Protein AF-0000000066999464 (afdb_homodimer)

Foldseek 3Di:
DDKDKFFWLAKAKDWDAFFKKKKWWFQAWFWKKFKKKKDAPPWDDPPQDQDPDDDDPCPPCPVVCPCPVAGTDMKMFAQVLQCVVVVHFFDALVVQRFTAIPSRHTFKTWNDWPFPRAWGSDDAWDALVVVVVLPDPDSPDRTPLNNQVVNVQVCVVVVVDPPPNDDSVDDHGTTTPQWHKDFDFDCDVVGPRGDIATATGRTHRTTIIMMGTNIGIMMMMGRGNDQSRCRHSVNDTGMIIMDIGD/DDKDKFFWLAKAKDWDAFFKKKKWWFQAWFWKKFKKKKDAPPWDDPPQDFDPDPDPPPPPDPDPDQDPFFHTPMKMFAQVLQCVVVVHFFDALVVQRFTAIPSRHTFKTWHDWPFPRAWGQDDAWDALVVVVVLVDPDSPDRTPLNNQVVNVQVCVVVVVDPPPRGHSVDDHGTTTPQWHKDFDFDCDVVGPRGDIATATGRTHRTTIIMMGTNIGIMMMMGRGNDQSRCRHSVNDTGMIIMDIGD

InterPro domains:
  IPR018959 Domain of unknown function DUF1989 [PF09347] (5-38)
  IPR018959 Domain of unknown function DUF1989 [PF09347] (75-218)

Secondary structure (DSSP, 8-state):
-PPEEE-TT-EEEEEE-TT-EEEEEETTS---EEEEEEE-TTSS-TTS-SSS--S-TT-----S---TT---S-EEB-HHHHHHHHTBSS--TTTT-EEEBTTS-EEEEEEEE-S-S--BSSSPPP-HHHHHHTT-GGG----HHHHHHHHHHHHHHTTSS-TTSB-TT--PPPEEET-B--B-S-SSGGGTSSBB--B-----TTEEEEEEESSSEEEEEEE----SSTTGGGG----EEEEEE-/-PPEEE-TT-EEEEEE-TT-EEEEEETTS---EEEEEEE-TTSS-TTS-S-S---STT-----SS--BSB-TT-EEB-HHHHHHHHTBSS--TTTT-EEEBTTS-EEEEEEEE-S-S--BSSSPPP-HHHHHHTT-GGG----HHHHHHHHHHHHHHTTSS-TTSB-TT--PPPEEET-B--B-S-SSGGGTSSBB--B-----TTEEEEEEESSSEEEEEEE----SSTTGGGG----EEEEEE-

Radius of gyration: 21.08 Å; Cα contacts (8 Å, |Δi|>4): 1379; chains: 2; bounding box: 49×60×52 Å

Organism: NCBI:txid86049

Sequence (492 aa):
MSSRTIPARTGAHVGLKKGQRLKLINPHGNQVIDFWAFVFPGSTPSDIPRSFIRSTQDASKETDATPFPFSSGVQYFSASRTRSILSKLIPSAETRDVLYTNKSVPLFTLLEDTTTGVHDTLFGCCDRFRYHNLGVDGYDHGSCAENMHVALREAAAAGLFAAGSISTEWTPDPLNVFMNVPITTPLDRQSGGGRIECVAPESRAGEYLVLRAELDCVAVMSACPNDVIPGVNGGVCTDAQYEVLPMSSRTIPARTGAHVGLKKGQRLKLINPHGNQVIDFWAFVFPGSTPSDIPRSFIRSTQDASKETDATPFPFSSGVQYFSASRTRSILSKLIPSAETRDVLYTNKSVPLFTLLEDTTTGVHDTLFGCCDRFRYHNLGVDGYDHGSCAENMHVALREAAAAGLFAAGSISTEWTPDPLNVFMNVPITTPLDRQSGGGRIECVAPESRAGEYLVLRAELDCVAVMSACPNDVIPGVNGGVCTDAQYEVLP

Structure (mmCIF, N/CA/C/O backbone):
data_AF-0000000066999464-model_v1
#
loop_
_entity.id
_entity.type
_entity.pdbx_description
1 polymer 'DUF1989 domain-containing protein'
#
loop_
_atom_site.group_PDB
_atom_site.id
_atom_site.type_symbol
_atom_site.label_atom_id
_atom_site.label_alt_id
_atom_site.label_comp_id
_atom_site.label_asym_id
_atom_site.label_entity_id
_atom_site.label_seq_id
_atom_site.pdbx_PDB_ins_code
_atom_site.Cartn_x
_atom_site.Cartn_y
_atom_site.Cartn_z
_atom_site.occupancy
_atom_site.B_iso_or_equiv
_atom_site.auth_seq_id
_atom_site.auth_comp_id
_atom_site.auth_asym_id
_atom_site.auth_atom_id
_atom_site.pdbx_PDB_model_num
ATOM 1 N N . MET A 1 1 ? -3.889 29.516 16.75 1 60.31 1 MET A N 1
ATOM 2 C CA . MET A 1 1 ? -2.744 28.703 17.156 1 60.31 1 MET A CA 1
ATOM 3 C C . MET A 1 1 ? -1.633 28.766 16.109 1 60.31 1 MET A C 1
ATOM 5 O O . MET A 1 1 ? -1.902 28.938 14.914 1 60.31 1 MET A O 1
ATOM 9 N N . SER A 1 2 ? -0.468 28.938 16.531 1 81.31 2 SER A N 1
ATOM 10 C CA . SER A 1 2 ? 0.683 29.25 15.695 1 81.31 2 SER A CA 1
ATOM 11 C C . SER A 1 2 ? 1.113 28.031 14.875 1 81.31 2 SER A C 1
ATOM 13 O O . SER A 1 2 ? 0.927 26.891 15.305 1 81.31 2 SER A O 1
ATOM 15 N N . SER A 1 3 ? 1.455 28.281 13.633 1 93.25 3 SER A N 1
ATOM 16 C CA . SER A 1 3 ? 1.968 27.25 12.742 1 93.25 3 SER A CA 1
ATOM 17 C C . SER A 1 3 ? 3.287 26.688 13.25 1 93.25 3 SER A C 1
ATOM 19 O O . SER A 1 3 ? 4.117 27.422 13.789 1 93.25 3 SER A O 1
ATOM 21 N N . ARG A 1 4 ? 3.389 25.422 13.289 1 97.94 4 ARG A N 1
ATOM 22 C CA . ARG A 1 4 ? 4.641 24.734 13.602 1 97.94 4 ARG A CA 1
ATOM 23 C C . ARG A 1 4 ? 5.391 24.359 12.32 1 97.94 4 ARG A C 1
ATOM 25 O O . ARG A 1 4 ? 4.781 23.938 11.344 1 97.94 4 ARG A O 1
ATOM 32 N N . THR A 1 5 ? 6.695 24.5 12.375 1 98.56 5 THR A N 1
ATOM 33 C CA . THR A 1 5 ? 7.516 24.25 11.195 1 98.56 5 THR A CA 1
ATOM 34 C C . THR A 1 5 ? 8.016 22.797 11.188 1 98.56 5 THR A C 1
ATOM 36 O O . THR A 1 5 ? 8.406 22.266 12.227 1 98.56 5 THR A O 1
ATOM 39 N N . ILE A 1 6 ? 7.922 22.188 10.094 1 98.81 6 ILE A N 1
ATOM 40 C CA . ILE A 1 6 ? 8.672 20.984 9.781 1 98.81 6 ILE A CA 1
ATOM 41 C C . ILE A 1 6 ? 9.898 21.328 8.945 1 98.81 6 ILE A C 1
ATOM 43 O O . ILE A 1 6 ? 9.789 21.609 7.75 1 98.81 6 ILE A O 1
ATOM 47 N N . PRO A 1 7 ? 11.109 21.359 9.555 1 98.81 7 PRO A N 1
ATOM 48 C CA . PRO A 1 7 ? 12.289 21.719 8.773 1 98.81 7 PRO A CA 1
ATOM 49 C C . PRO A 1 7 ? 12.469 20.828 7.539 1 98.81 7 PRO A C 1
ATOM 51 O O . PRO A 1 7 ? 12.047 19.672 7.535 1 98.81 7 PRO A O 1
ATOM 54 N N . ALA A 1 8 ? 13.109 21.453 6.484 1 98.75 8 ALA A N 1
ATOM 55 C CA . ALA A 1 8 ? 13.383 20.672 5.277 1 98.75 8 ALA A CA 1
ATOM 56 C C . ALA A 1 8 ? 14.008 19.328 5.613 1 98.75 8 ALA A C 1
ATOM 58 O O . ALA A 1 8 ? 14.875 19.234 6.492 1 98.75 8 ALA A O 1
ATOM 59 N N . ARG A 1 9 ? 13.5 18.266 5 1 98.38 9 ARG A N 1
ATOM 60 C CA . ARG A 1 9 ? 14.078 16.938 5.012 1 98.38 9 ARG A CA 1
ATOM 61 C C . ARG A 1 9 ? 13.852 16.25 6.359 1 98.38 9 ARG A C 1
ATOM 63 O O . ARG A 1 9 ? 14.398 15.18 6.621 1 98.38 9 ARG A O 1
ATOM 70 N N . THR A 1 10 ? 12.977 16.828 7.211 1 98.12 10 THR A N 1
ATOM 71 C CA . THR A 1 10 ? 12.711 16.234 8.516 1 98.12 10 THR A CA 1
ATOM 72 C C . THR A 1 10 ? 11.227 15.898 8.664 1 98.12 10 THR A C 1
ATOM 74 O O . THR A 1 10 ? 10.43 16.172 7.762 1 98.12 10 THR A O 1
ATOM 77 N N . GLY A 1 11 ? 10.867 15.195 9.75 1 98.25 11 GLY A N 1
ATOM 78 C CA . GLY A 1 11 ? 9.492 14.812 10.031 1 98.25 11 GLY A CA 1
ATOM 79 C C . GLY A 1 11 ? 8.945 15.445 11.297 1 98.25 11 GLY A C 1
ATOM 80 O O . GLY A 1 11 ? 9.68 16.125 12.031 1 98.25 11 GLY A O 1
ATOM 81 N N . ALA A 1 12 ? 7.738 15.344 11.484 1 98.69 12 ALA A N 1
ATOM 82 C CA . ALA A 1 12 ? 7.031 15.789 12.68 1 98.69 12 ALA A CA 1
ATOM 83 C C . ALA A 1 12 ? 5.867 14.859 13.008 1 98.69 12 ALA A C 1
ATOM 85 O O . ALA A 1 12 ? 5.43 14.078 12.156 1 98.69 12 ALA A O 1
ATOM 86 N N . HIS A 1 13 ? 5.449 14.883 14.258 1 98.56 13 HIS A N 1
ATOM 87 C CA . HIS A 1 13 ? 4.266 14.164 14.711 1 98.56 13 HIS A CA 1
ATOM 88 C C . HIS A 1 13 ? 3.355 15.062 15.539 1 98.56 13 HIS A C 1
ATOM 90 O O . HIS A 1 13 ? 3.795 16.094 16.062 1 98.56 13 HIS A O 1
ATOM 96 N N . VAL A 1 14 ? 2.08 14.68 15.602 1 98.44 14 VAL A N 1
ATOM 97 C CA . VAL A 1 14 ? 1.155 15.352 16.516 1 98.44 14 VAL A CA 1
ATOM 98 C C . VAL A 1 14 ? 0.017 14.406 16.891 1 98.44 14 VAL A C 1
ATOM 100 O O . VAL A 1 14 ? -0.478 13.656 16.047 1 98.44 14 VAL A O 1
ATOM 103 N N . GLY A 1 15 ? -0.314 14.336 18.156 1 97.75 15 GLY A N 1
ATOM 104 C CA . GLY A 1 15 ? -1.533 13.672 18.594 1 97.75 15 GLY A CA 1
ATOM 105 C C . GLY A 1 15 ? -2.783 14.492 18.328 1 97.75 15 GLY A C 1
ATOM 106 O O . GLY A 1 15 ? -2.795 15.703 18.516 1 97.75 15 GLY A O 1
ATOM 107 N N . LEU A 1 16 ? -3.785 13.859 17.781 1 98 16 LEU A N 1
ATOM 108 C CA . LEU A 1 16 ? -5.051 14.523 17.484 1 98 16 LEU A CA 1
ATOM 109 C C . LEU A 1 16 ? -6.211 13.812 18.172 1 98 16 LEU A C 1
ATOM 111 O O . LEU A 1 16 ? -6.258 12.578 18.219 1 98 16 LEU A O 1
ATOM 115 N N . LYS A 1 17 ? -7.062 14.586 18.719 1 97.38 17 LYS A N 1
ATOM 116 C CA . LYS A 1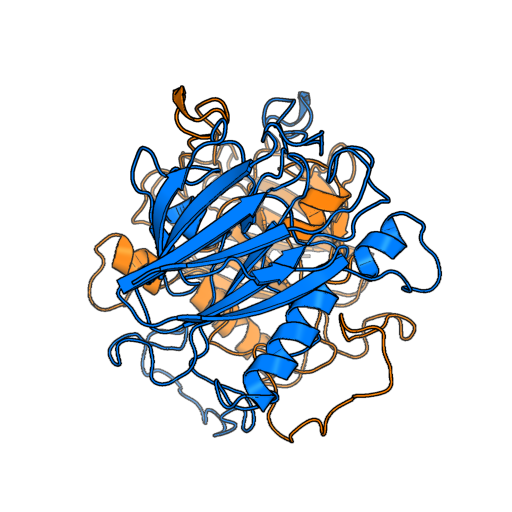 17 ? -8.344 14.062 19.203 1 97.38 17 LYS A CA 1
ATOM 117 C C . LYS A 1 17 ? -9.398 14.117 18.109 1 97.38 17 LYS A C 1
ATOM 119 O O . LYS A 1 17 ? -9.359 14.992 17.234 1 97.38 17 LYS A O 1
ATOM 124 N N . LYS A 1 18 ? -10.336 13.156 18.203 1 97.81 18 LYS A N 1
ATOM 125 C CA . LYS A 1 18 ? -11.469 13.203 17.297 1 97.81 18 LYS A CA 1
ATOM 126 C C . LYS A 1 18 ? -12.086 14.602 17.234 1 97.81 18 LYS A C 1
ATOM 128 O O . LYS A 1 18 ? -12.289 15.234 18.281 1 97.81 18 LYS A O 1
ATOM 133 N N . GLY A 1 19 ? -12.281 15.102 16.031 1 98.44 19 GLY A N 1
ATOM 134 C CA . GLY A 1 19 ? -12.906 16.406 15.852 1 98.44 19 GLY A CA 1
ATOM 135 C C . GLY A 1 19 ? -11.906 17.516 15.609 1 98.44 19 GLY A C 1
ATOM 136 O O . GLY A 1 19 ? -12.242 18.531 15.008 1 98.44 19 GLY A O 1
ATOM 137 N N . GLN A 1 20 ? -10.672 17.391 16.094 1 98.5 20 GLN A N 1
ATOM 138 C CA . GLN A 1 20 ? -9.641 18.375 15.82 1 98.5 20 GLN A CA 1
ATOM 139 C C . GLN A 1 20 ? -9.258 18.391 14.344 1 98.5 20 GLN A C 1
ATOM 141 O O . GLN A 1 20 ? -9.422 17.375 13.656 1 98.5 20 GLN A O 1
ATOM 146 N N . ARG A 1 21 ? -8.836 19.547 13.906 1 98.69 21 ARG A N 1
ATOM 147 C CA . ARG A 1 21 ? -8.453 19.703 12.508 1 98.69 21 ARG A CA 1
ATOM 148 C C . ARG A 1 21 ? -6.949 19.906 12.375 1 98.69 21 ARG A C 1
ATOM 150 O O . ARG A 1 21 ? -6.32 20.531 13.227 1 98.69 21 ARG A O 1
ATOM 157 N N . LEU A 1 22 ? -6.406 19.312 11.352 1 98.81 22 LEU A N 1
ATOM 158 C CA . LEU A 1 22 ? -5 19.453 10.984 1 98.81 22 LEU A CA 1
ATOM 159 C C . LEU A 1 22 ? -4.855 20.203 9.672 1 98.81 22 LEU A C 1
ATOM 161 O O . LEU A 1 22 ? -5.43 19.812 8.656 1 98.81 22 LEU A O 1
ATOM 165 N N . LYS A 1 23 ? -4.176 21.328 9.711 1 98.88 23 LYS A N 1
ATOM 166 C CA . LYS A 1 23 ? -3.869 22.125 8.531 1 98.88 23 LYS A CA 1
ATOM 167 C C . LYS A 1 23 ? -2.43 21.906 8.078 1 98.88 23 LYS A C 1
ATOM 169 O O . LYS A 1 23 ? -1.489 22.156 8.828 1 98.88 23 LYS A O 1
ATOM 174 N N . LEU A 1 24 ? -2.236 21.375 6.906 1 98.88 24 LEU A N 1
ATOM 175 C CA . LEU A 1 24 ? -0.93 21.188 6.289 1 98.88 24 LEU A CA 1
ATOM 176 C C . LEU A 1 24 ? -0.636 22.312 5.293 1 98.88 24 LEU A C 1
ATOM 178 O O . LEU A 1 24 ? -1.374 22.484 4.32 1 98.88 24 LEU A O 1
ATOM 182 N N . ILE A 1 25 ? 0.451 23.016 5.465 1 98.81 25 ILE A N 1
ATOM 183 C CA . ILE A 1 25 ? 0.701 24.25 4.738 1 98.81 25 ILE A CA 1
ATOM 184 C C . ILE A 1 25 ? 1.999 24.141 3.945 1 98.81 25 ILE A C 1
ATOM 186 O O . ILE A 1 25 ? 2.996 23.609 4.449 1 98.81 25 ILE A O 1
ATOM 190 N N . ASN A 1 26 ? 1.938 24.562 2.768 1 98.62 26 ASN A N 1
ATOM 191 C CA . ASN A 1 26 ? 3.105 24.656 1.895 1 98.62 26 ASN A CA 1
ATOM 192 C C . ASN A 1 26 ? 3.564 26.094 1.726 1 98.62 26 ASN A C 1
ATOM 194 O O . ASN A 1 26 ? 3.268 26.734 0.713 1 98.62 26 ASN A O 1
ATOM 198 N N . PRO A 1 27 ? 4.445 26.609 2.645 1 98.19 27 PRO A N 1
ATOM 199 C CA . PRO A 1 27 ? 4.82 28.031 2.596 1 98.19 27 PRO A CA 1
ATOM 200 C C . PRO A 1 27 ? 5.551 28.406 1.307 1 98.19 27 PRO A C 1
ATOM 202 O O . PRO A 1 27 ? 5.465 29.547 0.851 1 98.19 27 PRO A O 1
ATOM 205 N N . HIS A 1 28 ? 6.191 27.438 0.648 1 97.62 28 HIS A N 1
ATOM 206 C CA . HIS A 1 28 ? 7.055 27.734 -0.492 1 97.62 28 HIS A CA 1
ATOM 207 C C . HIS A 1 28 ? 6.406 27.281 -1.799 1 97.62 28 HIS A C 1
ATOM 209 O O . HIS A 1 28 ? 6.883 27.625 -2.883 1 97.62 28 HIS A O 1
ATOM 215 N N . GLY A 1 29 ? 5.418 26.469 -1.73 1 97.69 29 GLY A N 1
ATOM 216 C CA . GLY A 1 29 ? 4.605 26.141 -2.891 1 97.69 29 GLY A CA 1
ATOM 217 C C . GLY A 1 29 ? 4.965 24.797 -3.514 1 97.69 29 GLY A C 1
ATOM 218 O O . GLY A 1 29 ? 4.152 24.203 -4.219 1 97.69 29 GLY A O 1
ATOM 219 N N . ASN A 1 30 ? 6.113 24.25 -3.234 1 97.56 30 ASN A N 1
ATOM 220 C CA . ASN A 1 30 ? 6.516 23.078 -4.004 1 97.56 30 ASN A CA 1
ATOM 221 C C . ASN A 1 30 ? 6.836 21.891 -3.1 1 97.56 30 ASN A C 1
ATOM 223 O O . ASN A 1 30 ? 7.066 20.781 -3.582 1 97.56 30 ASN A O 1
ATOM 227 N N . GLN A 1 31 ? 6.84 22.078 -1.807 1 98.81 31 GLN A N 1
ATOM 228 C CA . GLN A 1 31 ? 7.281 21.047 -0.879 1 98.81 31 GLN A CA 1
ATOM 229 C C . GLN A 1 31 ? 6.207 19.969 -0.687 1 98.81 31 GLN A C 1
ATOM 231 O O . GLN A 1 31 ? 5.113 20.266 -0.207 1 98.81 31 GLN A O 1
ATOM 236 N N . VAL A 1 32 ? 6.551 18.797 -1.082 1 98.88 32 VAL A N 1
ATOM 237 C CA . VAL A 1 32 ? 5.684 17.641 -0.839 1 98.88 32 VAL A CA 1
ATOM 238 C C . VAL A 1 32 ? 5.727 17.266 0.639 1 98.88 32 VAL A C 1
ATOM 240 O O . VAL A 1 32 ? 6.793 17.281 1.26 1 98.88 32 VAL A O 1
ATOM 243 N N . ILE A 1 33 ? 4.586 16.938 1.222 1 98.94 33 ILE A N 1
ATOM 244 C CA . ILE A 1 33 ? 4.48 16.391 2.564 1 98.94 33 ILE A CA 1
ATOM 245 C C . ILE A 1 33 ? 3.943 14.961 2.49 1 98.94 33 ILE A C 1
ATOM 247 O O . ILE A 1 33 ? 2.809 14.734 2.062 1 98.94 33 ILE A O 1
ATOM 251 N N . ASP A 1 34 ? 4.75 13.93 2.842 1 98.94 34 ASP A N 1
ATOM 252 C CA . ASP A 1 34 ? 4.184 12.602 3.08 1 98.94 34 ASP A CA 1
ATOM 253 C C . ASP A 1 34 ? 3.428 12.562 4.406 1 98.94 34 ASP A C 1
ATOM 255 O O . ASP A 1 34 ? 3.984 12.891 5.457 1 98.94 34 ASP A O 1
ATOM 259 N N . PHE A 1 35 ? 2.174 12.188 4.316 1 98.94 35 PHE A N 1
ATOM 260 C CA . PHE A 1 35 ? 1.281 12.211 5.469 1 98.94 35 PHE A CA 1
ATOM 261 C C . PHE A 1 35 ? 0.837 10.797 5.836 1 98.94 35 PHE A C 1
ATOM 263 O O . PHE A 1 35 ? 0.342 10.055 4.98 1 98.94 35 PHE A O 1
ATOM 270 N N . TRP A 1 36 ? 1.078 10.383 7.113 1 98.75 36 TRP A N 1
ATOM 271 C CA . TRP A 1 36 ? 0.575 9.148 7.703 1 98.75 36 TRP A CA 1
ATOM 272 C C . TRP A 1 36 ? -0.301 9.438 8.914 1 98.75 36 TRP A C 1
ATOM 274 O O . TRP A 1 36 ? -0.233 10.531 9.492 1 98.75 36 TRP A O 1
ATOM 284 N N . ALA A 1 37 ? -1.068 8.484 9.289 1 98.62 37 ALA A N 1
ATOM 285 C CA . ALA A 1 37 ? -1.787 8.516 10.555 1 98.62 37 ALA A CA 1
ATOM 286 C C . ALA A 1 37 ? -1.934 7.117 11.141 1 98.62 37 ALA A C 1
ATOM 288 O O . ALA A 1 37 ? -2.188 6.156 10.406 1 98.62 37 ALA A O 1
ATOM 289 N N . PHE A 1 38 ? -1.759 7.016 12.391 1 96.88 38 PHE A N 1
ATOM 290 C CA . PHE A 1 38 ? -1.844 5.754 13.117 1 96.88 38 PHE A CA 1
ATOM 291 C C . PHE A 1 38 ? -2.867 5.844 14.242 1 96.88 38 PHE A C 1
ATOM 293 O O . PHE A 1 38 ? -2.973 6.875 14.906 1 96.88 38 PHE A O 1
ATOM 300 N N . VAL A 1 39 ? -3.588 4.82 14.422 1 94.69 39 VAL A N 1
ATOM 301 C CA . VAL A 1 39 ? -4.5 4.637 15.547 1 94.69 39 VAL A CA 1
ATOM 302 C C . VAL A 1 39 ? -3.986 3.52 16.453 1 94.69 39 VAL A C 1
ATOM 304 O O . VAL A 1 39 ? -3.758 2.396 15.992 1 94.69 39 VAL A O 1
ATOM 307 N N . PHE A 1 40 ? -3.771 3.881 17.641 1 89 40 PHE A N 1
ATOM 308 C CA . PHE A 1 40 ? -3.248 2.9 18.594 1 89 40 PHE A CA 1
ATOM 309 C C . PHE A 1 40 ? -4.352 2.398 19.516 1 89 40 PHE A C 1
ATOM 311 O O . PHE A 1 40 ? -5.434 2.98 19.562 1 89 40 PHE A O 1
ATOM 318 N N . PRO A 1 41 ? -4.02 1.183 20.109 1 79 41 PRO A N 1
ATOM 319 C CA . PRO A 1 41 ? -5.07 0.583 20.953 1 79 41 PRO A CA 1
ATOM 320 C C . PRO A 1 41 ? -5.684 1.576 21.922 1 79 41 PRO A C 1
ATOM 322 O O . PRO A 1 41 ? -4.98 2.424 22.484 1 79 41 PRO A O 1
ATOM 325 N N . GLY A 1 42 ? -6.961 1.446 22.094 1 68.25 42 GLY A N 1
ATOM 326 C CA . GLY A 1 42 ? -7.711 2.301 23 1 68.25 42 GLY A CA 1
ATOM 327 C C . GLY A 1 42 ? -8.445 3.42 22.281 1 68.25 42 GLY A C 1
ATOM 328 O O . GLY A 1 42 ? -9.328 4.059 22.859 1 68.25 42 GLY A O 1
ATOM 329 N N . SER A 1 43 ? -8.117 3.611 20.969 1 66.06 43 SER A N 1
ATOM 330 C CA . SER A 1 43 ? -8.695 4.742 20.25 1 66.06 43 SER A CA 1
ATOM 331 C C . SER A 1 43 ? -9.719 4.277 19.219 1 66.06 43 SER A C 1
ATOM 333 O O . SER A 1 43 ? -10.305 5.098 18.5 1 66.06 43 SER A O 1
ATOM 335 N N . THR A 1 44 ? -9.852 2.988 18.906 1 58.5 44 THR A N 1
ATOM 336 C CA . THR A 1 44 ? -10.805 2.436 17.953 1 58.5 44 THR A CA 1
ATOM 337 C C . THR A 1 44 ? -11.992 1.807 18.672 1 58.5 44 THR A C 1
ATOM 339 O O . THR A 1 44 ? -11.852 1.313 19.797 1 58.5 44 THR A O 1
ATOM 342 N N . PRO A 1 45 ? -13.141 1.962 17.906 1 55.09 45 PRO A N 1
ATOM 343 C CA . PRO A 1 45 ? -14.297 1.285 18.5 1 55.09 45 PRO A CA 1
ATOM 344 C C . PRO A 1 45 ? -14.016 -0.18 18.828 1 55.09 45 PRO A C 1
ATOM 346 O O . PRO A 1 45 ? -13.352 -0.873 18.047 1 55.09 45 PRO A O 1
ATOM 349 N N . SER A 1 46 ? -14.438 -0.596 19.984 1 62.56 46 SER A N 1
ATOM 350 C CA . SER A 1 46 ? -14.125 -1.91 20.531 1 62.56 46 SER A CA 1
ATOM 351 C C . SER A 1 46 ? -14.805 -3.02 19.75 1 62.56 46 SER A C 1
ATOM 353 O O . SER A 1 46 ? -14.406 -4.184 19.828 1 62.56 46 SER A O 1
ATOM 355 N N . ASP A 1 47 ? -15.734 -2.754 18.844 1 63.28 47 ASP A N 1
ATOM 356 C CA . ASP A 1 47 ? -16.516 -3.771 18.156 1 63.28 47 ASP A CA 1
ATOM 357 C C . ASP A 1 47 ? -15.891 -4.113 16.797 1 63.28 47 ASP A C 1
ATOM 359 O O . ASP A 1 47 ? -16.406 -4.969 16.078 1 63.28 47 ASP A O 1
ATOM 363 N N . ILE A 1 48 ? -14.789 -3.504 16.516 1 47.97 48 ILE A N 1
ATOM 364 C CA . ILE A 1 48 ? -14.109 -3.789 15.25 1 47.97 48 ILE A CA 1
ATOM 365 C C . ILE A 1 48 ? -13.125 -4.938 15.445 1 47.97 48 ILE A C 1
ATOM 367 O O . ILE A 1 48 ? -12.227 -4.855 16.297 1 47.97 48 ILE A O 1
ATOM 371 N N . PRO A 1 49 ? -13.43 -6.086 14.742 1 46.66 49 PRO A N 1
ATOM 372 C CA . PRO A 1 49 ? -12.43 -7.148 14.859 1 46.66 49 PRO A CA 1
ATOM 373 C C . PRO A 1 49 ? -11.023 -6.676 14.508 1 46.66 49 PRO A C 1
ATOM 375 O O . PRO A 1 49 ? -10.859 -5.742 13.719 1 46.66 49 PRO A O 1
ATOM 378 N N . ARG A 1 50 ? -10.062 -7.227 15.055 1 57.97 50 ARG A N 1
ATOM 379 C CA . ARG A 1 50 ? -8.68 -6.82 14.828 1 57.97 50 ARG A CA 1
ATOM 380 C C . ARG A 1 50 ? -8.055 -7.629 13.695 1 57.97 50 ARG A C 1
ATOM 382 O O . ARG A 1 50 ? -7.383 -7.07 12.82 1 57.97 50 ARG A O 1
ATOM 389 N N . SER A 1 51 ? -8.414 -9.039 13.734 1 47.56 51 SER A N 1
ATOM 390 C CA . SER A 1 51 ? -7.777 -9.945 12.789 1 47.56 51 SER A CA 1
ATOM 391 C C . SER A 1 51 ? -8.539 -10 11.469 1 47.56 51 SER A C 1
ATOM 393 O O . SER A 1 51 ? -9.773 -9.922 11.453 1 47.56 51 SER A O 1
ATOM 395 N N . PHE A 1 52 ? -7.918 -10 10.344 1 41.62 52 PHE A N 1
ATOM 396 C CA . PHE A 1 52 ? -8.539 -10.188 9.039 1 41.62 52 PHE A CA 1
ATOM 397 C C . PHE A 1 52 ? -9.117 -11.594 8.914 1 41.62 52 PHE A C 1
ATOM 399 O O . PHE A 1 52 ? -9.875 -11.875 7.98 1 41.62 52 PHE A O 1
ATOM 406 N N . ILE A 1 53 ? -8.789 -12.562 9.789 1 33.12 53 ILE A N 1
ATOM 407 C CA . ILE A 1 53 ? -9.367 -13.906 9.828 1 33.12 53 ILE A CA 1
ATOM 408 C C . ILE A 1 53 ? -10.664 -13.891 10.633 1 33.12 53 ILE A C 1
ATOM 410 O O . ILE A 1 53 ? -10.695 -13.398 11.766 1 33.12 53 ILE A O 1
ATOM 414 N N . ARG A 1 54 ? -11.898 -14.211 9.906 1 36.22 54 ARG A N 1
ATOM 415 C CA . ARG A 1 54 ? -13.172 -14.18 10.617 1 36.22 54 ARG A CA 1
ATOM 416 C C . ARG A 1 54 ? -13.148 -15.117 11.82 1 36.22 54 ARG A C 1
ATOM 418 O O . ARG A 1 54 ? -13.328 -14.672 12.961 1 36.22 54 ARG A O 1
ATOM 425 N N . SER A 1 55 ? -14.039 -16.594 11.516 1 40.66 55 SER A N 1
ATOM 426 C CA . SER A 1 55 ? -14.602 -17.531 12.484 1 40.66 55 SER A CA 1
ATOM 427 C C . SER A 1 55 ? -13.523 -18.094 13.398 1 40.66 55 SER A C 1
ATOM 429 O O . SER A 1 55 ? -12.336 -18.062 13.07 1 40.66 55 SER A O 1
ATOM 431 N N . THR A 1 56 ? -14.164 -19 14.508 1 39.91 56 THR A N 1
ATOM 432 C CA . THR A 1 56 ? -14 -19.953 15.609 1 39.91 56 THR A CA 1
ATOM 433 C C . THR A 1 56 ? -13.062 -21.078 15.219 1 39.91 56 THR A C 1
ATOM 435 O O . THR A 1 56 ? -12.938 -22.078 15.945 1 39.91 56 THR A O 1
ATOM 438 N N . GLN A 1 57 ? -13.094 -21.531 13.914 1 36.5 57 GLN A N 1
ATOM 439 C CA . GLN A 1 57 ? -12.508 -22.859 13.711 1 36.5 57 GLN A CA 1
ATOM 440 C C . GLN A 1 57 ? -11.227 -23.016 14.516 1 36.5 57 GLN A C 1
ATOM 442 O O . GLN A 1 57 ? -10.734 -22.062 15.125 1 36.5 57 GLN A O 1
ATOM 447 N N . ASP A 1 58 ? -10.242 -24.109 13.867 1 33.28 58 ASP A N 1
ATOM 448 C CA . ASP A 1 58 ? -9.18 -24.594 14.742 1 33.28 58 ASP A CA 1
ATOM 449 C C . ASP A 1 58 ? -8.289 -23.453 15.219 1 33.28 58 ASP A C 1
ATOM 451 O O . ASP A 1 58 ? -7.438 -22.969 14.477 1 33.28 58 ASP A O 1
ATOM 455 N N . ALA A 1 59 ? -8.922 -22.578 15.797 1 35.75 59 ALA A N 1
ATOM 456 C CA . ALA A 1 59 ? -8.109 -21.766 16.688 1 35.75 59 ALA A CA 1
ATOM 457 C C . ALA A 1 59 ? -6.934 -22.562 17.25 1 35.75 59 ALA A C 1
ATOM 459 O O . ALA A 1 59 ? -7.047 -23.188 18.297 1 35.75 59 ALA A O 1
ATOM 460 N N . SER A 1 60 ? -6.656 -23.609 16.484 1 30.83 60 SER A N 1
ATOM 461 C CA . SER A 1 60 ? -5.488 -24.188 17.141 1 30.83 60 SER A CA 1
ATOM 462 C C . SER A 1 60 ? -4.73 -23.141 17.953 1 30.83 60 SER A C 1
ATOM 464 O O . SER A 1 60 ? -4.855 -21.953 17.703 1 30.83 60 SER A O 1
ATOM 466 N N . LYS A 1 61 ? -4.184 -23.828 18.922 1 30.33 61 LYS A N 1
ATOM 467 C CA . LYS A 1 61 ? -3.428 -23.078 19.922 1 30.33 61 LYS A CA 1
ATOM 468 C C . LYS A 1 61 ? -2.775 -21.844 19.312 1 30.33 61 LYS A C 1
ATOM 470 O O . LYS A 1 61 ? -1.786 -21.953 18.594 1 30.33 61 LYS A O 1
ATOM 475 N N . GLU A 1 62 ? -3.66 -20.969 18.719 1 33.66 62 GLU A N 1
ATOM 476 C CA . GLU A 1 62 ? -2.955 -19.688 18.734 1 33.66 62 GLU A CA 1
ATOM 477 C C . GLU A 1 62 ? -1.782 -19.719 19.703 1 33.66 62 GLU A C 1
ATOM 479 O O . GLU A 1 62 ? -1.975 -19.859 20.906 1 33.66 62 GLU A O 1
ATOM 484 N N . THR A 1 63 ? -1.045 -20.641 19.484 1 31.55 63 THR A N 1
ATOM 485 C CA . THR A 1 63 ? -0.014 -20.359 20.469 1 31.55 63 THR A CA 1
ATOM 486 C C . THR A 1 63 ? -0.051 -18.891 20.891 1 31.55 63 THR A C 1
ATOM 488 O O . THR A 1 63 ? -0.344 -18.016 20.078 1 31.55 63 THR A O 1
ATOM 491 N N . ASP A 1 64 ? -0.83 -18.797 22.078 1 30.44 64 ASP A N 1
ATOM 492 C CA . ASP A 1 64 ? -0.634 -17.547 22.812 1 30.44 64 ASP A CA 1
ATOM 493 C C . ASP A 1 64 ? 0.503 -16.719 22.219 1 30.44 64 ASP A C 1
ATOM 495 O O . ASP A 1 64 ? 1.184 -15.984 22.922 1 30.44 64 ASP A O 1
ATOM 499 N N . ALA A 1 65 ? 0.982 -17.438 21.312 1 29.67 65 ALA A N 1
ATOM 500 C CA . ALA A 1 65 ? 2.023 -16.484 20.953 1 29.67 65 ALA A CA 1
ATOM 501 C C . ALA A 1 65 ? 1.415 -15.148 20.516 1 29.67 65 ALA A C 1
ATOM 503 O O . ALA A 1 65 ? 0.738 -15.07 19.5 1 29.67 65 ALA A O 1
ATOM 504 N N . THR A 1 66 ? 0.082 -14.883 21.266 1 34.66 66 THR A N 1
ATOM 505 C CA . THR A 1 66 ? 0.044 -13.43 21.125 1 34.66 66 THR A CA 1
ATOM 506 C C . THR A 1 66 ? 1.342 -12.914 20.5 1 34.66 66 THR A C 1
ATOM 508 O O . THR A 1 66 ? 2.426 -13.156 21.047 1 34.66 66 THR A O 1
ATOM 511 N N . PRO A 1 67 ? 1.552 -13.047 19.281 1 33.19 67 PRO A N 1
ATOM 512 C CA . PRO A 1 67 ? 2.902 -12.484 19.328 1 33.19 67 PRO A CA 1
ATOM 513 C C . PRO A 1 67 ? 3.098 -11.508 20.484 1 33.19 67 PRO A C 1
ATOM 515 O O . PRO A 1 67 ? 2.434 -10.469 20.531 1 33.19 67 PRO A O 1
ATOM 518 N N . PHE A 1 68 ? 3.012 -11.727 21.531 1 33.34 68 PHE A N 1
ATOM 519 C CA . PHE A 1 68 ? 3.852 -11.078 22.531 1 33.34 68 PHE A CA 1
ATOM 520 C C . PHE A 1 68 ? 5.246 -10.805 21.969 1 33.34 68 PHE A C 1
ATOM 522 O O . PHE A 1 68 ? 5.852 -11.68 21.344 1 33.34 68 PHE A O 1
ATOM 529 N N . PRO A 1 69 ? 5.492 -9.602 22.422 1 36.84 69 PRO A N 1
ATOM 530 C CA . PRO A 1 69 ? 5.473 -8.133 22.453 1 36.84 69 PRO A CA 1
ATOM 531 C C . PRO A 1 69 ? 5.016 -7.523 21.125 1 36.84 69 PRO A C 1
ATOM 533 O O . PRO A 1 69 ? 5.406 -6.402 20.797 1 36.84 69 PRO A O 1
ATOM 536 N N . PHE A 1 70 ? 4.07 -8.242 20.422 1 44.28 70 PHE A N 1
ATOM 537 C CA . PHE A 1 70 ? 3.723 -7.48 19.234 1 44.28 70 PHE A CA 1
ATOM 538 C C . PHE A 1 70 ? 2.6 -6.492 19.531 1 44.28 70 PHE A C 1
ATOM 540 O O . PHE A 1 70 ? 1.744 -6.758 20.375 1 44.28 70 PHE A O 1
ATOM 547 N N . SER A 1 71 ? 2.756 -5.539 19.297 1 59.69 71 SER A N 1
ATOM 548 C CA . SER A 1 71 ? 1.754 -4.48 19.359 1 59.69 71 SER A CA 1
ATOM 549 C C . SER A 1 71 ? 0.521 -4.84 18.531 1 59.69 71 SER A C 1
ATOM 551 O O . SER A 1 71 ? 0.641 -5.328 17.406 1 59.69 71 SER A O 1
ATOM 553 N N . SER A 1 72 ? -0.696 -5.25 19.172 1 72.62 72 SER A N 1
ATOM 554 C CA . SER A 1 72 ? -1.98 -5.496 18.531 1 72.62 72 SER A CA 1
ATOM 555 C C . SER A 1 72 ? -2.881 -4.266 18.594 1 72.62 72 SER A C 1
ATOM 557 O O . SER A 1 72 ? -2.678 -3.393 19.438 1 72.62 72 SER A O 1
ATOM 559 N N . GLY A 1 73 ? -3.678 -4.16 17.609 1 82.25 73 GLY A N 1
ATOM 560 C CA . GLY A 1 73 ? -4.695 -3.125 17.641 1 82.25 73 GLY A CA 1
ATOM 561 C C . GLY A 1 73 ? -4.285 -1.856 16.922 1 82.25 73 GLY A C 1
ATOM 562 O O . GLY A 1 73 ? -4.977 -0.84 16.984 1 82.25 73 GLY A O 1
ATOM 563 N N . VAL A 1 74 ? -3.168 -1.945 16.281 1 89.38 74 VAL A N 1
ATOM 564 C CA . VAL A 1 74 ? -2.699 -0.781 15.539 1 89.38 74 VAL A CA 1
ATOM 565 C C . VAL A 1 74 ? -3.439 -0.689 14.203 1 89.38 74 VAL A C 1
ATOM 567 O O . VAL A 1 74 ? -3.6 -1.692 13.508 1 89.38 74 VAL A O 1
ATOM 570 N N . GLN A 1 75 ? -4.082 0.414 13.906 1 93 75 GLN A N 1
ATOM 571 C CA . GLN A 1 75 ? -4.578 0.748 12.578 1 93 75 GLN A CA 1
ATOM 572 C C . GLN A 1 75 ? -3.812 1.929 11.984 1 93 75 GLN A C 1
ATOM 574 O O . GLN A 1 75 ? -3.107 2.641 12.703 1 93 75 GLN A O 1
ATOM 579 N N . TYR A 1 76 ? -3.844 2.07 10.734 1 96.88 76 TYR A N 1
ATOM 580 C CA . TYR A 1 76 ? -3.111 3.125 10.047 1 96.88 76 TYR A CA 1
ATOM 581 C C . TYR A 1 76 ? -3.871 3.598 8.812 1 96.88 76 TYR A C 1
ATOM 583 O O . TYR A 1 76 ? -4.762 2.9 8.32 1 96.88 76 TYR A O 1
ATOM 591 N N . PHE A 1 77 ? -3.584 4.832 8.375 1 98.56 77 PHE A N 1
ATOM 592 C CA . PHE A 1 77 ? -4.105 5.293 7.09 1 98.56 77 PHE A CA 1
ATOM 593 C C . PHE A 1 77 ? -3.697 4.344 5.973 1 98.56 77 PHE A C 1
ATOM 595 O O . PHE A 1 77 ? -2.514 4.031 5.816 1 98.56 77 PHE A O 1
ATOM 602 N N . SER A 1 78 ? -4.703 3.91 5.246 1 98.19 78 SER A N 1
ATOM 603 C CA . SER A 1 78 ? -4.453 3.023 4.113 1 98.19 78 SER A CA 1
ATOM 604 C C . SER A 1 78 ? -4.828 3.691 2.795 1 98.19 78 SER A C 1
ATOM 606 O O . SER A 1 78 ? -6.012 3.877 2.5 1 98.19 78 SER A O 1
ATOM 608 N N . ALA A 1 79 ? -3.787 3.973 1.984 1 98.56 79 ALA A N 1
ATOM 609 C CA . ALA A 1 79 ? -4.012 4.629 0.697 1 98.56 79 ALA A CA 1
ATOM 610 C C . ALA A 1 79 ? -4.852 3.75 -0.226 1 98.56 79 ALA A C 1
ATOM 612 O O . ALA A 1 79 ? -5.801 4.227 -0.85 1 98.56 79 ALA A O 1
ATOM 613 N N . SER A 1 80 ? -4.535 2.461 -0.311 1 98.12 80 SER A N 1
ATOM 614 C CA . SER A 1 80 ? -5.25 1.565 -1.215 1 98.12 80 SER A CA 1
ATOM 615 C C . SER A 1 80 ? -6.691 1.356 -0.763 1 98.12 80 SER A C 1
ATOM 617 O O . SER A 1 80 ? -7.609 1.328 -1.587 1 98.12 80 SER A O 1
ATOM 619 N N . ARG A 1 81 ? -6.914 1.198 0.575 1 97.5 81 ARG A N 1
ATOM 620 C CA . ARG A 1 81 ? -8.281 1.051 1.075 1 97.5 81 ARG A CA 1
ATOM 621 C C . ARG A 1 81 ? -9.102 2.309 0.811 1 97.5 81 ARG A C 1
ATOM 623 O O . ARG A 1 81 ? -10.273 2.227 0.449 1 97.5 81 ARG A O 1
ATOM 630 N N . THR A 1 82 ? -8.5 3.479 1 1 98.62 82 THR A N 1
ATOM 631 C CA . THR A 1 82 ? -9.18 4.738 0.723 1 98.62 82 THR A CA 1
ATOM 632 C C . THR A 1 82 ? -9.562 4.836 -0.75 1 98.62 82 THR A C 1
ATOM 634 O O . THR A 1 82 ? -10.703 5.172 -1.079 1 98.62 82 THR A O 1
ATOM 637 N N . ARG A 1 83 ? -8.633 4.461 -1.682 1 97.94 83 ARG A N 1
ATOM 638 C CA . ARG A 1 83 ? -8.945 4.445 -3.107 1 97.94 83 ARG A CA 1
ATOM 639 C C . ARG A 1 83 ? -10.117 3.516 -3.398 1 97.94 83 ARG A C 1
ATOM 641 O O . ARG A 1 83 ? -11.016 3.861 -4.172 1 97.94 83 ARG A O 1
ATOM 648 N N . SER A 1 84 ? -10.086 2.389 -2.746 1 96.81 84 SER A N 1
ATOM 649 C CA . SER A 1 84 ? -11.102 1.37 -2.998 1 96.81 84 SER A CA 1
ATOM 650 C C . SER A 1 84 ? -12.477 1.846 -2.561 1 96.81 84 SER A C 1
ATOM 652 O O . SER A 1 84 ? -13.461 1.67 -3.285 1 96.81 84 SER A O 1
ATOM 654 N N . ILE A 1 85 ? -12.531 2.455 -1.404 1 97.56 85 ILE A N 1
ATOM 655 C CA . ILE A 1 85 ? -13.812 2.875 -0.852 1 97.56 85 ILE A CA 1
ATOM 656 C C . ILE A 1 85 ? -14.336 4.09 -1.619 1 97.56 85 ILE A C 1
ATOM 658 O O . ILE A 1 85 ? -15.508 4.145 -1.979 1 97.56 85 ILE A O 1
ATOM 662 N N . LEU A 1 86 ? -13.445 5.027 -1.936 1 97.44 86 LEU A N 1
ATOM 663 C CA . LEU A 1 86 ? -13.852 6.254 -2.615 1 97.44 86 LEU A CA 1
ATOM 664 C C . LEU A 1 86 ? -14.078 6.004 -4.105 1 97.44 86 LEU A C 1
ATOM 666 O O . LEU A 1 86 ? -14.727 6.797 -4.781 1 97.44 86 LEU A O 1
ATOM 670 N N . SER A 1 87 ? -13.445 4.969 -4.637 1 96.81 87 SER A N 1
ATOM 671 C CA . SER A 1 87 ? -13.406 4.691 -6.07 1 96.81 87 SER A CA 1
ATOM 672 C C . SER A 1 87 ? -12.812 5.863 -6.848 1 96.81 87 SER A C 1
ATOM 674 O O . SER A 1 87 ? -13.391 6.32 -7.832 1 96.81 87 SER A O 1
ATOM 676 N N . LYS A 1 88 ? -11.711 6.383 -6.406 1 96.88 88 LYS A N 1
ATOM 677 C CA . LYS A 1 88 ? -10.922 7.395 -7.098 1 96.88 88 LYS A CA 1
ATOM 678 C C . LYS A 1 88 ? -9.492 7.453 -6.551 1 96.88 88 LYS A C 1
ATOM 680 O O . LYS A 1 88 ? -9.234 6.988 -5.438 1 96.88 88 LYS A O 1
ATOM 685 N N . LEU A 1 89 ? -8.641 8.031 -7.289 1 98.19 89 LEU A N 1
ATOM 686 C CA . LEU A 1 89 ? -7.215 7.98 -6.988 1 98.19 89 LEU A CA 1
ATOM 687 C C . LEU A 1 89 ? -6.816 9.125 -6.062 1 98.19 89 LEU A C 1
ATOM 689 O O . LEU A 1 89 ? -5.945 8.961 -5.203 1 98.19 89 LEU A O 1
ATOM 693 N N . ILE A 1 90 ? -7.477 10.273 -6.172 1 98.44 90 ILE A N 1
ATOM 694 C CA . ILE A 1 90 ? -7.094 11.438 -5.383 1 98.44 90 ILE A CA 1
ATOM 695 C C . ILE A 1 90 ? -8.281 11.914 -4.551 1 98.44 90 ILE A C 1
ATOM 697 O O . ILE A 1 90 ? -9.258 12.445 -5.094 1 98.44 90 ILE A O 1
ATOM 701 N N . PRO A 1 91 ? -8.188 11.758 -3.207 1 98.06 91 PRO A N 1
ATOM 702 C CA . PRO A 1 91 ? -9.25 12.312 -2.361 1 98.06 91 PRO A CA 1
ATOM 703 C C . PRO A 1 91 ? -9.383 13.828 -2.494 1 98.06 91 PRO A C 1
ATOM 705 O O . PRO A 1 91 ? -8.391 14.516 -2.734 1 98.06 91 PRO A O 1
ATOM 708 N N . SER A 1 92 ? -10.617 14.328 -2.275 1 97.5 92 SER A N 1
ATOM 709 C CA . SER A 1 92 ? -10.875 15.742 -2.521 1 97.5 92 SER A CA 1
ATOM 710 C C . SER A 1 92 ? -11.641 16.375 -1.364 1 97.5 92 SER A C 1
ATOM 712 O O . SER A 1 92 ? -12.547 15.758 -0.803 1 97.5 92 SER A O 1
ATOM 714 N N . ALA A 1 93 ? -11.219 17.609 -1.068 1 97.19 93 ALA A N 1
ATOM 715 C CA . ALA A 1 93 ? -11.953 18.391 -0.074 1 97.19 93 ALA A CA 1
ATOM 716 C C . ALA A 1 93 ? -13.289 18.875 -0.638 1 97.19 93 ALA A C 1
ATOM 718 O O . ALA A 1 93 ? -14.234 19.125 0.114 1 97.19 93 ALA A O 1
ATOM 719 N N . GLU A 1 94 ? -13.383 19 -1.927 1 95.5 94 GLU A N 1
ATOM 720 C CA . GLU A 1 94 ? -14.617 19.453 -2.562 1 95.5 94 GLU A CA 1
ATOM 721 C C . GLU A 1 94 ? -15.773 18.516 -2.254 1 95.5 94 GLU A C 1
ATOM 723 O O . GLU A 1 94 ? -16.891 18.969 -2.014 1 95.5 94 GLU A O 1
ATOM 728 N N . THR A 1 95 ? -15.469 17.266 -2.307 1 96.19 95 THR A N 1
ATOM 729 C CA . THR A 1 95 ? -16.5 16.266 -2.039 1 96.19 95 THR A CA 1
ATOM 730 C C . THR A 1 95 ? -16.422 15.781 -0.596 1 96.19 95 THR A C 1
ATOM 732 O O . THR A 1 95 ? -17.078 14.805 -0.227 1 96.19 95 THR A O 1
ATOM 735 N N . ARG A 1 96 ? -15.586 16.422 0.218 1 97.69 96 ARG A N 1
ATOM 736 C CA . ARG A 1 96 ? -15.406 16.062 1.619 1 97.69 96 ARG A CA 1
ATOM 737 C C . ARG A 1 96 ? -15.086 14.57 1.764 1 97.69 96 ARG A C 1
ATOM 739 O O . ARG A 1 96 ? -15.695 13.875 2.578 1 97.69 96 ARG A O 1
ATOM 746 N N . ASP A 1 97 ? -14.219 14.148 0.939 1 98.38 97 ASP A N 1
ATOM 747 C CA . ASP A 1 97 ? -13.859 12.734 0.95 1 98.38 97 ASP A CA 1
ATOM 748 C C . ASP A 1 97 ? -13.25 12.336 2.293 1 98.38 97 ASP A C 1
ATOM 750 O O . ASP A 1 97 ? -12.617 13.156 2.963 1 98.38 97 ASP A O 1
ATOM 754 N N . VAL A 1 98 ? -13.43 11.062 2.629 1 98.69 98 VAL A N 1
ATOM 755 C CA . VAL A 1 98 ? -12.938 10.484 3.873 1 98.69 98 VAL A CA 1
ATOM 756 C C . VAL A 1 98 ? -11.727 9.602 3.586 1 98.69 98 VAL A C 1
ATOM 758 O O . VAL A 1 98 ? -11.711 8.859 2.6 1 98.69 98 VAL A O 1
ATOM 761 N N . LEU A 1 99 ? -10.664 9.758 4.395 1 98.81 99 LEU A N 1
ATOM 762 C CA . LEU A 1 99 ? -9.555 8.812 4.43 1 98.81 99 LEU A CA 1
ATOM 763 C C . LEU A 1 99 ? -9.836 7.68 5.41 1 98.81 99 LEU A C 1
ATOM 765 O O . LEU A 1 99 ? -10.391 7.91 6.488 1 98.81 99 LEU A O 1
ATOM 769 N N . TYR A 1 100 ? -9.398 6.484 5.105 1 98.38 100 TYR A N 1
ATOM 770 C CA . TYR A 1 100 ? -9.789 5.32 5.891 1 98.38 100 TYR A CA 1
ATOM 771 C C . TYR A 1 100 ? -8.562 4.586 6.418 1 98.38 100 TYR A C 1
ATOM 773 O O . TYR A 1 100 ? -7.48 4.664 5.824 1 98.38 100 TYR A O 1
ATOM 781 N N . THR A 1 101 ? -8.781 3.879 7.512 1 95.69 101 THR A N 1
ATOM 782 C CA . THR A 1 101 ? -7.766 2.969 8.023 1 95.69 101 THR A CA 1
ATOM 783 C C . THR A 1 101 ? -7.734 1.679 7.211 1 95.69 101 THR A C 1
ATOM 785 O O . THR A 1 101 ? -8.617 1.438 6.383 1 95.69 101 THR A O 1
ATOM 788 N N . ASN A 1 102 ? -6.707 0.821 7.48 1 94.12 102 ASN A N 1
ATOM 789 C CA . ASN A 1 102 ? -6.594 -0.488 6.844 1 94.12 102 ASN A CA 1
ATOM 790 C C . ASN A 1 102 ? -7.773 -1.388 7.207 1 94.12 102 ASN A C 1
ATOM 792 O O . ASN A 1 102 ? -8.016 -2.398 6.547 1 94.12 102 ASN A O 1
ATOM 796 N N . LYS A 1 103 ? -8.594 -0.979 8.273 1 91.12 103 LYS A N 1
ATOM 797 C CA . LYS A 1 103 ? -9.773 -1.736 8.664 1 91.12 103 LYS A CA 1
ATOM 798 C C . LYS A 1 103 ? -11.055 -1.04 8.203 1 91.12 103 LYS A C 1
ATOM 800 O O . LYS A 1 103 ? -12.133 -1.303 8.727 1 91.12 103 LYS A O 1
ATOM 805 N N . SER A 1 104 ? -10.938 -0.112 7.305 1 93.94 104 SER A N 1
ATOM 806 C CA . SER A 1 104 ? -12.047 0.577 6.664 1 93.94 104 SER A CA 1
ATOM 807 C C . SER A 1 104 ? -12.812 1.444 7.664 1 93.94 104 SER A C 1
ATOM 809 O O . SER A 1 104 ? -14.031 1.593 7.562 1 93.94 104 SER A O 1
ATOM 811 N N . VAL A 1 105 ? -12.125 1.96 8.648 1 94.38 105 VAL A N 1
ATOM 812 C CA . VAL A 1 105 ? -12.711 2.889 9.609 1 94.38 105 VAL A CA 1
ATOM 813 C C . VAL A 1 105 ? -12.406 4.324 9.188 1 94.38 105 VAL A C 1
ATOM 815 O O . VAL A 1 105 ? -11.266 4.648 8.844 1 94.38 105 VAL A O 1
ATOM 818 N N . PRO A 1 106 ? -13.414 5.215 9.172 1 97.31 106 PRO A N 1
ATOM 819 C CA . PRO A 1 106 ? -13.133 6.617 8.859 1 97.31 106 PRO A CA 1
ATOM 820 C C . PRO A 1 106 ? -12.078 7.227 9.773 1 97.31 106 PRO A C 1
ATOM 822 O O . PRO A 1 106 ? -12.195 7.145 11 1 97.31 106 PRO A O 1
ATOM 825 N N . LEU A 1 107 ? -11.086 7.852 9.188 1 98 107 LEU A N 1
ATOM 826 C CA . LEU A 1 107 ? -9.945 8.344 9.953 1 98 107 LEU A CA 1
ATOM 827 C C . LEU A 1 107 ? -9.836 9.859 9.844 1 98 107 LEU A C 1
ATOM 829 O O . LEU A 1 107 ? -9.633 10.547 10.844 1 98 107 LEU A O 1
ATOM 833 N N . PHE A 1 108 ? -9.898 10.414 8.617 1 98.88 108 PHE A N 1
ATOM 834 C CA . PHE A 1 108 ? -9.891 11.852 8.367 1 98.88 108 PHE A CA 1
ATOM 835 C C . PHE A 1 108 ? -10.938 12.227 7.324 1 98.88 108 PHE A C 1
ATOM 837 O O . PHE A 1 108 ? -11.172 11.484 6.371 1 98.88 108 PHE A O 1
ATOM 844 N N . THR A 1 109 ? -11.5 13.375 7.48 1 98.88 109 THR A N 1
ATOM 845 C CA . THR A 1 109 ? -12.305 14 6.441 1 98.88 109 THR A CA 1
ATOM 846 C C . THR A 1 109 ? -11.594 15.219 5.867 1 98.88 109 THR A C 1
ATOM 848 O O . THR A 1 109 ? -11.117 16.078 6.617 1 98.88 109 THR A O 1
ATOM 851 N N . LEU A 1 110 ? -11.445 15.258 4.586 1 98.69 110 LEU A N 1
ATOM 852 C CA . LEU A 1 110 ? -10.906 16.453 3.961 1 98.69 110 LEU A CA 1
ATOM 853 C C . LEU A 1 110 ? -11.922 17.594 3.996 1 98.69 110 LEU A C 1
ATOM 855 O O . LEU A 1 110 ? -13.07 17.422 3.572 1 98.69 110 LEU A O 1
ATOM 859 N N . LEU A 1 111 ? -11.461 18.766 4.453 1 98.62 111 LEU A N 1
ATOM 860 C CA . LEU A 1 111 ? -12.398 19.875 4.672 1 98.62 111 LEU A CA 1
ATOM 861 C C . LEU A 1 111 ? -12.117 21.016 3.709 1 98.62 111 LEU A C 1
ATOM 863 O O . LEU A 1 111 ? -13.039 21.609 3.16 1 98.62 111 LEU A O 1
ATOM 867 N N . GLU A 1 112 ? -10.859 21.422 3.592 1 98.56 112 GLU A N 1
ATOM 868 C CA . GLU A 1 112 ? -10.445 22.547 2.764 1 98.56 112 GLU A CA 1
ATOM 869 C C . GLU A 1 112 ? -9.18 22.219 1.982 1 98.56 112 GLU A C 1
ATOM 871 O O . GLU A 1 112 ? -8.273 21.578 2.504 1 98.56 112 GLU A O 1
ATOM 876 N N . ASP A 1 113 ? -9.141 22.625 0.79 1 98.5 113 ASP A N 1
ATOM 877 C CA . ASP A 1 113 ? -7.98 22.484 -0.083 1 98.5 113 ASP A CA 1
ATOM 878 C C . ASP A 1 113 ? -7.84 23.703 -1.006 1 98.5 113 ASP A C 1
ATOM 880 O O . ASP A 1 113 ? -8.625 23.875 -1.939 1 98.5 113 ASP A O 1
ATOM 884 N N . THR A 1 114 ? -6.824 24.484 -0.785 1 98.5 114 THR A N 1
ATOM 885 C CA . THR A 1 114 ? -6.691 25.719 -1.551 1 98.5 114 THR A CA 1
ATOM 886 C C . THR A 1 114 ? -5.836 25.5 -2.795 1 98.5 114 THR A C 1
ATOM 888 O O . THR A 1 114 ? -5.609 26.422 -3.576 1 98.5 114 THR A O 1
ATOM 891 N N . THR A 1 115 ? -5.332 24.297 -3.006 1 97.88 115 THR A N 1
ATOM 892 C CA . THR A 1 115 ? -4.539 23.969 -4.188 1 97.88 115 THR A CA 1
ATOM 893 C C . THR A 1 115 ? -5.445 23.609 -5.359 1 97.88 115 THR A C 1
ATOM 895 O O . THR A 1 115 ? -6.664 23.781 -5.289 1 97.88 115 THR A O 1
ATOM 898 N N . THR A 1 116 ? -4.852 23.156 -6.48 1 96.75 116 THR A N 1
ATOM 899 C CA . THR A 1 116 ? -5.613 22.656 -7.625 1 96.75 116 THR A CA 1
ATOM 900 C C . THR A 1 116 ? -6.312 21.344 -7.281 1 96.75 116 THR A C 1
ATOM 902 O O . THR A 1 116 ? -7.199 20.906 -8.008 1 96.75 116 THR A O 1
ATOM 905 N N . GLY A 1 117 ? -5.926 20.734 -6.207 1 97.12 117 GLY A N 1
ATOM 906 C CA . GLY A 1 117 ? -6.516 19.469 -5.801 1 97.12 117 GLY A CA 1
ATOM 907 C C . GLY A 1 117 ? -5.66 18.266 -6.164 1 97.12 117 GLY A C 1
ATOM 908 O O . GLY A 1 117 ? -6.016 17.125 -5.855 1 97.12 117 GLY A O 1
ATOM 909 N N . VAL A 1 118 ? -4.516 18.531 -6.773 1 97.06 118 VAL A N 1
ATOM 910 C CA . VAL A 1 118 ? -3.635 17.438 -7.184 1 97.06 118 VAL A CA 1
ATOM 911 C C . VAL A 1 118 ? -2.746 17.031 -6.012 1 97.06 118 VAL A C 1
ATOM 913 O O . VAL A 1 118 ? -2.004 17.859 -5.469 1 97.06 118 VAL A O 1
ATOM 916 N N . HIS A 1 119 ? -2.881 15.828 -5.539 1 98.31 119 HIS A N 1
ATOM 917 C CA . HIS A 1 119 ? -2.066 15.07 -4.594 1 98.31 119 HIS A CA 1
ATOM 918 C C . HIS A 1 119 ? -1.77 13.672 -5.121 1 98.31 119 HIS A C 1
ATOM 920 O O . HIS A 1 119 ? -1.855 13.422 -6.324 1 98.31 119 HIS A O 1
ATOM 926 N N . ASP A 1 120 ? -1.326 12.75 -4.188 1 98.12 120 ASP A N 1
ATOM 927 C CA . ASP A 1 120 ? -0.976 11.445 -4.738 1 98.12 120 ASP A CA 1
ATOM 928 C C . ASP A 1 120 ? -1.174 10.344 -3.705 1 98.12 120 ASP A C 1
ATOM 930 O O . ASP A 1 120 ? -0.828 10.508 -2.533 1 98.12 120 ASP A O 1
ATOM 934 N N . THR A 1 121 ? -1.823 9.266 -4.145 1 98.38 121 THR A N 1
ATOM 935 C CA . THR A 1 121 ? -1.932 8.062 -3.328 1 98.38 121 THR A CA 1
ATOM 936 C C . THR A 1 121 ? -1.293 6.871 -4.035 1 98.38 121 THR A C 1
ATOM 938 O O . THR A 1 121 ? -1.434 5.73 -3.588 1 98.38 121 THR A O 1
ATOM 941 N N . LEU A 1 122 ? -0.602 7.078 -5.18 1 97.31 122 LEU A N 1
ATOM 942 C CA . LEU A 1 122 ? -0.111 5.992 -6.02 1 97.31 122 LEU A CA 1
ATOM 943 C C . LEU A 1 122 ? 1.304 5.586 -5.617 1 97.31 122 LEU A C 1
ATOM 945 O O . LEU A 1 122 ? 1.634 4.398 -5.602 1 97.31 122 LEU A O 1
ATOM 949 N N . PHE A 1 123 ? 2.104 6.543 -5.285 1 96 123 PHE A N 1
ATOM 950 C CA . PHE A 1 123 ? 3.521 6.332 -5.02 1 96 123 PHE A CA 1
ATOM 951 C C . PHE A 1 123 ? 3.754 5.996 -3.553 1 96 123 PHE A C 1
ATOM 953 O O . PHE A 1 123 ? 3.129 6.586 -2.668 1 96 123 PHE A O 1
ATOM 960 N N . GLY A 1 124 ? 4.617 5.047 -3.312 1 95.44 124 GLY A N 1
ATOM 961 C CA . GLY A 1 124 ? 5.117 4.867 -1.959 1 95.44 124 GLY A CA 1
ATOM 962 C C . GLY A 1 124 ? 6.07 5.965 -1.524 1 95.44 124 GLY A C 1
ATOM 963 O O . GLY A 1 124 ? 6.535 6.754 -2.35 1 95.44 124 GLY A O 1
ATOM 964 N N . CYS A 1 125 ? 6.348 6 -0.288 1 96.88 125 CYS A N 1
ATOM 965 C CA . CYS A 1 125 ? 7.258 7.02 0.212 1 96.88 125 CYS A CA 1
ATOM 966 C C . CYS A 1 125 ? 8.695 6.715 -0.192 1 96.88 125 CYS A C 1
ATOM 968 O O . CYS A 1 125 ? 9.047 5.555 -0.435 1 96.88 125 CYS A O 1
ATOM 970 N N . CYS A 1 126 ? 9.492 7.77 -0.31 1 97.12 126 CYS A N 1
ATOM 971 C CA . CYS A 1 126 ? 10.914 7.512 -0.506 1 97.12 126 CYS A CA 1
ATOM 972 C C . C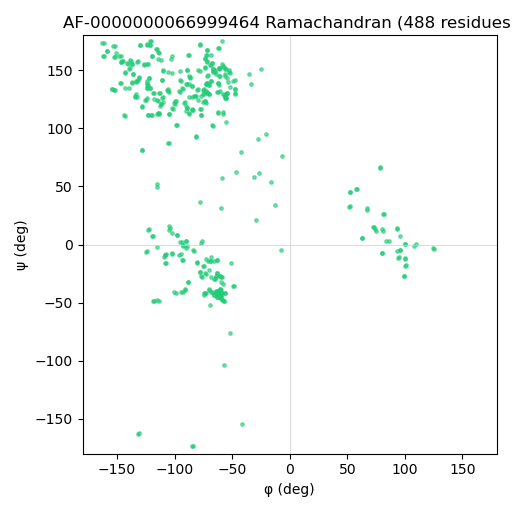YS A 1 126 ? 11.523 6.84 0.719 1 97.12 126 CYS A C 1
ATOM 974 O O . CYS A 1 126 ? 11.031 7.02 1.837 1 97.12 126 CYS A O 1
ATOM 976 N N . ASP A 1 127 ? 12.477 6.082 0.497 1 95.25 127 ASP A N 1
ATOM 977 C CA . ASP A 1 127 ? 13.25 5.398 1.527 1 95.25 127 ASP A CA 1
ATOM 978 C C . ASP A 1 127 ? 14.672 5.105 1.043 1 95.25 127 ASP A C 1
ATOM 980 O O . ASP A 1 127 ? 15 5.375 -0.113 1 95.25 127 ASP A O 1
ATOM 984 N N . ARG A 1 128 ? 15.492 4.656 1.969 1 92.56 128 ARG A N 1
ATOM 985 C CA . ARG A 1 128 ? 16.906 4.473 1.656 1 92.56 128 ARG A CA 1
ATOM 986 C C . ARG A 1 128 ? 17.094 3.402 0.587 1 92.56 128 ARG A C 1
ATOM 988 O O . ARG A 1 128 ? 18.047 3.465 -0.201 1 92.56 128 ARG A O 1
ATOM 995 N N . PHE A 1 129 ? 16.25 2.438 0.429 1 91.94 129 PHE A N 1
ATOM 996 C CA . PHE A 1 129 ? 16.344 1.374 -0.563 1 91.94 129 PHE A CA 1
ATOM 997 C C . PHE A 1 129 ? 16 1.894 -1.952 1 91.94 129 PHE A C 1
ATOM 999 O O . PHE A 1 129 ? 16.672 1.55 -2.934 1 91.94 129 PHE A O 1
ATOM 1006 N N . ARG A 1 130 ? 14.93 2.711 -2 1 94.81 130 ARG A N 1
ATOM 1007 C CA . ARG A 1 130 ? 14.586 3.354 -3.266 1 94.81 130 ARG A CA 1
ATOM 1008 C C . ARG A 1 130 ? 15.711 4.258 -3.744 1 94.81 130 ARG A C 1
ATOM 1010 O O . ARG A 1 130 ? 16.047 4.27 -4.93 1 94.81 130 ARG A O 1
ATOM 1017 N N . TYR A 1 131 ? 16.312 5.023 -2.828 1 94.94 131 TYR A N 1
ATOM 1018 C CA . TYR A 1 131 ? 17.438 5.879 -3.205 1 94.94 131 TYR A CA 1
ATOM 1019 C C . TYR A 1 131 ? 18.594 5.055 -3.727 1 94.94 131 TYR A C 1
ATOM 1021 O O . TYR A 1 131 ? 19.266 5.449 -4.684 1 94.94 131 TYR A O 1
ATOM 1029 N N . HIS A 1 132 ? 18.797 3.98 -3.07 1 91.12 132 HIS A N 1
ATOM 1030 C CA . HIS A 1 132 ? 19.844 3.092 -3.562 1 91.12 132 HIS A CA 1
ATOM 1031 C C . HIS A 1 132 ? 19.547 2.619 -4.98 1 91.12 132 HIS A C 1
ATOM 1033 O O . HIS A 1 132 ? 20.438 2.594 -5.832 1 91.12 132 HIS A O 1
ATOM 1039 N N . ASN A 1 133 ? 18.281 2.285 -5.207 1 91.25 133 ASN A N 1
ATOM 1040 C CA . ASN A 1 133 ? 17.828 1.898 -6.543 1 91.25 133 ASN A CA 1
ATOM 1041 C C . ASN A 1 133 ? 18.062 3.018 -7.555 1 91.25 133 ASN A C 1
ATOM 1043 O O . ASN A 1 133 ? 18.266 2.754 -8.742 1 91.25 133 ASN A O 1
ATOM 1047 N N . LEU A 1 134 ? 18.062 4.27 -7.082 1 94.62 134 LEU A N 1
ATOM 1048 C CA . LEU A 1 134 ? 18.203 5.434 -7.949 1 94.62 134 LEU A CA 1
ATOM 1049 C C . LEU A 1 134 ? 19.672 5.805 -8.125 1 94.62 134 LEU A C 1
ATOM 1051 O O . LEU A 1 134 ? 19.984 6.789 -8.797 1 94.62 134 LEU A O 1
ATOM 1055 N N . GLY A 1 135 ? 20.578 5.031 -7.406 1 94.38 135 GLY A N 1
ATOM 1056 C CA . GLY A 1 135 ? 22 5.223 -7.645 1 94.38 135 GLY A CA 1
ATOM 1057 C C . GLY A 1 135 ? 22.719 5.895 -6.488 1 94.38 135 GLY A C 1
ATOM 1058 O O . GLY A 1 135 ? 23.922 6.172 -6.566 1 94.38 135 GLY A O 1
ATOM 1059 N N . VAL A 1 136 ? 21.953 6.215 -5.41 1 92.06 136 VAL A N 1
ATOM 1060 C CA . VAL A 1 136 ? 22.609 6.758 -4.227 1 92.06 136 VAL A CA 1
ATOM 1061 C C . VAL A 1 136 ? 23.328 5.637 -3.471 1 92.06 136 VAL A C 1
ATOM 1063 O O . VAL A 1 136 ? 22.688 4.691 -3.004 1 92.06 136 VAL A O 1
ATOM 1066 N N . ASP A 1 137 ? 24.594 5.809 -3.285 1 88.94 137 ASP A N 1
ATOM 1067 C CA . ASP A 1 137 ? 25.375 4.727 -2.701 1 88.94 137 ASP A CA 1
ATOM 1068 C C . ASP A 1 137 ? 25.203 4.672 -1.187 1 88.94 137 ASP A C 1
ATOM 1070 O O . ASP A 1 137 ? 24.906 5.688 -0.555 1 88.94 137 ASP A O 1
ATOM 1074 N N . GLY A 1 138 ? 25.312 3.467 -0.624 1 85.25 138 GLY A N 1
ATOM 1075 C CA . GLY A 1 138 ? 25.5 3.258 0.804 1 85.25 138 GLY A CA 1
ATOM 1076 C C . GLY A 1 138 ? 24.203 3.357 1.591 1 85.25 138 GLY A C 1
ATOM 1077 O O . GLY A 1 138 ? 24.219 3.404 2.822 1 85.25 138 GLY A O 1
ATOM 1078 N N . TYR A 1 139 ? 23.062 3.381 0.894 1 87.56 139 TYR A N 1
ATOM 1079 C CA . TYR A 1 139 ? 21.781 3.469 1.588 1 87.56 139 TYR A CA 1
ATOM 1080 C C . TYR A 1 139 ? 21.766 4.645 2.559 1 87.56 139 TYR A C 1
ATOM 1082 O O . TYR A 1 139 ? 21.219 4.535 3.664 1 87.56 139 TYR A O 1
ATOM 1090 N N . ASP A 1 140 ? 22.5 5.711 2.139 1 88.25 140 ASP A N 1
ATOM 1091 C CA . ASP A 1 140 ? 22.797 6.781 3.084 1 88.25 140 ASP A CA 1
ATOM 1092 C C . ASP A 1 140 ? 22.125 8.086 2.66 1 88.25 140 ASP A C 1
ATOM 1094 O O . ASP A 1 140 ? 22.781 9.117 2.525 1 88.25 140 ASP A O 1
ATOM 1098 N N . HIS A 1 141 ? 20.922 8.039 2.375 1 92.31 141 HIS A N 1
ATOM 1099 C CA . HIS A 1 141 ? 20.141 9.234 2.098 1 92.31 141 HIS A CA 1
ATOM 1100 C C . HIS A 1 141 ? 18.922 9.32 3.025 1 92.31 141 HIS A C 1
ATOM 1102 O O . HIS A 1 141 ? 18.203 8.336 3.193 1 92.31 141 HIS A O 1
ATOM 1108 N N . GLY A 1 142 ? 18.797 10.469 3.729 1 93.12 142 GLY A N 1
ATOM 1109 C CA . GLY A 1 142 ? 17.578 10.672 4.496 1 93.12 142 GLY A CA 1
ATOM 1110 C C . GLY A 1 142 ? 16.312 10.492 3.674 1 93.12 142 GLY A C 1
ATOM 1111 O O . GLY A 1 142 ? 16.328 10.719 2.461 1 93.12 142 GLY A O 1
ATOM 1112 N N . SER A 1 143 ? 15.258 10.039 4.281 1 96.12 143 SER A N 1
ATOM 1113 C CA . SER A 1 143 ? 14.055 9.664 3.533 1 96.12 143 SER A CA 1
ATOM 1114 C C . SER A 1 143 ? 12.797 9.922 4.352 1 96.12 143 SER A C 1
ATOM 1116 O O . SER A 1 143 ? 12.859 10.094 5.57 1 96.12 143 SER A O 1
ATOM 1118 N N . CYS A 1 144 ? 11.68 9.961 3.633 1 98.44 144 CYS A N 1
ATOM 1119 C CA . CYS A 1 144 ? 10.398 10.07 4.32 1 98.44 144 CYS A CA 1
ATOM 1120 C C . CYS A 1 144 ? 10.172 8.875 5.242 1 98.44 144 CYS A C 1
ATOM 1122 O O . CYS A 1 144 ? 9.594 9.023 6.324 1 98.44 144 CYS A O 1
ATOM 1124 N N . ALA A 1 145 ? 10.578 7.668 4.801 1 96.25 145 ALA A N 1
ATOM 1125 C CA . ALA A 1 145 ? 10.43 6.504 5.668 1 96.25 145 ALA A CA 1
ATOM 1126 C C . ALA A 1 145 ? 11.195 6.695 6.977 1 96.25 145 ALA A C 1
ATOM 1128 O O . ALA A 1 145 ? 10.664 6.43 8.055 1 96.25 145 ALA A O 1
ATOM 1129 N N . GLU A 1 146 ? 12.422 7.121 6.895 1 93.56 146 GLU A N 1
ATOM 1130 C CA . GLU 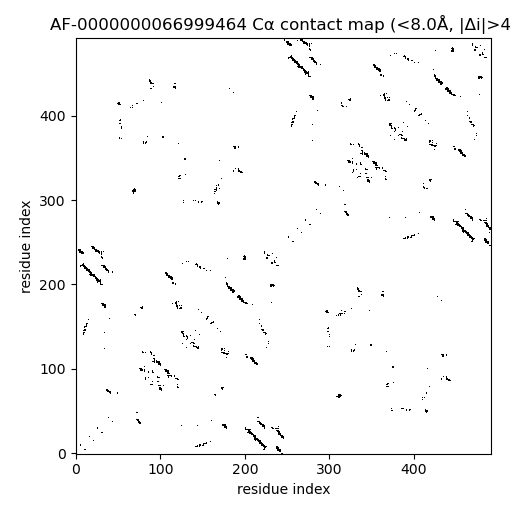A 1 146 ? 13.195 7.391 8.102 1 93.56 146 GLU A CA 1
ATOM 1131 C C . GLU A 1 146 ? 12.531 8.469 8.953 1 93.56 146 GLU A C 1
ATOM 1133 O O . GLU A 1 146 ? 12.445 8.336 10.18 1 93.56 146 GLU A O 1
ATOM 1138 N N . ASN A 1 147 ? 12.094 9.547 8.305 1 97.25 147 ASN A N 1
ATOM 1139 C CA . ASN A 1 147 ? 11.422 10.617 9.023 1 97.25 147 ASN A CA 1
ATOM 1140 C C . ASN A 1 147 ? 10.203 10.109 9.789 1 97.25 147 ASN A C 1
ATOM 1142 O O . ASN A 1 147 ? 9.938 10.547 10.906 1 97.25 147 ASN A O 1
ATOM 1146 N N . MET A 1 148 ? 9.422 9.219 9.141 1 96.56 148 MET A N 1
ATOM 1147 C CA . MET A 1 148 ? 8.25 8.656 9.812 1 96.56 148 MET A CA 1
ATOM 1148 C C . MET A 1 148 ? 8.656 7.961 11.117 1 96.56 148 MET A C 1
ATOM 1150 O O . MET A 1 148 ? 8.055 8.203 12.164 1 96.56 148 MET A O 1
ATOM 1154 N N . HIS A 1 149 ? 9.648 7.148 11.023 1 91.94 149 HIS A N 1
ATOM 1155 C CA . HIS A 1 149 ? 10.039 6.348 12.172 1 91.94 149 HIS A CA 1
ATOM 1156 C C . HIS A 1 149 ? 10.656 7.211 13.266 1 91.94 149 HIS A C 1
ATOM 1158 O O . HIS A 1 149 ? 10.461 6.957 14.453 1 91.94 149 HIS A O 1
ATOM 1164 N N . VAL A 1 150 ? 11.461 8.203 12.906 1 92.5 150 VAL A N 1
ATOM 1165 C CA . VAL A 1 150 ? 12.016 9.133 13.891 1 92.5 150 VAL A CA 1
ATOM 1166 C C . VAL A 1 150 ? 10.883 9.875 14.594 1 92.5 150 VAL A C 1
ATOM 1168 O O . VAL A 1 150 ? 10.875 9.984 15.82 1 92.5 150 VAL A O 1
ATOM 1171 N N . ALA A 1 151 ? 9.922 10.352 13.82 1 95.38 151 ALA A N 1
ATOM 1172 C CA . ALA A 1 151 ? 8.766 11.039 14.391 1 95.38 151 ALA A CA 1
ATOM 1173 C C . ALA A 1 151 ? 7.977 10.117 15.32 1 95.38 151 ALA A C 1
ATOM 1175 O O . ALA A 1 151 ? 7.516 10.539 16.375 1 95.38 151 ALA A O 1
ATOM 1176 N N . LEU A 1 152 ? 7.773 8.859 14.898 1 92.25 152 LEU A N 1
ATOM 1177 C CA . LEU A 1 152 ? 7.055 7.895 15.727 1 92.25 152 LEU A CA 1
ATOM 1178 C C . LEU A 1 152 ? 7.797 7.641 17.031 1 92.25 152 LEU A C 1
ATOM 1180 O O . LEU A 1 152 ? 7.176 7.5 18.094 1 92.25 152 LEU A O 1
ATOM 1184 N N . ARG A 1 153 ? 9.086 7.559 16.953 1 89.81 153 ARG A N 1
ATOM 1185 C CA . ARG A 1 153 ? 9.883 7.387 18.156 1 89.81 153 ARG A CA 1
ATOM 1186 C C . ARG A 1 153 ? 9.68 8.547 19.125 1 89.81 153 ARG A C 1
ATOM 1188 O O . ARG A 1 153 ? 9.516 8.344 20.328 1 89.81 153 ARG A O 1
ATOM 1195 N N . GLU A 1 154 ? 9.68 9.719 18.625 1 93.44 154 GLU A N 1
ATOM 1196 C CA . GLU A 1 154 ? 9.453 10.906 19.438 1 93.44 154 GLU A CA 1
ATOM 1197 C C . GLU A 1 154 ? 8.039 10.906 20.031 1 93.44 154 GLU A C 1
ATOM 1199 O O . GLU A 1 154 ? 7.844 11.289 21.188 1 93.44 154 GLU A O 1
ATOM 1204 N N . ALA A 1 155 ? 7.09 10.492 19.219 1 94 155 ALA A N 1
ATOM 1205 C CA . ALA A 1 155 ? 5.707 10.422 19.688 1 94 155 ALA A CA 1
ATOM 1206 C C . ALA A 1 155 ? 5.566 9.43 20.828 1 94 155 ALA A C 1
ATOM 1208 O O . ALA A 1 155 ? 4.855 9.688 21.812 1 94 155 ALA A O 1
ATOM 1209 N N . ALA A 1 156 ? 6.223 8.281 20.672 1 89.81 156 ALA A N 1
ATOM 1210 C CA . ALA A 1 156 ? 6.195 7.285 21.734 1 89.81 156 ALA A CA 1
ATOM 1211 C C . ALA A 1 156 ? 6.848 7.824 23.016 1 89.81 156 ALA A C 1
ATOM 1213 O O . ALA A 1 156 ? 6.336 7.621 24.109 1 89.81 156 ALA A O 1
ATOM 1214 N N . ALA A 1 157 ? 7.988 8.5 22.859 1 91.5 157 ALA A N 1
ATOM 1215 C CA . ALA A 1 157 ? 8.688 9.094 24 1 91.5 157 ALA A CA 1
ATOM 1216 C C . ALA A 1 157 ? 7.816 10.133 24.703 1 91.5 157 ALA A C 1
ATOM 1218 O O . ALA A 1 157 ? 7.914 10.312 25.922 1 91.5 157 ALA A O 1
ATOM 1219 N N . ALA A 1 158 ? 6.934 10.703 23.969 1 94.62 158 ALA A N 1
ATOM 1220 C CA . ALA A 1 158 ? 6.016 11.711 24.5 1 94.62 158 ALA A CA 1
ATOM 1221 C C . ALA A 1 158 ? 4.809 11.047 25.172 1 94.62 158 ALA A C 1
ATOM 1223 O O . ALA A 1 158 ? 3.926 11.734 25.688 1 94.62 158 ALA A O 1
ATOM 1224 N N . GLY A 1 159 ? 4.699 9.742 25.094 1 91.56 159 GLY A N 1
ATOM 1225 C CA . GLY A 1 159 ? 3.68 9.008 25.828 1 91.56 159 GLY A CA 1
ATOM 1226 C C . GLY A 1 159 ? 2.42 8.773 25.016 1 91.56 159 GLY A C 1
ATOM 1227 O O . GLY A 1 159 ? 1.381 8.406 25.562 1 91.56 159 GLY A O 1
ATOM 1228 N N . LEU A 1 160 ? 2.488 8.992 23.672 1 91.62 160 LEU A N 1
ATOM 1229 C CA . LEU A 1 160 ? 1.286 8.859 22.859 1 91.62 160 LEU A CA 1
ATOM 1230 C C . LEU A 1 160 ? 0.95 7.391 22.625 1 91.62 160 LEU A C 1
ATOM 1232 O O . LEU A 1 160 ? -0.21 7.043 22.391 1 91.62 160 LEU A O 1
ATOM 1236 N N . PHE A 1 161 ? 1.933 6.492 22.625 1 87.69 161 PHE A N 1
ATOM 1237 C CA . PHE A 1 161 ? 1.781 5.047 22.516 1 87.69 161 PHE A CA 1
ATOM 1238 C C . PHE A 1 161 ? 3.039 4.332 23 1 87.69 161 PHE A C 1
ATOM 1240 O O . PHE A 1 161 ? 4.035 4.977 23.328 1 87.69 161 PHE A O 1
ATOM 1247 N N . ALA A 1 162 ? 2.959 3.025 23.062 1 85.56 162 ALA A N 1
ATOM 1248 C CA . ALA A 1 162 ? 4.082 2.242 23.578 1 85.56 162 ALA A CA 1
ATOM 1249 C C . ALA A 1 162 ? 5.211 2.17 22.547 1 85.56 162 ALA A C 1
ATOM 1251 O O . ALA A 1 162 ? 4.977 1.843 21.391 1 85.56 162 ALA A O 1
ATOM 1252 N N . ALA A 1 163 ? 6.441 2.48 22.969 1 83.06 163 ALA A N 1
ATOM 1253 C CA . ALA A 1 163 ? 7.609 2.348 22.094 1 83.06 163 ALA A CA 1
ATOM 1254 C C . ALA A 1 163 ? 7.734 0.926 21.562 1 83.06 163 ALA A C 1
ATOM 1256 O O . ALA A 1 163 ? 7.414 -0.04 22.25 1 83.06 163 ALA A O 1
ATOM 1257 N N . GLY A 1 164 ? 8.195 0.819 20.344 1 79.25 164 GLY A N 1
ATOM 1258 C CA . GLY A 1 164 ? 8.406 -0.494 19.75 1 79.25 164 GLY A CA 1
ATOM 1259 C C . GLY A 1 164 ? 7.152 -1.085 19.141 1 79.25 164 GLY A C 1
ATOM 1260 O O . GLY A 1 164 ? 7.176 -2.203 18.625 1 79.25 164 GLY A O 1
ATOM 1261 N N . SER A 1 165 ? 6.039 -0.351 19.141 1 84.31 165 SER A N 1
ATOM 1262 C CA . SER A 1 165 ? 4.773 -0.854 18.625 1 84.31 165 SER A CA 1
ATOM 1263 C C . SER A 1 165 ? 4.824 -1.03 17.109 1 84.31 165 SER A C 1
ATOM 1265 O O . SER A 1 165 ? 4.109 -1.866 16.547 1 84.31 165 SER A O 1
ATOM 1267 N N . ILE A 1 166 ? 5.648 -0.245 16.484 1 88.38 166 ILE A N 1
ATOM 1268 C CA . ILE A 1 166 ? 5.73 -0.269 15.023 1 88.38 166 ILE A CA 1
ATOM 1269 C C . ILE A 1 166 ? 7.137 -0.685 14.594 1 88.38 166 ILE A C 1
ATOM 1271 O O . ILE A 1 166 ? 8.125 -0.094 15.031 1 88.38 166 ILE A O 1
ATOM 1275 N N . SER A 1 167 ? 7.188 -1.733 13.766 1 86.94 167 SER A N 1
ATOM 1276 C CA . SER A 1 167 ? 8.469 -2.197 13.242 1 86.94 167 SER A CA 1
ATOM 1277 C C . SER A 1 167 ? 9.148 -1.115 12.414 1 86.94 167 SER A C 1
ATOM 1279 O O . SER A 1 167 ? 8.508 -0.445 11.602 1 86.94 167 SER A O 1
ATOM 1281 N N . THR A 1 168 ? 10.445 -0.964 12.594 1 86.88 168 THR A N 1
ATOM 1282 C CA . THR A 1 168 ? 11.211 -0.025 11.781 1 86.88 168 THR A CA 1
ATOM 1283 C C . THR A 1 168 ? 11.477 -0.602 10.391 1 86.88 168 THR A C 1
ATOM 1285 O O . THR A 1 168 ? 12.125 0.038 9.562 1 86.88 168 THR A O 1
ATOM 1288 N N . GLU A 1 169 ? 10.969 -1.816 10.125 1 88.19 169 GLU A N 1
ATOM 1289 C CA . GLU A 1 169 ? 11.188 -2.492 8.844 1 88.19 169 GLU A CA 1
ATOM 1290 C C . GLU A 1 169 ? 9.953 -2.396 7.957 1 88.19 169 GLU A C 1
ATOM 1292 O O . GLU A 1 169 ? 9.906 -3.006 6.887 1 88.19 169 GLU A O 1
ATOM 1297 N N . TRP A 1 170 ? 9.008 -1.565 8.414 1 92.31 170 TRP A N 1
ATOM 1298 C CA . TRP A 1 170 ? 7.75 -1.447 7.684 1 92.31 170 TRP A CA 1
ATOM 1299 C C . TRP A 1 170 ? 7.281 0.004 7.637 1 92.31 170 TRP A C 1
ATOM 1301 O O . TRP A 1 170 ? 7.348 0.716 8.641 1 92.31 170 TRP A O 1
ATOM 1311 N N . THR A 1 171 ? 6.875 0.397 6.496 1 93.88 171 THR A N 1
ATOM 1312 C CA . THR A 1 171 ? 6.207 1.683 6.324 1 93.88 171 THR A CA 1
ATOM 1313 C C . THR A 1 171 ? 4.949 1.53 5.473 1 93.88 171 THR A C 1
ATOM 1315 O O . THR A 1 171 ? 4.992 0.93 4.398 1 93.88 171 THR A O 1
ATOM 1318 N N . PRO A 1 172 ? 3.775 2.047 5.918 1 97 172 PRO A N 1
ATOM 1319 C CA . PRO A 1 172 ? 2.613 2.105 5.027 1 97 172 PRO A CA 1
ATOM 1320 C C . PRO A 1 172 ? 2.748 3.182 3.953 1 97 172 PRO A C 1
ATOM 1322 O O . PRO A 1 172 ? 3.621 4.047 4.051 1 97 172 PRO A O 1
ATOM 1325 N N . ASP A 1 173 ? 1.925 3.064 2.93 1 98 173 ASP A N 1
ATOM 1326 C CA . ASP A 1 173 ? 1.897 4.117 1.92 1 98 173 ASP A CA 1
ATOM 1327 C C . ASP A 1 173 ? 1.278 5.398 2.479 1 98 173 ASP A C 1
ATOM 1329 O O . ASP A 1 173 ? 0.282 5.348 3.201 1 98 173 ASP A O 1
ATOM 1333 N N . PRO A 1 174 ? 1.879 6.543 2.172 1 98.62 174 PRO A N 1
ATOM 1334 C CA . PRO A 1 174 ? 1.334 7.824 2.625 1 98.62 174 PRO A CA 1
ATOM 1335 C C . PRO A 1 174 ? 0.3 8.398 1.661 1 98.62 174 PRO A C 1
ATOM 1337 O O . PRO A 1 174 ? 0.16 7.914 0.537 1 98.62 174 PRO A O 1
ATOM 1340 N N . LEU A 1 175 ? -0.466 9.352 2.156 1 98.88 175 LEU A N 1
ATOM 1341 C CA . LEU A 1 175 ? -0.957 10.398 1.271 1 98.88 175 LEU A CA 1
ATOM 1342 C C . LEU A 1 175 ? 0.143 11.414 0.963 1 98.88 175 LEU A C 1
ATOM 1344 O O . LEU A 1 175 ? 0.61 12.117 1.859 1 98.88 175 LEU A O 1
ATOM 1348 N N . ASN A 1 176 ? 0.582 11.422 -0.259 1 98.81 176 ASN A N 1
ATOM 1349 C CA . ASN A 1 176 ? 1.576 12.422 -0.641 1 98.81 176 ASN A CA 1
ATOM 1350 C C . ASN A 1 176 ? 0.929 13.766 -0.95 1 98.81 176 ASN A C 1
ATOM 1352 O O . ASN A 1 176 ? 0.577 14.047 -2.098 1 98.81 176 ASN A O 1
ATOM 1356 N N . VAL A 1 177 ? 0.876 14.594 0.073 1 98.88 177 VAL A N 1
ATOM 1357 C CA . VAL A 1 177 ? 0.215 15.891 -0.043 1 98.88 177 VAL A CA 1
ATOM 1358 C C . VAL A 1 177 ? 1.042 16.812 -0.933 1 98.88 177 VAL A C 1
ATOM 1360 O O . VAL A 1 177 ? 2.262 16.906 -0.774 1 98.88 177 VAL A O 1
ATOM 1363 N N . PHE A 1 178 ? 0.436 17.453 -1.937 1 98.75 178 PHE A N 1
ATOM 1364 C CA . PHE A 1 178 ? 0.948 18.438 -2.885 1 98.75 178 PHE A CA 1
ATOM 1365 C C . PHE A 1 178 ? 1.727 17.75 -4.004 1 98.75 178 PHE A C 1
ATOM 1367 O O . PHE A 1 178 ? 2.105 18.391 -4.984 1 98.75 178 PHE A O 1
ATOM 1374 N N . MET A 1 179 ? 1.951 16.469 -3.904 1 98.62 179 MET A N 1
ATOM 1375 C CA . MET A 1 179 ? 2.711 15.758 -4.93 1 98.62 179 MET A CA 1
ATOM 1376 C C . MET A 1 179 ? 1.896 15.617 -6.215 1 98.62 179 MET A C 1
ATOM 1378 O O . MET A 1 179 ? 0.679 15.43 -6.164 1 98.62 179 MET A O 1
ATOM 1382 N N . ASN A 1 180 ? 2.635 15.695 -7.32 1 98.25 180 ASN A N 1
ATOM 1383 C CA . ASN A 1 180 ? 2.021 15.609 -8.641 1 98.25 180 ASN A CA 1
ATOM 1384 C C . ASN A 1 180 ? 2.572 14.43 -9.438 1 98.25 180 ASN A C 1
ATOM 1386 O O . ASN A 1 180 ? 3.74 14.43 -9.828 1 98.25 180 ASN A O 1
ATOM 1390 N N . VAL A 1 181 ? 1.679 13.406 -9.656 1 97.75 181 VAL A N 1
ATOM 1391 C CA . VAL A 1 181 ? 2.033 12.203 -10.398 1 97.75 181 VAL A CA 1
ATOM 1392 C C . VAL A 1 181 ? 1.007 11.953 -11.5 1 97.75 181 VAL A C 1
ATOM 1394 O O . VAL A 1 181 ? 0.109 11.125 -11.344 1 97.75 181 VAL A O 1
ATOM 1397 N N . PRO A 1 182 ? 1.128 12.617 -12.617 1 97.12 182 PRO A N 1
ATOM 1398 C CA . PRO A 1 182 ? 0.188 12.383 -13.711 1 97.12 182 PRO A CA 1
ATOM 1399 C C . PRO A 1 182 ? 0.323 10.984 -14.312 1 97.12 182 PRO A C 1
ATOM 1401 O O . PRO A 1 182 ? 1.408 10.398 -14.281 1 97.12 182 PRO A O 1
ATOM 1404 N N . ILE A 1 183 ? -0.787 10.461 -14.797 1 96.94 183 ILE A N 1
ATOM 1405 C CA . ILE A 1 183 ? -0.812 9.266 -15.641 1 96.94 183 ILE A CA 1
ATOM 1406 C C . ILE A 1 183 ? -0.736 9.672 -17.109 1 96.94 183 ILE A C 1
ATOM 1408 O O . ILE A 1 183 ? -1.635 10.336 -17.625 1 96.94 183 ILE A O 1
ATOM 1412 N N . THR A 1 184 ? 0.274 9.164 -17.781 1 96.12 184 THR A N 1
ATOM 1413 C CA . THR A 1 184 ? 0.615 9.781 -19.062 1 96.12 184 THR A CA 1
ATOM 1414 C C . THR A 1 184 ? 0.226 8.867 -20.219 1 96.12 184 THR A C 1
ATOM 1416 O O . THR A 1 184 ? 0.323 9.258 -21.391 1 96.12 184 THR A O 1
ATOM 1419 N N . THR A 1 185 ? -0.168 7.641 -19.984 1 95.75 185 THR A N 1
ATOM 1420 C CA . THR A 1 185 ? -0.63 6.73 -21.031 1 95.75 185 THR A CA 1
ATOM 1421 C C . THR A 1 185 ? -1.84 5.934 -20.547 1 95.75 185 THR A C 1
ATOM 1423 O O . THR A 1 185 ? -2.055 5.781 -19.344 1 95.75 185 THR A O 1
ATOM 1426 N N . PRO A 1 186 ? -2.621 5.418 -21.516 1 93.12 186 PRO A N 1
ATOM 1427 C CA . PRO A 1 186 ? -3.697 4.504 -21.125 1 93.12 186 PRO A CA 1
ATOM 1428 C C . PRO A 1 186 ? -3.18 3.236 -20.453 1 93.12 186 PRO A C 1
ATOM 1430 O O . PRO A 1 186 ? -1.975 2.971 -20.469 1 93.12 186 PRO A O 1
ATOM 1433 N N . LEU A 1 187 ? -4.117 2.455 -19.859 1 93.75 187 LEU A N 1
ATOM 1434 C CA . LEU A 1 187 ? -3.752 1.314 -19.031 1 93.75 187 LEU A CA 1
ATOM 1435 C C . LEU A 1 187 ? -3.42 0.099 -19.891 1 93.75 187 LEU A C 1
ATOM 1437 O O . LEU A 1 187 ? -2.807 -0.857 -19.406 1 93.75 187 LEU A O 1
ATOM 1441 N N . ASP A 1 188 ? -3.781 0.118 -21.109 1 89.56 188 ASP A N 1
ATOM 1442 C CA . ASP A 1 188 ? -3.564 -1.057 -21.953 1 89.56 188 ASP A CA 1
ATOM 1443 C C . ASP A 1 188 ? -2.076 -1.286 -22.203 1 89.56 188 ASP A C 1
ATOM 1445 O O . ASP A 1 188 ? -1.287 -0.339 -22.188 1 89.56 188 ASP A O 1
ATOM 1449 N N . ARG A 1 189 ? -1.786 -2.574 -22.469 1 87.19 189 ARG A N 1
ATOM 1450 C CA . ARG A 1 189 ? -0.399 -3.006 -22.594 1 87.19 189 ARG A CA 1
ATOM 1451 C C . ARG A 1 189 ? 0.296 -2.27 -23.734 1 87.19 189 ARG A C 1
ATOM 1453 O O . ARG A 1 189 ? 1.448 -1.852 -23.609 1 87.19 189 ARG A O 1
ATOM 1460 N N . GLN A 1 190 ? -0.3 -2.043 -24.781 1 88.56 190 GLN A N 1
ATOM 1461 C CA . GLN A 1 190 ? 0.283 -1.443 -25.984 1 88.56 190 GLN A CA 1
ATOM 1462 C C . GLN A 1 190 ? 0.711 -0.002 -25.719 1 88.56 190 GLN A C 1
ATOM 1464 O O . GLN A 1 190 ? 1.707 0.466 -26.281 1 88.56 190 GLN A O 1
ATOM 1469 N N . SER A 1 191 ? -0.012 0.624 -24.797 1 85 191 SER A N 1
ATOM 1470 C CA . SER A 1 191 ? 0.248 2.035 -24.531 1 85 191 SER A CA 1
ATOM 1471 C C . SER A 1 191 ? 1.244 2.205 -23.391 1 85 191 SER A C 1
ATOM 1473 O O . SER A 1 191 ? 1.748 3.305 -23.156 1 85 191 SER A O 1
ATOM 1475 N N . GLY A 1 192 ? 1.465 1.069 -22.672 1 85.75 192 GLY A N 1
ATOM 1476 C CA . GLY A 1 192 ? 2.5 1.17 -21.656 1 85.75 192 GLY A CA 1
ATOM 1477 C C . GLY A 1 192 ? 2.012 0.797 -20.266 1 85.75 192 GLY A C 1
ATOM 1478 O O . GLY A 1 192 ? 2.773 0.851 -19.297 1 85.75 192 GLY A O 1
ATOM 1479 N N . GLY A 1 193 ? 0.684 0.474 -20.078 1 92.62 193 GLY A N 1
ATOM 1480 C CA . GLY A 1 193 ? 0.187 -0.042 -18.812 1 92.62 193 GLY A CA 1
ATOM 1481 C C . GLY A 1 193 ? -0.066 1.044 -17.781 1 92.62 193 GLY A C 1
ATOM 1482 O O . GLY A 1 193 ? 0.069 0.811 -16.578 1 92.62 193 GLY A O 1
ATOM 1483 N N . GLY A 1 194 ? -0.359 2.332 -18.281 1 96.25 194 GLY A N 1
ATOM 1484 C CA . GLY A 1 194 ? -0.557 3.428 -17.344 1 96.25 194 GLY A CA 1
ATOM 1485 C C . GLY A 1 194 ? 0.743 3.984 -16.797 1 96.25 194 GLY A C 1
ATOM 1486 O O . GLY A 1 194 ? 0.968 3.963 -15.578 1 96.25 194 GLY A O 1
ATOM 1487 N N . ARG A 1 195 ? 1.495 4.582 -17.688 1 97.31 195 ARG A N 1
ATOM 1488 C CA . ARG A 1 195 ? 2.758 5.18 -17.266 1 97.31 195 ARG A CA 1
ATOM 1489 C C . ARG A 1 195 ? 2.518 6.395 -16.375 1 97.31 195 ARG A C 1
ATOM 1491 O O . ARG A 1 195 ? 1.583 7.164 -16.609 1 97.31 195 ARG A O 1
ATOM 1498 N N . ILE A 1 196 ? 3.385 6.516 -15.328 1 97.25 196 ILE A N 1
ATOM 1499 C CA . ILE A 1 196 ? 3.291 7.637 -14.398 1 97.25 196 ILE A CA 1
ATOM 1500 C C . ILE A 1 196 ? 4.645 8.336 -14.305 1 97.25 196 ILE A C 1
ATOM 1502 O O . ILE A 1 196 ? 5.684 7.738 -14.586 1 97.25 196 ILE A O 1
ATOM 1506 N N . GLU A 1 197 ? 4.617 9.586 -13.961 1 96.5 197 GLU A N 1
ATOM 1507 C CA . GLU A 1 197 ? 5.828 10.383 -13.766 1 96.5 197 GLU A CA 1
ATOM 1508 C C . GLU A 1 197 ? 5.668 11.359 -12.602 1 96.5 197 GLU A C 1
ATOM 1510 O O . GLU A 1 197 ? 4.555 11.781 -12.281 1 96.5 197 GLU A O 1
ATOM 1515 N N . CYS A 1 198 ? 6.789 11.609 -11.93 1 97.06 198 CYS A N 1
ATOM 1516 C CA . CYS A 1 198 ? 6.797 12.656 -10.922 1 97.06 198 CYS A CA 1
ATOM 1517 C C . CYS A 1 198 ? 7.156 14.008 -11.539 1 97.06 198 CYS A C 1
ATOM 1519 O O . CYS A 1 198 ? 8.258 14.18 -12.062 1 97.06 198 CYS A O 1
ATOM 1521 N N . VAL A 1 199 ? 6.273 14.938 -11.484 1 98 199 VAL A N 1
ATOM 1522 C CA . VAL A 1 199 ? 6.539 16.281 -11.992 1 98 199 VAL A CA 1
ATOM 1523 C C . VAL A 1 199 ? 6.371 17.297 -10.867 1 98 199 VAL A C 1
ATOM 1525 O O . VAL A 1 199 ? 6.051 16.938 -9.734 1 98 199 VAL A O 1
ATOM 1528 N N . ALA A 1 200 ? 6.656 18.5 -11.102 1 98.06 200 ALA A N 1
ATOM 1529 C CA . ALA A 1 200 ? 6.605 19.531 -10.062 1 98.06 200 ALA A CA 1
ATOM 1530 C C . ALA A 1 200 ? 5.195 19.672 -9.5 1 98.06 200 ALA A C 1
ATOM 1532 O O . ALA A 1 200 ? 4.211 19.594 -10.242 1 98.06 200 ALA A O 1
ATOM 1533 N N . PRO A 1 201 ? 5.113 19.953 -8.211 1 98.31 201 PRO A N 1
ATOM 1534 C CA . PRO A 1 201 ? 3.803 20.219 -7.617 1 98.31 201 PRO A CA 1
ATOM 1535 C C . PRO A 1 201 ? 3.082 21.391 -8.281 1 98.31 201 PRO A C 1
ATOM 1537 O O . PRO A 1 201 ? 3.729 22.297 -8.82 1 98.31 201 PRO A O 1
ATOM 1540 N N . GLU A 1 202 ? 1.769 21.375 -8.18 1 97.56 202 GLU A N 1
ATOM 1541 C CA . GLU A 1 202 ? 0.964 22.453 -8.734 1 97.56 202 GLU A CA 1
ATOM 1542 C C . GLU A 1 202 ? 0.62 23.484 -7.672 1 97.56 202 GLU A C 1
ATOM 1544 O O . GLU A 1 202 ? 0.096 24.562 -7.984 1 97.56 202 GLU A O 1
ATOM 1549 N N . SER A 1 203 ? 0.945 23.125 -6.414 1 97.94 203 SER A N 1
ATOM 1550 C CA . SER A 1 203 ? 0.621 24.031 -5.316 1 97.94 203 SER A CA 1
ATOM 1551 C C . SER A 1 203 ? 1.446 25.312 -5.398 1 97.94 203 SER A C 1
ATOM 1553 O O . SER A 1 203 ? 2.518 25.328 -6.008 1 97.94 203 SER A O 1
ATOM 1555 N N . ARG A 1 204 ? 0.893 26.422 -4.773 1 98.12 204 ARG A N 1
ATOM 1556 C CA . ARG A 1 204 ? 1.56 27.703 -4.668 1 98.12 204 ARG A CA 1
ATOM 1557 C C . ARG A 1 204 ? 1.887 28.047 -3.217 1 98.12 204 ARG A C 1
ATOM 1559 O O . ARG A 1 204 ? 1.352 27.422 -2.297 1 98.12 204 ARG A O 1
ATOM 1566 N N . ALA A 1 205 ? 2.764 29.047 -3.094 1 98.62 205 ALA A N 1
ATOM 1567 C CA . ALA A 1 205 ? 3.201 29.453 -1.762 1 98.62 205 ALA A CA 1
ATOM 1568 C C . ALA A 1 205 ? 2.008 29.797 -0.877 1 98.62 205 ALA A C 1
ATOM 1570 O O . ALA A 1 205 ? 1.127 30.562 -1.287 1 98.62 205 ALA A O 1
ATOM 1571 N N . GLY A 1 206 ? 1.957 29.172 0.265 1 98.56 206 GLY A N 1
ATOM 1572 C CA . GLY A 1 206 ? 0.944 29.516 1.254 1 98.56 206 GLY A CA 1
ATOM 1573 C C . GLY A 1 206 ? -0.288 28.641 1.169 1 98.56 206 GLY A C 1
ATOM 1574 O O . GLY A 1 206 ? -1.121 28.641 2.078 1 98.56 206 GLY A O 1
ATOM 1575 N N . GLU A 1 207 ? -0.455 27.828 0.104 1 98.81 207 GLU A N 1
ATOM 1576 C CA . GLU A 1 207 ? -1.624 26.969 -0.033 1 98.81 207 GLU A CA 1
ATOM 1577 C C . GLU A 1 207 ? -1.571 25.812 0.955 1 98.81 207 GLU A C 1
ATOM 1579 O O . GLU A 1 207 ? -0.508 25.484 1.491 1 98.81 207 GLU A O 1
ATOM 1584 N N . TYR A 1 208 ? -2.775 25.234 1.254 1 98.81 208 TYR A N 1
ATOM 1585 C CA . TYR A 1 208 ? -2.85 24.281 2.357 1 98.81 208 TYR A CA 1
ATOM 1586 C C . TYR A 1 208 ? -3.98 23.281 2.143 1 98.81 208 TYR A C 1
ATOM 1588 O O . TYR A 1 208 ? -4.824 23.469 1.261 1 98.81 208 TYR A O 1
ATOM 1596 N N . LEU A 1 209 ? -3.928 22.203 2.826 1 98.81 209 LEU A N 1
ATOM 1597 C CA . LEU A 1 209 ? -4.957 21.172 2.975 1 98.81 209 LEU A CA 1
ATOM 1598 C C . LEU A 1 209 ? -5.387 21.047 4.43 1 98.81 209 LEU A C 1
ATOM 1600 O O . LEU A 1 209 ? -4.547 21 5.332 1 98.81 209 LEU A O 1
ATOM 1604 N N . VAL A 1 210 ? -6.699 21.062 4.711 1 98.88 210 VAL A N 1
ATOM 1605 C CA . VAL A 1 210 ? -7.211 20.875 6.066 1 98.88 210 VAL A CA 1
ATOM 1606 C C . VAL A 1 210 ? -7.965 19.562 6.164 1 98.88 210 VAL A C 1
ATOM 1608 O O . VAL A 1 210 ? -8.828 19.266 5.336 1 98.88 210 VAL A O 1
ATOM 1611 N N . LEU A 1 211 ? -7.648 18.766 7.172 1 98.75 211 LEU A N 1
ATOM 1612 C CA . LEU A 1 211 ? -8.281 17.484 7.477 1 98.75 211 LEU A CA 1
ATOM 1613 C C . LEU A 1 211 ? -8.859 17.484 8.891 1 98.75 211 LEU A C 1
ATOM 1615 O O . LEU A 1 211 ? -8.242 18.031 9.812 1 98.75 211 LEU A O 1
ATOM 1619 N N . ARG A 1 212 ? -9.969 16.859 9.055 1 98.94 212 ARG A N 1
ATOM 1620 C CA . ARG A 1 212 ? -10.523 16.656 10.391 1 98.94 212 ARG A CA 1
ATOM 1621 C C . ARG A 1 212 ? -10.344 15.203 10.836 1 98.94 212 ARG A C 1
ATOM 1623 O O . ARG A 1 212 ? -10.695 14.273 10.109 1 98.94 212 ARG A O 1
ATOM 1630 N N . ALA A 1 213 ? -9.867 15.039 12.031 1 98.75 213 ALA A N 1
ATOM 1631 C CA . ALA A 1 213 ? -9.703 13.703 12.586 1 98.75 213 ALA A CA 1
ATOM 1632 C C . ALA A 1 213 ? -11.055 13.109 12.984 1 98.75 213 ALA A C 1
ATOM 1634 O O . ALA A 1 213 ? -11.844 13.75 13.672 1 98.75 213 ALA A O 1
ATOM 1635 N N . GLU A 1 214 ? -11.273 11.898 12.578 1 98.25 214 GLU A N 1
ATOM 1636 C CA . GLU A 1 214 ? -12.5 11.188 12.906 1 98.25 214 GLU A CA 1
ATOM 1637 C C . GLU A 1 214 ? -12.273 10.188 14.039 1 98.25 214 GLU A C 1
ATOM 1639 O O . GLU A 1 214 ? -13.227 9.586 14.547 1 98.25 214 GLU A O 1
ATOM 1644 N N . LEU A 1 215 ? -11.062 9.961 14.445 1 96.31 215 LEU A N 1
ATOM 1645 C CA . LEU A 1 215 ? -10.594 9.148 15.562 1 96.31 215 LEU A CA 1
ATOM 1646 C C . LEU A 1 215 ? -9.445 9.844 16.297 1 96.31 215 LEU A C 1
ATOM 1648 O O . LEU A 1 215 ? -8.727 10.656 15.695 1 96.31 215 LEU A O 1
ATOM 1652 N N . ASP A 1 216 ? -9.336 9.531 17.609 1 96.81 216 ASP A N 1
ATOM 1653 C CA . ASP A 1 216 ? -8.047 9.844 18.234 1 96.81 216 ASP A CA 1
ATOM 1654 C C . ASP A 1 216 ? -6.906 9.133 17.516 1 96.81 216 ASP A C 1
ATOM 1656 O O . ASP A 1 216 ? -6.961 7.922 17.297 1 96.81 216 ASP A O 1
ATOM 1660 N N . CYS A 1 217 ? -5.867 9.906 17.156 1 97.12 217 CYS A N 1
ATOM 1661 C CA . CYS A 1 217 ? -4.812 9.305 16.344 1 97.12 217 CYS A CA 1
ATOM 1662 C C . CYS A 1 217 ? -3.518 10.102 16.469 1 97.12 217 CYS A C 1
ATOM 1664 O O . CYS A 1 217 ? -3.482 11.148 17.109 1 97.12 217 CYS A O 1
ATOM 1666 N N . VAL A 1 218 ? -2.436 9.508 16 1 97.69 218 VAL A N 1
ATOM 1667 C CA . VAL A 1 218 ? -1.148 10.172 15.828 1 97.69 218 VAL A CA 1
ATOM 1668 C C . VAL A 1 218 ? -0.898 10.453 14.352 1 97.69 218 VAL A C 1
ATOM 1670 O O . VAL A 1 218 ? -0.793 9.523 13.547 1 97.69 218 VAL A O 1
ATOM 1673 N N . ALA A 1 219 ? -0.893 11.719 13.992 1 98.69 219 ALA A N 1
ATOM 1674 C CA . ALA A 1 219 ? -0.519 12.125 12.641 1 98.69 219 ALA A CA 1
ATOM 1675 C C . ALA A 1 219 ? 0.995 12.266 12.508 1 98.69 219 ALA A C 1
ATOM 1677 O O . ALA A 1 219 ? 1.655 12.781 13.414 1 98.69 219 ALA A O 1
ATOM 1678 N N . VAL A 1 220 ? 1.536 11.773 11.422 1 98.69 220 VAL A N 1
ATOM 1679 C CA . VAL A 1 220 ? 2.959 11.867 11.117 1 98.69 220 VAL A CA 1
ATOM 1680 C C . VAL A 1 220 ? 3.152 12.531 9.75 1 98.69 220 VAL A C 1
ATOM 1682 O O . VAL A 1 220 ? 2.449 12.203 8.789 1 98.69 220 VAL A O 1
ATOM 1685 N N . MET A 1 221 ? 4.09 13.477 9.68 1 98.88 221 MET A N 1
ATOM 1686 C CA . MET A 1 221 ? 4.355 14.242 8.461 1 98.88 221 MET A CA 1
ATOM 1687 C C . MET A 1 221 ? 5.848 14.266 8.148 1 98.88 221 MET A C 1
ATOM 1689 O O . MET A 1 221 ? 6.676 14.336 9.062 1 98.88 221 MET A O 1
ATOM 1693 N N . SER A 1 222 ? 6.156 14.227 6.941 1 98.81 222 SER A N 1
ATOM 1694 C CA . SER A 1 222 ? 7.531 14.375 6.48 1 98.81 222 SER A CA 1
ATOM 1695 C C . SER A 1 222 ? 7.645 15.438 5.395 1 98.81 222 SER A C 1
ATOM 1697 O O . SER A 1 222 ? 6.98 15.344 4.355 1 98.81 222 SER A O 1
ATOM 1699 N N . ALA A 1 223 ? 8.422 16.469 5.684 1 98.94 223 ALA A N 1
ATOM 1700 C CA . ALA A 1 223 ? 8.867 17.281 4.559 1 98.94 223 ALA A CA 1
ATOM 1701 C C . ALA A 1 223 ? 9.828 16.5 3.668 1 98.94 223 ALA A C 1
ATOM 1703 O O . ALA A 1 223 ? 11 16.328 4.012 1 98.94 223 ALA A O 1
ATOM 1704 N N . CYS A 1 224 ? 9.312 16.047 2.576 1 98.75 224 CYS A N 1
ATOM 1705 C CA . CYS A 1 224 ? 9.977 15.039 1.771 1 98.75 224 CYS A CA 1
ATOM 1706 C C . CYS A 1 224 ? 11.391 15.469 1.408 1 98.75 224 CYS A C 1
ATOM 1708 O O . CYS A 1 224 ? 11.594 16.547 0.843 1 98.75 224 CYS A O 1
ATOM 1710 N N . PRO A 1 225 ? 12.383 14.633 1.618 1 98.06 225 PRO A N 1
ATOM 1711 C CA . PRO A 1 225 ? 13.781 14.984 1.357 1 98.06 225 PRO A CA 1
ATOM 1712 C C . PRO A 1 225 ? 14.219 14.648 -0.067 1 98.06 225 PRO A C 1
ATOM 1714 O O . PRO A 1 225 ? 15.398 14.773 -0.399 1 98.06 225 PRO A O 1
ATOM 1717 N N . ASN A 1 226 ? 13.328 14.164 -0.889 1 97.88 226 ASN A N 1
ATOM 1718 C CA . ASN A 1 226 ? 13.734 13.695 -2.211 1 97.88 226 ASN A CA 1
ATOM 1719 C C . ASN A 1 226 ? 14.32 14.828 -3.049 1 97.88 226 ASN A C 1
ATOM 1721 O O . ASN A 1 226 ? 13.641 15.805 -3.346 1 97.88 226 ASN A O 1
ATOM 1725 N N . ASP A 1 227 ? 15.539 14.758 -3.346 1 97 227 ASP A N 1
ATOM 1726 C CA . ASP A 1 227 ? 16.25 15.68 -4.227 1 97 227 ASP A CA 1
ATOM 1727 C C . ASP A 1 227 ? 16.906 14.93 -5.383 1 97 227 ASP A C 1
ATOM 1729 O O . ASP A 1 227 ? 17.797 15.469 -6.051 1 97 227 ASP A O 1
ATOM 1733 N N . VAL A 1 228 ? 16.531 13.664 -5.555 1 96 228 VAL A N 1
ATOM 1734 C CA . VAL A 1 228 ? 17.125 12.797 -6.566 1 96 228 VAL A CA 1
ATOM 1735 C C . VAL A 1 228 ? 16.219 12.734 -7.793 1 96 228 VAL A C 1
ATOM 1737 O O . VAL A 1 228 ? 16.703 12.773 -8.93 1 96 228 VAL A O 1
ATOM 1740 N N . ILE A 1 229 ? 14.875 12.641 -7.613 1 96.06 229 ILE A N 1
ATOM 1741 C CA . ILE A 1 229 ? 13.906 12.68 -8.703 1 96.06 229 ILE A CA 1
ATOM 1742 C C . ILE A 1 229 ? 13.531 14.125 -9.008 1 96.06 229 ILE A C 1
ATOM 1744 O O . ILE A 1 229 ? 12.883 14.789 -8.195 1 96.06 229 ILE A O 1
ATOM 1748 N N . PRO A 1 230 ? 13.836 14.695 -10.102 1 93.19 230 PRO A N 1
ATOM 1749 C CA . PRO A 1 230 ? 13.742 16.141 -10.367 1 93.19 230 PRO A CA 1
ATOM 1750 C C . PRO A 1 230 ? 12.328 16.672 -10.203 1 93.19 230 PRO A C 1
ATOM 1752 O O . PRO A 1 230 ? 12.141 17.828 -9.82 1 93.19 230 PRO A O 1
ATOM 1755 N N . GLY A 1 231 ? 11.305 15.984 -10.453 1 96.06 231 GLY A N 1
ATOM 1756 C CA . GLY A 1 231 ? 9.938 16.469 -10.367 1 96.06 231 GLY A CA 1
ATOM 1757 C C . GLY A 1 231 ? 9.438 16.594 -8.945 1 96.06 231 GLY A C 1
ATOM 1758 O O . GLY A 1 231 ? 8.523 17.391 -8.664 1 96.06 231 GLY A O 1
ATOM 1759 N N . VAL A 1 232 ? 10.062 15.969 -8.047 1 97.31 232 VAL A N 1
ATOM 1760 C CA . VAL A 1 232 ? 9.625 15.984 -6.652 1 97.31 232 VAL A CA 1
ATOM 1761 C C . VAL A 1 232 ? 10.086 17.266 -5.98 1 97.31 232 VAL A C 1
ATOM 1763 O O . VAL A 1 232 ? 11.227 17.703 -6.156 1 97.31 232 VAL A O 1
ATOM 1766 N N . ASN A 1 233 ? 9.188 17.938 -5.242 1 98.44 233 ASN A N 1
ATOM 1767 C CA . ASN A 1 233 ? 9.445 19.188 -4.531 1 98.44 233 ASN A CA 1
ATOM 1768 C C . ASN A 1 233 ? 9.805 20.312 -5.496 1 98.44 233 ASN A C 1
ATOM 1770 O O . ASN A 1 233 ? 10.281 21.359 -5.07 1 98.44 233 ASN A O 1
ATOM 1774 N N . GLY A 1 234 ? 9.719 20.047 -6.797 1 96.75 234 GLY A N 1
ATOM 1775 C CA . GLY A 1 234 ? 10.227 21.016 -7.758 1 96.75 234 GLY A CA 1
ATOM 1776 C C . GLY A 1 234 ? 11.742 21.078 -7.789 1 96.75 234 GLY A C 1
ATOM 1777 O O . GLY A 1 234 ? 12.312 22.094 -8.203 1 96.75 234 GLY A O 1
ATOM 1778 N N . GLY A 1 235 ? 12.344 20.125 -7.234 1 95.75 235 GLY A N 1
ATOM 1779 C CA . GLY A 1 235 ? 13.797 20 -7.301 1 95.75 235 GLY A CA 1
ATOM 1780 C C . GLY A 1 235 ? 14.5 20.578 -6.086 1 95.75 235 GLY A C 1
ATOM 1781 O O . GLY A 1 235 ? 15.711 20.438 -5.945 1 95.75 235 GLY A O 1
ATOM 1782 N N . VAL A 1 236 ? 13.797 21.203 -5.156 1 96.69 236 VAL A N 1
ATOM 1783 C CA . VAL A 1 236 ? 14.414 21.828 -3.99 1 96.69 236 VAL A CA 1
ATOM 1784 C C . VAL A 1 236 ? 13.633 21.469 -2.73 1 96.69 236 VAL A C 1
ATOM 1786 O O . VAL A 1 236 ? 12.414 21.656 -2.674 1 96.69 236 VAL A O 1
ATOM 1789 N N . CYS A 1 237 ? 14.344 20.969 -1.758 1 98.5 237 CYS A N 1
ATOM 1790 C CA . CYS A 1 237 ? 13.703 20.641 -0.489 1 98.5 237 CYS A CA 1
ATOM 1791 C C . CYS A 1 237 ? 13.562 21.891 0.387 1 98.5 237 CYS A C 1
ATOM 1793 O O . CYS A 1 237 ? 14.539 22.594 0.634 1 98.5 237 CYS A O 1
ATOM 1795 N N . THR A 1 238 ? 12.398 22.156 0.863 1 98.75 238 THR A N 1
ATOM 1796 C CA . THR A 1 238 ? 12.117 23.266 1.753 1 98.75 238 THR A CA 1
ATOM 1797 C C . THR A 1 238 ? 11.328 22.812 2.973 1 98.75 238 THR A C 1
ATOM 1799 O O . THR A 1 238 ? 10.984 21.625 3.084 1 98.75 238 THR A O 1
ATOM 1802 N N . ASP A 1 239 ? 11.18 23.703 3.918 1 98.75 239 ASP A N 1
ATOM 1803 C CA . ASP A 1 239 ? 10.359 23.391 5.09 1 98.75 239 ASP A CA 1
ATOM 1804 C C . ASP A 1 239 ? 8.875 23.406 4.742 1 98.75 239 ASP A C 1
ATOM 1806 O O . ASP A 1 239 ? 8.484 23.906 3.689 1 98.75 239 ASP A O 1
ATOM 1810 N N . ALA A 1 240 ? 8.094 22.797 5.516 1 98.75 240 ALA A N 1
ATOM 1811 C CA . ALA A 1 240 ? 6.629 22.828 5.52 1 98.75 240 ALA A CA 1
ATOM 1812 C C . ALA A 1 240 ? 6.098 23.25 6.887 1 98.75 240 ALA A C 1
ATOM 1814 O O . ALA A 1 240 ? 6.875 23.531 7.805 1 98.75 240 ALA A O 1
ATOM 1815 N N . GLN A 1 241 ? 4.832 23.469 6.973 1 98.81 241 GLN A N 1
ATOM 1816 C CA . GLN A 1 241 ? 4.223 23.859 8.242 1 98.81 241 GLN A CA 1
ATOM 1817 C C . GLN A 1 241 ? 2.922 23.109 8.484 1 98.81 241 GLN A C 1
ATOM 1819 O O . GLN A 1 241 ? 2.322 22.578 7.551 1 98.81 241 GLN A O 1
ATOM 1824 N N . TYR A 1 242 ? 2.561 22.984 9.75 1 98.81 242 TYR A N 1
ATOM 1825 C CA . TYR A 1 242 ? 1.248 22.453 10.102 1 98.81 242 TYR A CA 1
ATOM 1826 C C . TYR A 1 242 ? 0.661 23.203 11.289 1 98.81 242 TYR A C 1
ATOM 1828 O O . TYR A 1 242 ? 1.39 23.859 12.039 1 98.81 242 TYR A O 1
ATOM 1836 N N . GLU A 1 243 ? -0.664 23.203 11.422 1 98.69 243 GLU A N 1
ATOM 1837 C CA . GLU A 1 243 ? -1.434 23.75 12.531 1 98.69 243 GLU A CA 1
ATOM 1838 C C . GLU A 1 243 ? -2.477 22.75 13.023 1 98.69 243 GLU A C 1
ATOM 1840 O O . GLU A 1 243 ? -3.059 22.016 12.227 1 98.69 243 GLU A O 1
ATOM 1845 N N . VAL A 1 244 ? -2.648 22.703 14.258 1 98.25 244 VAL A N 1
ATOM 1846 C CA . VAL A 1 244 ? -3.775 21.984 14.836 1 98.25 244 VAL A CA 1
ATOM 1847 C C . VAL A 1 244 ? -4.879 22.969 15.219 1 98.25 244 VAL A C 1
ATOM 1849 O O . VAL A 1 244 ? -4.645 23.906 15.984 1 98.25 244 VAL A O 1
ATOM 1852 N N . LEU A 1 245 ? -5.98 22.766 14.688 1 97.19 245 LEU A N 1
ATOM 1853 C CA . LEU A 1 245 ? -7.152 23.609 14.914 1 97.19 245 LEU A CA 1
ATOM 1854 C C . LEU A 1 245 ? -8.203 22.859 15.727 1 97.19 245 LEU A C 1
ATOM 1856 O O . LEU A 1 245 ? -8.266 21.625 15.695 1 97.19 245 LEU A O 1
ATOM 1860 N N . PRO A 1 246 ? -9 23.672 16.562 1 93.56 246 PRO A N 1
ATOM 1861 C CA . PRO A 1 246 ? -10.047 23.016 17.344 1 93.56 246 PRO A CA 1
ATOM 1862 C C . PRO A 1 246 ? -11.148 22.406 16.484 1 93.56 246 PRO A C 1
ATOM 1864 O O . PRO A 1 246 ? -11.406 22.891 15.375 1 93.56 246 PRO A O 1
ATOM 1867 N N . MET B 1 1 ? 4.645 -30.703 -15.148 1 59.62 1 MET B N 1
ATOM 1868 C CA . MET B 1 1 ? 4.098 -30.719 -13.797 1 59.62 1 MET B CA 1
ATOM 1869 C C . MET B 1 1 ? 2.631 -30.297 -13.797 1 59.62 1 MET B C 1
ATOM 1871 O O . MET B 1 1 ? 2.217 -29.484 -14.625 1 59.62 1 MET B O 1
ATOM 1875 N N . SER B 1 2 ? 1.826 -31 -13.133 1 81.5 2 SER B N 1
ATOM 1876 C CA . SER B 1 2 ? 0.372 -30.875 -13.18 1 81.5 2 SER B CA 1
ATOM 1877 C C . SER B 1 2 ? -0.106 -29.609 -12.484 1 81.5 2 SER B C 1
ATOM 1879 O O . SER B 1 2 ? 0.543 -29.125 -11.555 1 81.5 2 SER B O 1
ATOM 1881 N N . SER B 1 3 ? -1.079 -28.953 -13.078 1 93.38 3 SER B N 1
ATOM 1882 C CA . SER B 1 3 ? -1.703 -27.766 -12.5 1 93.38 3 SER B CA 1
ATOM 1883 C C . SER B 1 3 ? -2.389 -28.094 -11.18 1 93.38 3 SER B C 1
ATOM 1885 O O . SER B 1 3 ? -2.98 -29.172 -11.023 1 93.38 3 SER B O 1
ATOM 1887 N N . ARG B 1 4 ? -2.148 -27.328 -10.188 1 98.06 4 ARG B N 1
ATOM 1888 C CA . ARG B 1 4 ? -2.855 -27.422 -8.914 1 98.06 4 ARG B CA 1
ATOM 1889 C C . ARG B 1 4 ? -4.027 -26.438 -8.875 1 98.06 4 ARG B C 1
ATOM 1891 O O . ARG B 1 4 ? -3.922 -25.312 -9.352 1 98.06 4 ARG B O 1
ATOM 1898 N N . THR B 1 5 ? -5.113 -26.875 -8.281 1 98.62 5 THR B N 1
ATOM 1899 C CA . THR B 1 5 ? -6.328 -26.078 -8.25 1 98.62 5 THR B CA 1
ATOM 1900 C C . THR B 1 5 ? -6.391 -25.234 -6.973 1 98.62 5 THR B C 1
ATOM 1902 O O . THR B 1 5 ? -6.051 -25.734 -5.891 1 98.62 5 THR B O 1
ATOM 1905 N N . ILE B 1 6 ? -6.715 -24.031 -7.102 1 98.81 6 ILE B N 1
ATOM 1906 C CA . ILE B 1 6 ? -7.184 -23.203 -6.004 1 98.81 6 ILE B CA 1
ATOM 1907 C C . ILE B 1 6 ? -8.711 -23.141 -6.02 1 98.81 6 ILE B C 1
ATOM 1909 O O . ILE B 1 6 ? -9.297 -22.438 -6.848 1 98.81 6 ILE B O 1
ATOM 1913 N N . PRO B 1 7 ? -9.406 -23.891 -5.133 1 98.88 7 PRO B N 1
ATOM 1914 C CA . PRO B 1 7 ? -10.867 -23.859 -5.168 1 98.88 7 PRO B CA 1
ATOM 1915 C C . PRO B 1 7 ? -11.438 -22.453 -5.031 1 98.88 7 PRO B C 1
ATOM 1917 O O . PRO B 1 7 ? -10.797 -21.578 -4.426 1 98.88 7 PRO B O 1
ATOM 1920 N N . ALA B 1 8 ? -12.648 -22.266 -5.656 1 98.81 8 ALA B N 1
ATOM 1921 C CA . ALA B 1 8 ? -13.297 -20.953 -5.551 1 98.81 8 ALA B CA 1
ATOM 1922 C C . ALA B 1 8 ? -13.312 -20.469 -4.105 1 98.81 8 ALA B C 1
ATOM 1924 O O . ALA B 1 8 ? -13.555 -21.25 -3.182 1 98.81 8 ALA B O 1
ATOM 1925 N N . ARG B 1 9 ? -12.938 -19.203 -3.902 1 98.56 9 ARG B N 1
ATOM 1926 C CA . ARG B 1 9 ? -13.07 -18.469 -2.646 1 98.56 9 ARG B CA 1
ATOM 1927 C C . ARG B 1 9 ? -12.031 -18.938 -1.631 1 98.56 9 ARG B C 1
ATOM 1929 O O . ARG B 1 9 ? -12.086 -18.547 -0.46 1 98.56 9 ARG B O 1
ATOM 1936 N N . THR B 1 10 ? -11.023 -19.703 -2.07 1 98.5 10 THR B N 1
ATOM 1937 C CA . THR B 1 10 ? -9.984 -20.172 -1.155 1 98.5 10 THR B CA 1
ATOM 1938 C C . THR B 1 10 ? -8.609 -19.703 -1.61 1 98.5 10 THR B C 1
ATOM 1940 O O . THR B 1 10 ? -8.484 -19.047 -2.645 1 98.5 10 THR B O 1
ATOM 1943 N N . GLY B 1 11 ? -7.582 -19.922 -0.762 1 98.56 11 GLY B N 1
ATOM 1944 C CA . GLY B 1 11 ? -6.211 -19.547 -1.063 1 98.56 11 GLY B CA 1
ATOM 1945 C C . GLY B 1 11 ? -5.273 -20.734 -1.189 1 98.56 11 GLY B C 1
ATOM 1946 O O . GLY B 1 11 ? -5.672 -21.875 -0.949 1 98.56 11 GLY B O 1
ATOM 1947 N N . ALA B 1 12 ? -4.164 -20.5 -1.651 1 98.81 12 ALA B N 1
ATOM 1948 C CA . ALA B 1 12 ? -3.078 -21.469 -1.763 1 98.81 12 ALA B CA 1
ATOM 1949 C C . ALA B 1 12 ? -1.723 -20.797 -1.529 1 98.81 12 ALA B C 1
ATOM 1951 O O . ALA B 1 12 ? -1.603 -19.578 -1.604 1 98.81 12 ALA B O 1
ATOM 1952 N N . HIS B 1 13 ? -0.751 -21.609 -1.165 1 98.75 13 HIS B N 1
ATOM 1953 C CA . HIS B 1 13 ? 0.633 -21.156 -1.036 1 98.75 13 HIS B CA 1
ATOM 1954 C C . HIS B 1 13 ? 1.584 -22.125 -1.741 1 98.75 13 HIS B C 1
ATOM 1956 O O . HIS B 1 13 ? 1.233 -23.281 -1.992 1 98.75 13 HIS B O 1
ATOM 1962 N N . VAL B 1 14 ? 2.77 -21.609 -2.102 1 98.62 14 VAL B N 1
ATOM 1963 C CA . VAL B 1 14 ? 3.826 -22.484 -2.621 1 98.62 14 VAL B CA 1
ATOM 1964 C C . VAL B 1 14 ? 5.188 -21.844 -2.348 1 98.62 14 VAL B C 1
ATOM 1966 O O . VAL B 1 14 ? 5.352 -20.625 -2.467 1 98.62 14 VAL B O 1
ATOM 1969 N N . GLY B 1 15 ? 6.121 -22.625 -1.85 1 98 15 GLY B N 1
ATOM 1970 C CA . GLY B 1 15 ? 7.512 -22.203 -1.794 1 98 15 GLY B CA 1
ATOM 1971 C C . GLY B 1 15 ? 8.203 -22.234 -3.145 1 98 15 GLY B C 1
ATOM 1972 O O . GLY B 1 15 ? 8.016 -23.188 -3.92 1 98 15 GLY B O 1
ATOM 1973 N N . LEU B 1 16 ? 8.914 -21.188 -3.469 1 98.12 16 LEU B N 1
ATOM 1974 C CA . LEU B 1 16 ? 9.641 -21.109 -4.73 1 98.12 16 LEU B CA 1
ATOM 1975 C C . LEU B 1 16 ? 11.125 -20.844 -4.484 1 98.12 16 LEU B C 1
ATOM 1977 O O . LEU B 1 16 ? 11.484 -20.047 -3.613 1 98.12 16 LEU B O 1
ATOM 1981 N N . LYS B 1 17 ? 11.922 -21.531 -5.211 1 97.25 17 LYS B N 1
ATOM 1982 C CA . LYS B 1 17 ? 13.344 -21.219 -5.266 1 97.25 17 LYS B CA 1
ATOM 1983 C C . LYS B 1 17 ? 13.648 -20.203 -6.371 1 97.25 17 LYS B C 1
ATOM 1985 O O . LYS B 1 17 ? 12.953 -20.172 -7.387 1 97.25 17 LYS B O 1
ATOM 1990 N N . LYS B 1 18 ? 14.703 -19.422 -6.105 1 97.44 18 LYS B N 1
ATOM 1991 C CA . LYS B 1 18 ? 15.164 -18.516 -7.156 1 97.44 18 LYS B CA 1
ATOM 1992 C C . LYS B 1 18 ? 15.289 -19.25 -8.492 1 97.44 18 LYS B C 1
ATOM 1994 O O . LYS B 1 18 ? 15.828 -20.359 -8.555 1 97.44 18 LYS B O 1
ATOM 1999 N N . GLY B 1 19 ? 14.719 -18.672 -9.523 1 98.38 19 GLY B N 1
ATOM 2000 C CA . GLY B 1 19 ? 14.812 -19.25 -10.859 1 98.38 19 GLY B CA 1
ATOM 2001 C C . GLY B 1 19 ? 13.586 -20.047 -11.258 1 98.38 19 GLY B C 1
ATOM 2002 O O . GLY B 1 19 ? 13.305 -20.203 -12.445 1 98.38 19 GLY B O 1
ATOM 2003 N N . GLN B 1 20 ? 12.852 -20.609 -10.305 1 98.56 20 GLN B N 1
ATOM 2004 C CA . GLN B 1 20 ? 11.617 -21.312 -10.617 1 98.56 20 GLN B CA 1
ATOM 2005 C C . GLN B 1 20 ? 10.547 -20.359 -11.133 1 98.56 20 GLN B C 1
ATOM 2007 O O . GLN B 1 20 ? 10.57 -19.172 -10.828 1 98.56 20 GLN B O 1
ATOM 2012 N N . ARG B 1 21 ? 9.695 -20.922 -11.953 1 98.75 21 ARG B N 1
ATOM 2013 C CA . ARG B 1 21 ? 8.625 -20.109 -12.539 1 98.75 21 ARG B CA 1
ATOM 2014 C C . ARG B 1 21 ? 7.27 -20.516 -11.977 1 98.75 21 ARG B C 1
ATOM 2016 O O . ARG B 1 21 ? 7.031 -21.688 -11.695 1 98.75 21 ARG B O 1
ATOM 2023 N N . LEU B 1 22 ? 6.445 -19.516 -11.758 1 98.81 22 LEU B N 1
ATOM 2024 C CA . LEU B 1 22 ? 5.066 -19.703 -11.32 1 98.81 22 LEU B CA 1
ATOM 2025 C C . LEU B 1 22 ? 4.086 -19.297 -12.414 1 98.81 22 LEU B C 1
ATOM 2027 O O . LEU B 1 22 ? 4.137 -18.172 -12.906 1 98.81 22 LEU B O 1
ATOM 2031 N N . LYS B 1 23 ? 3.268 -20.234 -12.836 1 98.88 23 LYS B N 1
ATOM 2032 C CA . LYS B 1 23 ? 2.217 -19.984 -13.82 1 98.88 23 LYS B CA 1
ATOM 2033 C C . LYS B 1 23 ? 0.851 -19.875 -13.148 1 98.88 23 LYS B C 1
ATOM 2035 O O . LYS B 1 23 ? 0.401 -20.812 -12.484 1 98.88 23 LYS B O 1
ATOM 2040 N N . LEU B 1 24 ? 0.22 -18.734 -13.242 1 98.88 24 LEU B N 1
ATOM 2041 C CA . LEU B 1 24 ? -1.127 -18.5 -12.734 1 98.88 24 LEU B CA 1
ATOM 2042 C C . LEU B 1 24 ? -2.152 -18.594 -13.859 1 98.88 24 LEU B C 1
ATOM 2044 O O . LEU B 1 24 ? -2.084 -17.828 -14.836 1 98.88 24 LEU B O 1
ATOM 2048 N N . ILE B 1 25 ? -3.129 -19.453 -13.727 1 98.81 25 ILE B N 1
ATOM 2049 C CA . ILE B 1 25 ? -4.012 -19.797 -14.836 1 98.81 25 ILE B CA 1
ATOM 2050 C C . ILE B 1 25 ? -5.457 -19.484 -14.469 1 98.81 25 ILE B C 1
ATOM 2052 O O . ILE B 1 25 ? -5.895 -19.734 -13.344 1 98.81 25 ILE B O 1
ATOM 2056 N N . ASN B 1 26 ? -6.117 -18.891 -15.359 1 98.62 26 ASN B N 1
ATOM 2057 C CA . ASN B 1 26 ? -7.547 -18.625 -15.25 1 98.62 26 ASN B CA 1
ATOM 2058 C C . ASN B 1 26 ? -8.367 -19.562 -16.125 1 98.62 26 ASN B C 1
ATOM 2060 O O . ASN B 1 26 ? -8.797 -19.188 -17.219 1 98.62 26 ASN B O 1
ATOM 2064 N N . PRO B 1 27 ? -8.75 -20.766 -15.602 1 98.19 27 PRO B N 1
ATOM 2065 C CA . PRO B 1 27 ? -9.43 -21.75 -16.438 1 98.19 27 PRO B CA 1
ATOM 2066 C C . PRO B 1 27 ? -10.781 -21.266 -16.953 1 98.19 27 PRO B C 1
ATOM 2068 O O . PRO B 1 27 ? -11.227 -21.672 -18.031 1 98.19 27 PRO B O 1
ATOM 2071 N N . HIS B 1 28 ? -11.406 -20.312 -16.25 1 97.75 28 HIS B N 1
ATOM 2072 C CA . HIS B 1 28 ? -12.773 -19.906 -16.562 1 97.75 28 HIS B CA 1
ATOM 2073 C C . HIS B 1 28 ? -12.797 -18.531 -17.203 1 97.75 28 HIS B C 1
ATOM 2075 O O . HIS B 1 28 ? -13.828 -18.094 -17.734 1 97.75 28 HIS B O 1
ATOM 2081 N N . GLY B 1 29 ? -11.734 -17.797 -17.109 1 97.69 29 GLY B N 1
ATOM 2082 C CA . GLY B 1 29 ? -11.578 -16.547 -17.844 1 97.69 29 GLY B CA 1
ATOM 2083 C C . GLY B 1 29 ? -11.859 -15.32 -17 1 97.69 29 GLY B C 1
ATOM 2084 O O . GLY B 1 29 ? -11.398 -14.219 -17.312 1 97.69 29 GLY B O 1
ATOM 2085 N N . ASN B 1 30 ? -12.539 -15.438 -15.891 1 97.62 30 ASN B N 1
ATOM 2086 C CA . ASN B 1 30 ? -12.969 -14.219 -15.219 1 97.62 30 ASN B CA 1
ATOM 2087 C C . ASN B 1 30 ? -12.477 -14.172 -13.773 1 97.62 30 ASN B C 1
ATOM 2089 O O . ASN B 1 30 ? -12.641 -13.156 -13.094 1 97.62 30 ASN B O 1
ATOM 2093 N N . GLN B 1 31 ? -11.867 -15.211 -13.281 1 98.88 31 GLN B N 1
ATOM 2094 C CA . GLN B 1 31 ? -11.508 -15.305 -11.875 1 98.88 31 GLN B CA 1
ATOM 2095 C C . GLN B 1 31 ? -10.258 -14.477 -11.57 1 98.88 31 GLN B C 1
ATOM 2097 O O . GLN B 1 31 ? -9.188 -14.742 -12.109 1 98.88 31 GLN B O 1
ATOM 2102 N N . VAL B 1 32 ? -10.445 -13.5 -10.742 1 98.94 32 VAL B N 1
ATOM 2103 C CA . VAL B 1 32 ? -9.32 -12.711 -10.25 1 98.94 32 VAL B CA 1
ATOM 2104 C C . VAL B 1 32 ? -8.516 -13.531 -9.25 1 98.94 32 VAL B C 1
ATOM 2106 O O . VAL B 1 32 ? -9.078 -14.242 -8.422 1 98.94 32 VAL B O 1
ATOM 2109 N N . ILE B 1 33 ? -7.195 -13.461 -9.328 1 98.94 33 ILE B N 1
ATOM 2110 C CA . ILE B 1 33 ? -6.281 -14.023 -8.336 1 98.94 33 ILE B CA 1
ATOM 2111 C C . ILE B 1 33 ? -5.527 -12.906 -7.629 1 98.94 33 ILE B C 1
ATOM 2113 O O . ILE B 1 33 ? -4.758 -12.172 -8.258 1 98.94 33 ILE B O 1
ATOM 2117 N N . ASP B 1 34 ? -5.762 -12.68 -6.309 1 98.94 34 ASP B N 1
ATOM 2118 C CA . ASP B 1 34 ? -4.844 -11.836 -5.543 1 98.94 34 ASP B CA 1
ATOM 2119 C C . ASP B 1 34 ? -3.533 -12.57 -5.266 1 98.94 34 ASP B C 1
ATOM 2121 O O . ASP B 1 34 ? -3.537 -13.672 -4.715 1 98.94 34 ASP B O 1
ATOM 2125 N N . PHE B 1 35 ? -2.453 -11.953 -5.695 1 98.94 35 PHE B N 1
ATOM 2126 C CA . PHE B 1 35 ? -1.134 -12.562 -5.613 1 98.94 35 PHE B CA 1
ATOM 2127 C C . PHE B 1 35 ? -0.236 -11.789 -4.652 1 98.94 35 PHE B C 1
ATOM 2129 O O . PHE B 1 35 ? -0.085 -10.578 -4.785 1 98.94 35 PHE B O 1
ATOM 2136 N N . TRP B 1 36 ? 0.31 -12.477 -3.615 1 98.88 36 TRP B N 1
ATOM 2137 C CA . TRP B 1 36 ? 1.33 -11.961 -2.707 1 98.88 36 TRP B CA 1
ATOM 2138 C C . TRP B 1 36 ? 2.598 -12.812 -2.781 1 98.88 36 TRP B C 1
ATOM 2140 O O . TRP B 1 36 ? 2.564 -13.953 -3.244 1 98.88 36 TRP B O 1
ATOM 2150 N N . ALA B 1 37 ? 3.658 -12.266 -2.32 1 98.81 37 ALA B N 1
ATOM 2151 C CA . ALA B 1 37 ? 4.891 -13.023 -2.107 1 98.81 37 ALA B CA 1
ATOM 2152 C C . ALA B 1 37 ? 5.66 -12.484 -0.903 1 98.81 37 ALA B C 1
ATOM 2154 O O . ALA B 1 37 ? 5.73 -11.273 -0.695 1 98.81 37 ALA B O 1
ATOM 2155 N N . PHE B 1 38 ? 6.184 -13.359 -0.14 1 98.06 38 PHE B N 1
ATOM 2156 C CA . PHE B 1 38 ? 6.938 -13.031 1.065 1 98.06 38 PHE B CA 1
ATOM 2157 C C . PHE B 1 38 ? 8.328 -13.648 1.02 1 98.06 38 PHE B C 1
ATOM 2159 O O . PHE B 1 38 ? 8.5 -14.781 0.556 1 98.06 38 PHE B O 1
ATOM 2166 N N . VAL B 1 39 ? 9.273 -12.906 1.439 1 96.62 39 VAL B N 1
ATOM 2167 C CA . VAL B 1 39 ? 10.641 -13.367 1.643 1 96.62 39 VAL B CA 1
ATOM 2168 C C . VAL B 1 39 ? 10.961 -13.406 3.135 1 96.62 39 VAL B C 1
ATOM 2170 O O . VAL B 1 39 ? 10.805 -12.398 3.836 1 96.62 39 VAL B O 1
ATOM 2173 N N . PHE B 1 40 ? 11.32 -14.531 3.574 1 92.81 40 PHE B N 1
ATOM 2174 C CA . PHE B 1 40 ? 11.609 -14.688 4.996 1 92.81 40 PHE B CA 1
ATOM 2175 C C . PHE B 1 40 ? 13.109 -14.711 5.246 1 92.81 40 PHE B C 1
ATOM 2177 O O . PHE B 1 40 ? 13.898 -14.844 4.305 1 92.81 40 PHE B O 1
ATOM 2184 N N . PRO B 1 41 ? 13.461 -14.461 6.566 1 84.62 41 PRO B N 1
ATOM 2185 C CA . PRO B 1 41 ? 14.891 -14.383 6.867 1 84.62 41 PRO B CA 1
ATOM 2186 C C . PRO B 1 41 ? 15.68 -15.562 6.305 1 84.62 41 PRO B C 1
ATOM 2188 O O . PRO B 1 41 ? 15.195 -16.703 6.324 1 84.62 41 PRO B O 1
ATOM 2191 N N . GLY B 1 42 ? 16.844 -15.273 5.816 1 77.88 42 GLY B N 1
ATOM 2192 C CA . GLY B 1 42 ? 17.734 -16.297 5.25 1 77.88 42 GLY B CA 1
ATOM 2193 C C . GLY B 1 42 ? 17.688 -16.328 3.732 1 77.88 42 GLY B C 1
ATOM 2194 O O . GLY B 1 42 ? 18.547 -16.953 3.102 1 77.88 42 GLY B O 1
ATOM 2195 N N . SER B 1 43 ? 16.719 -15.656 3.154 1 74.56 43 SER B N 1
ATOM 2196 C CA . SER B 1 43 ? 16.547 -15.742 1.708 1 74.56 43 SER B CA 1
ATOM 2197 C C . SER B 1 43 ? 16.984 -14.445 1.026 1 74.56 43 SER B C 1
ATOM 2199 O O . SER B 1 43 ? 16.906 -14.328 -0.199 1 74.56 43 SER B O 1
ATOM 2201 N N . THR B 1 44 ? 17.297 -13.359 1.749 1 72.31 44 THR B N 1
ATOM 2202 C CA . THR B 1 44 ? 17.734 -12.078 1.196 1 72.31 44 THR B CA 1
ATOM 2203 C C . THR B 1 44 ? 19.234 -11.883 1.407 1 72.31 44 THR B C 1
ATOM 2205 O O . THR B 1 44 ? 19.797 -12.391 2.379 1 72.31 44 THR B O 1
ATOM 2208 N N . PRO B 1 45 ? 19.734 -11.164 0.408 1 66.69 45 PRO B N 1
ATOM 2209 C CA . PRO B 1 45 ? 21.156 -10.844 0.6 1 66.69 45 PRO B CA 1
ATOM 2210 C C . PRO B 1 45 ? 21.438 -10.18 1.947 1 66.69 45 PRO B C 1
ATOM 2212 O O . PRO B 1 45 ? 20.641 -9.359 2.414 1 66.69 45 PRO B O 1
ATOM 2215 N N . SER B 1 46 ? 22.5 -10.57 2.531 1 71.12 46 SER B N 1
ATOM 2216 C CA . SER B 1 46 ? 22.828 -10.172 3.896 1 71.12 46 SER B CA 1
ATOM 2217 C C . SER B 1 46 ? 23.266 -8.711 3.957 1 71.12 46 SER B C 1
ATOM 2219 O O . SER B 1 46 ? 23.266 -8.102 5.031 1 71.12 46 SER B O 1
ATOM 2221 N N . ASP B 1 47 ? 23.531 -8.07 2.883 1 71.81 47 ASP B N 1
ATOM 2222 C CA . ASP B 1 47 ? 24.078 -6.715 2.881 1 71.81 47 ASP B CA 1
ATOM 2223 C C . ASP B 1 47 ? 22.969 -5.676 2.791 1 71.81 47 ASP B C 1
ATOM 2225 O O . ASP B 1 47 ? 23.234 -4.473 2.811 1 71.81 47 ASP B O 1
ATOM 2229 N N . ILE B 1 48 ? 21.766 -6.125 2.773 1 68.5 48 ILE B N 1
ATOM 2230 C CA . ILE B 1 48 ? 20.641 -5.199 2.725 1 68.5 48 ILE B CA 1
ATOM 2231 C C . ILE B 1 48 ? 20.203 -4.84 4.145 1 68.5 48 ILE B C 1
ATOM 2233 O O . ILE B 1 48 ? 19.891 -5.723 4.945 1 68.5 48 ILE B O 1
ATOM 2237 N N . PRO B 1 49 ? 20.281 -3.527 4.465 1 66.81 49 PRO B N 1
ATOM 2238 C CA . PRO B 1 49 ? 19.766 -3.164 5.785 1 66.81 49 PRO B CA 1
ATOM 2239 C C . PRO B 1 49 ? 18.312 -3.578 5.992 1 66.81 49 PRO B C 1
ATOM 2241 O O . PRO B 1 49 ? 17.562 -3.719 5.023 1 66.81 49 PRO B O 1
ATOM 2244 N N . ARG B 1 50 ? 17.938 -3.797 7.156 1 73.38 50 ARG B N 1
ATOM 2245 C CA . ARG B 1 50 ? 16.578 -4.238 7.453 1 73.38 50 ARG B CA 1
ATOM 2246 C C . ARG B 1 50 ? 15.68 -3.055 7.789 1 73.38 50 ARG B C 1
ATOM 2248 O O . ARG B 1 50 ? 14.562 -2.957 7.285 1 73.38 50 ARG B O 1
ATOM 2255 N N . SER B 1 51 ? 16.312 -2.074 8.617 1 66 51 SER B N 1
ATOM 2256 C CA . SER B 1 51 ? 15.531 -0.955 9.125 1 66 51 SER B CA 1
ATOM 2257 C C . SER B 1 51 ? 15.492 0.198 8.125 1 66 51 SER B C 1
ATOM 2259 O O . SER B 1 51 ? 16.484 0.453 7.434 1 66 51 SER B O 1
ATOM 2261 N N . PHE B 1 52 ? 14.359 0.936 7.988 1 62.62 52 PHE B N 1
ATOM 2262 C CA . PHE B 1 52 ? 14.258 2.143 7.176 1 62.62 52 PHE B CA 1
ATOM 2263 C C . PHE B 1 52 ? 15.016 3.297 7.824 1 62.62 52 PHE B C 1
ATOM 2265 O O . PHE B 1 52 ? 15.242 4.328 7.191 1 62.62 52 PHE B O 1
ATOM 2272 N N . ILE B 1 53 ? 15.398 3.15 9.141 1 59.5 53 ILE B N 1
ATOM 2273 C CA . ILE B 1 53 ? 16.203 4.145 9.836 1 59.5 53 ILE B CA 1
ATOM 2274 C C . ILE B 1 53 ? 17.688 3.896 9.562 1 59.5 53 ILE B C 1
ATOM 2276 O O . ILE B 1 53 ? 18.172 2.768 9.695 1 59.5 53 ILE B O 1
ATOM 2280 N N . ARG B 1 54 ? 18.5 4.879 9.086 1 60.38 54 ARG B N 1
ATOM 2281 C CA . ARG B 1 54 ? 19.922 4.73 8.797 1 60.38 54 ARG B CA 1
ATOM 2282 C C . ARG B 1 54 ? 20.719 4.559 10.086 1 60.38 54 ARG B C 1
ATOM 2284 O O . ARG B 1 54 ? 21.719 3.83 10.109 1 60.38 54 ARG B O 1
ATOM 2291 N N . SER B 1 55 ? 20.5 5.523 11.055 1 56.81 55 SER B N 1
ATOM 2292 C CA . SER B 1 55 ? 21.375 5.637 12.219 1 56.81 55 SER B CA 1
ATOM 2293 C C . SER B 1 55 ? 21.406 4.336 13.008 1 56.81 55 SER B C 1
ATOM 2295 O O . SER B 1 55 ? 20.375 3.684 13.188 1 56.81 55 SER B O 1
ATOM 2297 N N . THR B 1 56 ? 22.5 3.678 13.016 1 48.41 56 THR B N 1
ATOM 2298 C CA . THR B 1 56 ? 22.781 2.531 13.875 1 48.41 56 THR B CA 1
ATOM 2299 C C . THR B 1 56 ? 22.422 2.848 15.328 1 48.41 56 THR B C 1
ATOM 2301 O O . THR B 1 56 ? 22.422 1.955 16.172 1 48.41 56 THR B O 1
ATOM 2304 N N . GLN B 1 57 ? 22.656 4.098 15.711 1 39.09 57 GLN B N 1
ATOM 2305 C CA . GLN B 1 57 ? 22.688 4.402 17.141 1 39.09 57 GLN B CA 1
ATOM 2306 C C . GLN B 1 57 ? 21.438 3.891 17.844 1 39.09 57 GLN B C 1
ATOM 2308 O O . GLN B 1 57 ? 21.531 3.361 18.953 1 39.09 57 GLN B O 1
ATOM 2313 N N . ASP B 1 58 ? 20.281 4.641 17.641 1 40.59 58 ASP B N 1
ATOM 2314 C CA . ASP B 1 58 ? 19.25 4.539 18.656 1 40.59 58 ASP B CA 1
ATOM 2315 C C . ASP B 1 58 ? 18.453 3.244 18.5 1 40.59 58 ASP B C 1
ATOM 2317 O O . ASP B 1 58 ? 17.328 3.254 17.984 1 40.59 58 ASP B O 1
ATOM 2321 N N . ALA B 1 59 ? 19.203 2.324 18.141 1 39.78 59 ALA B N 1
ATOM 2322 C CA . ALA B 1 59 ? 18.484 1.063 18.297 1 39.78 59 ALA B CA 1
ATOM 2323 C C . ALA B 1 59 ? 17.797 0.998 19.656 1 39.78 59 ALA B C 1
ATOM 2325 O O . ALA B 1 59 ? 18.438 0.811 20.688 1 39.78 59 ALA B O 1
ATOM 2326 N N . SER B 1 60 ? 16.953 1.845 19.859 1 37.97 60 SER B N 1
ATOM 2327 C CA . SER B 1 60 ? 16.234 1.625 21.109 1 37.97 60 SER B CA 1
ATOM 2328 C C . SER B 1 60 ? 16.047 0.137 21.375 1 37.97 60 SER B C 1
ATOM 2330 O O . SER B 1 60 ? 16.047 -0.674 20.453 1 37.97 60 SER B O 1
ATOM 2332 N N . LYS B 1 61 ? 16.078 -0.09 22.641 1 38.56 61 LYS B N 1
ATOM 2333 C CA . LYS B 1 61 ? 15.867 -1.402 23.25 1 38.56 61 LYS B CA 1
ATOM 2334 C C . LYS B 1 61 ? 14.711 -2.141 22.578 1 38.56 61 LYS B C 1
ATOM 2336 O O . LYS B 1 61 ? 13.555 -1.712 22.656 1 38.56 61 LYS B O 1
ATOM 2341 N N . GLU B 1 62 ? 15.109 -2.727 21.375 1 41.12 62 GLU B N 1
ATOM 2342 C CA . GLU B 1 62 ? 14.18 -3.717 20.844 1 41.12 62 GLU B CA 1
ATOM 2343 C C . GLU B 1 62 ? 13.383 -4.383 21.969 1 41.12 62 GLU B C 1
ATOM 2345 O O . GLU B 1 62 ? 13.953 -4.863 22.938 1 41.12 62 GLU B O 1
ATOM 2350 N N . THR B 1 63 ? 12.352 -3.801 22.188 1 45.31 63 THR B N 1
ATOM 2351 C CA . THR B 1 63 ? 11.539 -4.555 23.141 1 45.31 63 THR B CA 1
ATOM 2352 C C . THR B 1 63 ? 11.289 -5.973 22.625 1 45.31 63 THR B C 1
ATOM 2354 O O . THR B 1 63 ? 11.43 -6.246 21.438 1 45.31 63 THR B O 1
ATOM 2357 N N . ASP B 1 64 ? 11.211 -6.914 23.484 1 47.84 64 ASP B N 1
ATOM 2358 C CA . ASP B 1 64 ? 10.938 -8.328 23.266 1 47.84 64 ASP B CA 1
ATOM 2359 C C . ASP B 1 64 ? 9.68 -8.523 22.406 1 47.84 64 ASP B C 1
ATOM 2361 O O . ASP B 1 64 ? 9.438 -9.609 21.891 1 47.84 64 ASP B O 1
ATOM 2365 N N . ALA B 1 65 ? 8.836 -7.395 22.281 1 53.81 65 ALA B N 1
ATOM 2366 C CA . ALA B 1 65 ? 7.605 -7.586 21.516 1 53.81 65 ALA B CA 1
ATOM 2367 C C . ALA B 1 65 ? 7.863 -7.488 20.016 1 53.81 65 ALA B C 1
ATOM 2369 O O . ALA B 1 65 ? 8.688 -6.688 19.578 1 53.81 65 ALA B O 1
ATOM 2370 N N . THR B 1 66 ? 7.371 -8.555 19.312 1 64.5 66 THR B N 1
ATOM 2371 C CA . THR B 1 66 ? 7.445 -8.461 17.859 1 64.5 66 THR B CA 1
ATOM 2372 C C . THR B 1 66 ? 6.699 -7.227 17.359 1 64.5 66 THR B C 1
ATOM 2374 O O . THR B 1 66 ? 5.488 -7.102 17.562 1 64.5 66 THR B O 1
ATOM 2377 N N . PRO B 1 67 ? 7.367 -6.43 16.875 1 72.56 67 PRO B N 1
ATOM 2378 C CA . PRO B 1 67 ? 6.699 -5.207 16.422 1 72.56 67 PRO B CA 1
ATOM 2379 C C . PRO B 1 67 ? 5.707 -5.461 15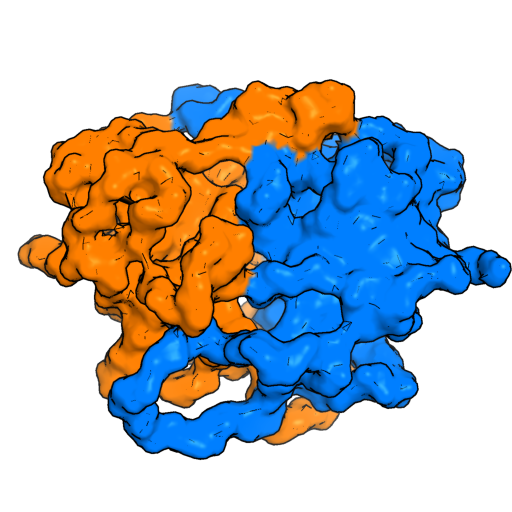.297 1 72.56 67 PRO B C 1
ATOM 2381 O O . PRO B 1 67 ? 5.801 -6.477 14.602 1 72.56 67 PRO B O 1
ATOM 2384 N N . PHE B 1 68 ? 4.617 -4.66 15.281 1 80.56 68 PHE B N 1
ATOM 2385 C CA . PHE B 1 68 ? 3.699 -4.637 14.141 1 80.56 68 PHE B CA 1
ATOM 2386 C C . PHE B 1 68 ? 4.422 -4.207 12.875 1 80.56 68 PHE B C 1
ATOM 2388 O O . PHE B 1 68 ? 5.234 -3.281 12.898 1 80.56 68 PHE B O 1
ATOM 2395 N N . PRO B 1 69 ? 4.258 -4.941 11.727 1 86.94 69 PRO B N 1
ATOM 2396 C CA . PRO B 1 69 ? 3.25 -5.996 11.57 1 86.94 69 PRO B CA 1
ATOM 2397 C C . PRO B 1 69 ? 3.869 -7.379 11.383 1 86.94 69 PRO B C 1
ATOM 2399 O O . PRO B 1 69 ? 3.148 -8.359 11.164 1 86.94 69 PRO B O 1
ATOM 2402 N N . PHE B 1 70 ? 5.207 -7.496 11.328 1 81.31 70 PHE B N 1
ATOM 2403 C CA . PHE B 1 70 ? 5.836 -8.789 11.109 1 81.31 70 PHE B CA 1
ATOM 2404 C C . PHE B 1 70 ? 7.215 -8.844 11.758 1 81.31 70 PHE B C 1
ATOM 2406 O O . PHE B 1 70 ? 7.762 -7.805 12.141 1 81.31 70 PHE B O 1
ATOM 2413 N N . SER B 1 71 ? 7.734 -10.047 11.883 1 80.81 71 SER B N 1
ATOM 2414 C CA . SER B 1 71 ? 9.039 -10.266 12.508 1 80.81 71 SER B CA 1
ATOM 2415 C C . SER B 1 71 ? 10.164 -9.703 11.648 1 80.81 71 SER B C 1
ATOM 2417 O O . SER B 1 71 ? 10 -9.523 10.438 1 80.81 71 SER B O 1
ATOM 2419 N N . SER B 1 72 ? 11.266 -9.531 12.219 1 84.06 72 SER B N 1
ATOM 2420 C CA . SER B 1 72 ? 12.422 -8.922 11.562 1 84.06 72 SER B CA 1
ATOM 2421 C C . SER B 1 72 ? 12.891 -9.766 10.375 1 84.06 72 SER B C 1
ATOM 2423 O O . SER B 1 72 ? 12.922 -10.992 10.453 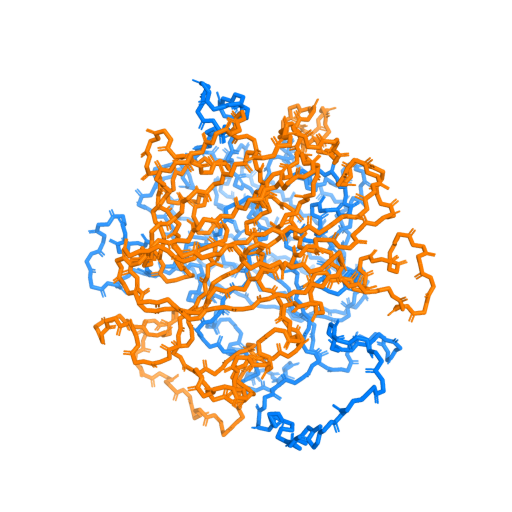1 84.06 72 SER B O 1
ATOM 2425 N N . GLY B 1 73 ? 13.227 -9.078 9.344 1 86.19 73 GLY B N 1
ATOM 2426 C CA . GLY B 1 73 ? 13.836 -9.711 8.188 1 86.19 73 GLY B CA 1
ATOM 2427 C C . GLY B 1 73 ? 12.836 -10.109 7.125 1 86.19 73 GLY B C 1
ATOM 2428 O O . GLY B 1 73 ? 13.211 -10.578 6.047 1 86.19 73 GLY B O 1
ATOM 2429 N N . VAL B 1 74 ? 11.562 -9.945 7.422 1 92.06 74 VAL B N 1
ATOM 2430 C CA . VAL B 1 74 ? 10.531 -10.289 6.453 1 92.06 74 VAL B CA 1
ATOM 2431 C C . VAL B 1 74 ? 10.438 -9.195 5.387 1 92.06 74 VAL B C 1
ATOM 2433 O O . VAL B 1 74 ? 10.484 -8.008 5.699 1 92.06 74 VAL B O 1
ATOM 2436 N N . GLN B 1 75 ? 10.508 -9.547 4.133 1 94.5 75 GLN B N 1
ATOM 2437 C CA . GLN B 1 75 ? 10.156 -8.688 3.01 1 94.5 75 GLN B CA 1
ATOM 2438 C C . GLN B 1 75 ? 8.93 -9.227 2.27 1 94.5 75 GLN B C 1
ATOM 2440 O O . GLN B 1 75 ? 8.547 -10.383 2.451 1 94.5 75 GLN B O 1
ATOM 2445 N N . TYR B 1 76 ? 8.273 -8.414 1.547 1 97.81 76 TYR B N 1
ATOM 2446 C CA . TYR B 1 76 ? 7.059 -8.789 0.838 1 97.81 76 TYR B CA 1
ATOM 2447 C C . TYR B 1 76 ? 6.938 -8.031 -0.479 1 97.81 76 TYR B C 1
ATOM 2449 O O . TYR B 1 76 ? 7.594 -7.004 -0.674 1 97.81 76 TYR B O 1
ATOM 2457 N N . PHE B 1 77 ? 6.168 -8.594 -1.435 1 98.75 77 PHE B N 1
ATOM 2458 C CA . PHE B 1 77 ? 5.836 -7.852 -2.646 1 98.75 77 PHE B CA 1
ATOM 2459 C C . PHE B 1 77 ? 5.156 -6.531 -2.307 1 98.75 77 PHE B C 1
ATOM 2461 O O . PHE B 1 77 ? 4.172 -6.504 -1.564 1 98.75 77 PHE B O 1
ATOM 2468 N N . SER B 1 78 ? 5.727 -5.488 -2.846 1 98.38 78 SER B N 1
ATOM 2469 C CA . SER B 1 78 ? 5.16 -4.16 -2.633 1 98.38 78 SER B CA 1
ATOM 2470 C C . SER B 1 78 ? 4.629 -3.57 -3.934 1 98.38 78 SER B C 1
ATOM 2472 O O . SER B 1 78 ? 5.406 -3.191 -4.812 1 98.38 78 SER B O 1
ATOM 2474 N N . ALA B 1 79 ? 3.297 -3.432 -4 1 98.62 79 ALA B N 1
ATOM 2475 C CA . ALA B 1 79 ? 2.66 -2.893 -5.199 1 98.62 79 ALA B CA 1
ATOM 2476 C C . ALA B 1 79 ? 3.088 -1.449 -5.445 1 98.62 79 ALA B C 1
ATOM 2478 O O . ALA B 1 79 ? 3.428 -1.08 -6.57 1 98.62 79 ALA B O 1
ATOM 2479 N N . SER B 1 80 ? 3.098 -0.621 -4.398 1 98.19 80 SER B N 1
ATOM 2480 C CA . SER B 1 80 ? 3.439 0.789 -4.562 1 98.19 80 SER B CA 1
ATOM 2481 C C . SER B 1 80 ? 4.91 0.962 -4.934 1 98.19 80 SER B C 1
ATOM 2483 O O . SER B 1 80 ? 5.246 1.8 -5.773 1 98.19 80 SER B O 1
ATOM 2485 N N . ARG B 1 81 ? 5.824 0.163 -4.297 1 97.62 81 ARG B N 1
ATOM 2486 C CA . ARG B 1 81 ? 7.238 0.243 -4.648 1 97.62 81 ARG B CA 1
ATOM 2487 C C . ARG B 1 81 ? 7.465 -0.186 -6.094 1 97.62 81 ARG B C 1
ATOM 2489 O O . ARG B 1 81 ? 8.273 0.419 -6.805 1 97.62 81 ARG B O 1
ATOM 2496 N N . THR B 1 82 ? 6.773 -1.237 -6.531 1 98.56 82 THR B N 1
ATOM 2497 C CA . THR B 1 82 ? 6.883 -1.698 -7.91 1 98.56 82 THR B CA 1
ATOM 2498 C C . THR B 1 82 ? 6.422 -0.615 -8.883 1 98.56 82 THR B C 1
ATOM 2500 O O . THR B 1 82 ? 7.105 -0.32 -9.859 1 98.56 82 THR B O 1
ATOM 2503 N N . ARG B 1 83 ? 5.273 0.069 -8.57 1 97.94 83 ARG B N 1
ATOM 2504 C CA . ARG B 1 83 ? 4.805 1.172 -9.406 1 97.94 83 ARG B CA 1
ATOM 2505 C C . ARG B 1 83 ? 5.844 2.283 -9.477 1 97.94 83 ARG B C 1
ATOM 2507 O O . ARG B 1 83 ? 6.098 2.83 -10.555 1 97.94 83 ARG B O 1
ATOM 2514 N N . SER B 1 84 ? 6.43 2.551 -8.344 1 96.75 84 SER B N 1
ATOM 2515 C CA . SER B 1 84 ? 7.387 3.652 -8.266 1 96.75 84 SER B CA 1
ATOM 2516 C C . SER B 1 84 ? 8.633 3.367 -9.102 1 96.75 84 SER B C 1
ATOM 2518 O O . SER B 1 84 ? 9.109 4.242 -9.828 1 96.75 84 SER B O 1
ATOM 2520 N N . ILE B 1 85 ? 9.117 2.146 -9 1 97.44 85 ILE B N 1
ATOM 2521 C CA . ILE B 1 85 ? 10.352 1.796 -9.695 1 97.44 85 ILE B CA 1
ATOM 2522 C C . ILE B 1 85 ? 10.086 1.678 -11.195 1 97.44 85 ILE B C 1
ATOM 2524 O O . ILE B 1 85 ? 10.859 2.188 -12.008 1 97.44 85 ILE B O 1
ATOM 2528 N N . LEU B 1 86 ? 8.969 1.063 -11.562 1 97.44 86 LEU B N 1
ATOM 2529 C CA . LEU B 1 86 ? 8.656 0.842 -12.969 1 97.44 86 LEU B CA 1
ATOM 2530 C C . LEU B 1 86 ? 8.141 2.121 -13.617 1 97.44 86 LEU B C 1
ATOM 2532 O O . LEU B 1 86 ? 8.133 2.24 -14.844 1 97.44 86 LEU B O 1
ATOM 2536 N N . SER B 1 87 ? 7.602 3.021 -12.812 1 96.69 87 SER B N 1
ATOM 2537 C CA . SER B 1 87 ? 6.91 4.215 -13.289 1 96.69 87 SER B CA 1
ATOM 2538 C C . SER B 1 87 ? 5.73 3.852 -14.188 1 96.69 87 SER B C 1
ATOM 2540 O O . SER B 1 87 ? 5.59 4.395 -15.289 1 96.69 87 SER B O 1
ATOM 2542 N N . LYS B 1 88 ? 4.922 2.928 -13.766 1 96.88 88 LYS B N 1
ATOM 2543 C CA . LYS B 1 88 ? 3.668 2.557 -14.422 1 96.88 88 LYS B CA 1
ATOM 2544 C C . LYS B 1 88 ? 2.764 1.779 -13.469 1 96.88 88 LYS B C 1
ATOM 2546 O O . LYS B 1 88 ? 3.232 1.229 -12.469 1 96.88 88 LYS B O 1
ATOM 2551 N N . LEU B 1 89 ? 1.536 1.714 -13.805 1 98.12 89 LEU B N 1
ATOM 2552 C CA . LEU B 1 89 ? 0.524 1.182 -12.898 1 98.12 89 LEU B CA 1
ATOM 2553 C C . LEU B 1 89 ? 0.392 -0.329 -13.055 1 98.12 89 LEU B C 1
ATOM 2555 O O . LEU B 1 89 ? 0.136 -1.041 -12.078 1 98.12 89 LEU B O 1
ATOM 2559 N N . ILE B 1 90 ? 0.599 -0.847 -14.258 1 98.38 90 ILE B N 1
ATOM 2560 C CA . ILE B 1 90 ? 0.403 -2.27 -14.516 1 98.38 90 ILE B CA 1
ATOM 2561 C C . ILE B 1 90 ? 1.691 -2.877 -15.062 1 98.38 90 ILE B C 1
ATOM 2563 O O . ILE B 1 90 ? 2.084 -2.598 -16.203 1 98.38 90 ILE B O 1
ATOM 2567 N N . PRO B 1 91 ? 2.342 -3.754 -14.266 1 98 91 PRO B N 1
ATOM 2568 C CA . PRO B 1 91 ? 3.512 -4.457 -14.797 1 98 91 PRO B CA 1
ATOM 2569 C C . PRO B 1 91 ? 3.178 -5.324 -16.016 1 98 91 PRO B C 1
ATOM 2571 O O . PRO B 1 91 ? 2.066 -5.852 -16.109 1 98 91 PRO B O 1
ATOM 2574 N N . SER B 1 92 ? 4.188 -5.512 -16.891 1 97.44 92 SER B N 1
ATOM 2575 C CA . SER B 1 92 ? 3.924 -6.199 -18.156 1 97.44 92 SER B CA 1
ATOM 2576 C C . SER B 1 92 ? 4.988 -7.254 -18.438 1 97.44 92 SER B C 1
ATOM 2578 O O . SER B 1 92 ? 6.176 -7.027 -18.203 1 97.44 92 SER B O 1
ATOM 2580 N N . ALA B 1 93 ? 4.484 -8.375 -18.969 1 97.12 93 ALA B N 1
ATOM 2581 C CA . ALA B 1 93 ? 5.406 -9.414 -19.422 1 97.12 93 ALA B CA 1
ATOM 2582 C C . ALA B 1 93 ? 6.09 -9 -20.719 1 97.12 93 ALA B C 1
ATOM 2584 O O . ALA B 1 93 ? 7.191 -9.469 -21.016 1 97.12 93 ALA B O 1
ATOM 2585 N N . GLU B 1 94 ? 5.477 -8.133 -21.469 1 95.5 94 GLU B N 1
ATOM 2586 C CA . GLU B 1 94 ? 6.055 -7.676 -22.734 1 95.5 94 GLU B CA 1
ATOM 2587 C C . GLU B 1 94 ? 7.398 -6.992 -22.5 1 95.5 94 GLU B C 1
ATOM 2589 O O . GLU B 1 94 ? 8.336 -7.18 -23.281 1 95.5 94 GLU B O 1
ATOM 2594 N N . THR B 1 95 ? 7.441 -6.207 -21.469 1 96.19 95 THR B N 1
ATOM 2595 C CA . THR B 1 95 ? 8.672 -5.492 -21.172 1 96.19 95 THR B CA 1
ATOM 2596 C C . THR B 1 95 ? 9.469 -6.219 -20.094 1 96.19 95 THR B C 1
ATOM 2598 O O . THR B 1 95 ? 10.445 -5.68 -19.562 1 96.19 95 THR B O 1
ATOM 2601 N N . ARG B 1 96 ? 9.039 -7.43 -19.734 1 97.69 96 ARG B N 1
ATOM 2602 C CA . ARG B 1 96 ? 9.695 -8.234 -18.719 1 97.69 96 ARG B CA 1
ATOM 2603 C C . ARG B 1 96 ? 9.875 -7.441 -17.422 1 97.69 96 ARG B C 1
ATOM 2605 O O . ARG B 1 96 ? 10.969 -7.414 -16.844 1 97.69 96 ARG B O 1
ATOM 2612 N N . ASP B 1 97 ? 8.844 -6.789 -17.078 1 98.31 97 ASP B N 1
ATOM 2613 C CA . ASP B 1 97 ? 8.898 -5.961 -15.875 1 98.31 97 ASP B CA 1
ATOM 2614 C C . ASP B 1 97 ? 9.18 -6.809 -14.633 1 98.31 97 ASP B C 1
ATOM 2616 O O . ASP B 1 97 ? 8.797 -7.98 -14.578 1 98.31 97 ASP B O 1
ATOM 2620 N N . VAL B 1 98 ? 9.805 -6.16 -13.664 1 98.62 98 VAL B N 1
ATOM 2621 C CA . VAL B 1 98 ? 10.18 -6.793 -12.398 1 98.62 98 VAL B CA 1
ATOM 2622 C C . VAL B 1 98 ? 9.258 -6.305 -11.289 1 98.62 98 VAL B C 1
ATOM 2624 O O . VAL B 1 98 ? 8.93 -5.117 -11.219 1 98.62 98 VAL B O 1
ATOM 2627 N N . LEU B 1 99 ? 8.75 -7.25 -10.477 1 98.81 99 LEU B N 1
ATOM 2628 C CA . LEU B 1 99 ? 8.086 -6.934 -9.211 1 98.81 99 LEU B CA 1
ATOM 2629 C C . LEU B 1 99 ? 9.102 -6.816 -8.078 1 98.81 99 LEU B C 1
ATOM 2631 O O . LEU B 1 99 ? 10.055 -7.598 -8.008 1 98.81 99 LEU B O 1
ATOM 2635 N N . TYR B 1 100 ? 8.883 -5.91 -7.145 1 98.31 100 TYR B N 1
ATOM 2636 C CA . TYR B 1 100 ? 9.891 -5.613 -6.133 1 98.31 100 TYR B CA 1
ATOM 2637 C C . TYR B 1 100 ? 9.328 -5.809 -4.73 1 98.31 100 TYR B C 1
ATOM 2639 O O . TYR B 1 100 ? 8.117 -5.695 -4.516 1 98.31 100 TYR B O 1
ATOM 2647 N N . THR B 1 101 ? 10.25 -6.07 -3.83 1 96.25 101 THR B N 1
ATOM 2648 C CA . THR B 1 101 ? 9.898 -6.09 -2.416 1 96.25 101 THR B CA 1
ATOM 2649 C C . THR B 1 101 ? 9.773 -4.672 -1.868 1 96.25 101 THR B C 1
ATOM 2651 O O . THR B 1 101 ? 10.141 -3.705 -2.545 1 96.25 101 THR B O 1
ATOM 2654 N N . ASN B 1 102 ? 9.289 -4.555 -0.6 1 95.5 102 ASN B N 1
ATOM 2655 C CA . ASN B 1 102 ? 9.203 -3.273 0.088 1 95.5 102 ASN B CA 1
ATOM 2656 C C . ASN B 1 102 ? 10.578 -2.654 0.3 1 95.5 102 ASN B C 1
ATOM 2658 O O . ASN B 1 102 ? 10.688 -1.464 0.598 1 95.5 102 ASN B O 1
ATOM 2662 N N . LYS B 1 103 ? 11.711 -3.479 0.097 1 92 103 LYS B N 1
ATOM 2663 C CA . LYS B 1 103 ? 13.078 -2.977 0.211 1 92 103 LYS B CA 1
ATOM 2664 C C . LYS B 1 103 ? 13.703 -2.773 -1.164 1 92 103 LYS B C 1
ATOM 2666 O O . LYS B 1 103 ? 14.93 -2.701 -1.289 1 92 103 LYS B O 1
ATOM 2671 N N . SER B 1 104 ? 12.891 -2.779 -2.188 1 94.44 104 SER B N 1
ATOM 2672 C CA . SER B 1 104 ? 13.305 -2.5 -3.559 1 94.44 104 SER B CA 1
ATOM 2673 C C . SER B 1 104 ? 14.219 -3.596 -4.094 1 94.44 104 SER B C 1
ATOM 2675 O O . SER B 1 104 ? 15.133 -3.322 -4.875 1 94.44 104 SER B O 1
ATOM 2677 N N . VAL B 1 105 ? 14.055 -4.793 -3.627 1 94.25 105 VAL B N 1
ATOM 2678 C CA . VAL B 1 105 ? 14.805 -5.941 -4.129 1 94.25 105 VAL B CA 1
ATOM 2679 C C . VAL B 1 105 ? 13.984 -6.664 -5.199 1 94.25 105 VAL B C 1
ATOM 2681 O O . VAL B 1 105 ? 12.797 -6.914 -5.016 1 94.25 105 VAL B O 1
ATOM 2684 N N . PRO B 1 106 ? 14.578 -6.977 -6.355 1 97 106 PRO B N 1
ATOM 2685 C CA . PRO B 1 106 ? 13.844 -7.746 -7.363 1 97 106 PRO B CA 1
ATOM 2686 C C . PRO B 1 106 ? 13.297 -9.062 -6.816 1 97 106 PRO B C 1
ATOM 2688 O O . PRO B 1 106 ? 14.047 -9.852 -6.23 1 97 106 PRO B O 1
ATOM 2691 N N . LEU B 1 107 ? 12.023 -9.305 -7.043 1 98.25 107 LEU B N 1
ATOM 2692 C CA . LEU B 1 107 ? 11.359 -10.453 -6.445 1 98.25 107 LEU B CA 1
ATOM 2693 C C . LEU B 1 107 ? 10.836 -11.398 -7.52 1 98.25 107 LEU B C 1
ATOM 2695 O O . LEU B 1 107 ? 11.008 -12.617 -7.426 1 98.25 107 LEU B O 1
ATOM 2699 N N . PHE B 1 108 ? 10.125 -10.867 -8.531 1 98.81 108 PHE B N 1
ATOM 2700 C CA . PHE B 1 108 ? 9.641 -11.633 -9.672 1 98.81 108 PHE B CA 1
ATOM 2701 C C . PHE B 1 108 ? 9.875 -10.883 -10.977 1 98.81 108 PHE B C 1
ATOM 2703 O O . PHE B 1 108 ? 9.75 -9.656 -11.016 1 98.81 108 PHE B O 1
ATOM 2710 N N . THR B 1 109 ? 10.133 -11.617 -11.992 1 98.88 109 THR B N 1
ATOM 2711 C CA . THR B 1 109 ? 10.117 -11.086 -13.352 1 98.88 109 THR B CA 1
ATOM 2712 C C . THR B 1 109 ? 8.938 -11.656 -14.133 1 98.88 109 THR B C 1
ATOM 2714 O O . THR B 1 109 ? 8.719 -12.875 -14.148 1 98.88 109 THR B O 1
ATOM 2717 N N . LEU B 1 110 ? 8.148 -10.797 -14.695 1 98.62 110 LEU B N 1
ATOM 2718 C CA . LEU B 1 110 ? 7.09 -11.273 -15.57 1 98.62 110 LEU B CA 1
ATOM 2719 C C . LEU B 1 110 ? 7.664 -11.797 -16.891 1 98.62 110 LEU B C 1
ATOM 2721 O O . LEU B 1 110 ? 8.438 -11.102 -17.547 1 98.62 110 LEU B O 1
ATOM 2725 N N . LEU B 1 111 ? 7.211 -13.016 -17.281 1 98.62 111 LEU B N 1
ATOM 2726 C CA . LEU B 1 111 ? 7.82 -13.656 -18.438 1 98.62 111 LEU B CA 1
ATOM 2727 C C . LEU B 1 111 ? 6.812 -13.797 -19.578 1 98.62 111 LEU B C 1
ATOM 2729 O O . LEU B 1 111 ? 7.148 -13.562 -20.734 1 98.62 111 LEU B O 1
ATOM 2733 N N . GLU B 1 112 ? 5.625 -14.289 -19.266 1 98.56 112 GLU B N 1
ATOM 2734 C CA . GLU B 1 112 ? 4.586 -14.531 -20.266 1 98.56 112 GLU B CA 1
ATOM 2735 C C . GLU B 1 112 ? 3.221 -14.078 -19.75 1 98.56 112 GLU B C 1
ATOM 2737 O O . GLU B 1 112 ? 2.9 -14.242 -18.578 1 98.56 112 GLU B O 1
ATOM 2742 N N . ASP B 1 113 ? 2.49 -13.492 -20.578 1 98.5 113 ASP B N 1
ATOM 2743 C CA . ASP B 1 113 ? 1.122 -13.062 -20.312 1 98.5 113 ASP B CA 1
ATOM 2744 C C . ASP B 1 113 ? 0.239 -13.234 -21.547 1 98.5 113 ASP B C 1
ATOM 2746 O O . ASP B 1 113 ? 0.372 -12.484 -22.516 1 98.5 113 ASP B O 1
ATOM 2750 N N . THR B 1 114 ? -0.694 -14.164 -21.5 1 98.44 114 THR B N 1
ATOM 2751 C CA . THR B 1 114 ? -1.5 -14.453 -22.672 1 98.44 114 THR B CA 1
ATOM 2752 C C . THR B 1 114 ? -2.785 -13.633 -22.672 1 98.44 114 THR B C 1
ATOM 2754 O O . THR B 1 114 ? -3.6 -13.742 -23.594 1 98.44 114 THR B O 1
ATOM 2757 N N . THR B 1 115 ? -3.01 -12.812 -21.656 1 97.81 115 THR B N 1
ATOM 2758 C CA . THR B 1 115 ? -4.184 -11.945 -21.594 1 97.81 115 THR B CA 1
ATOM 2759 C C . THR B 1 115 ? -3.941 -10.648 -22.359 1 97.81 115 THR B C 1
ATOM 2761 O O . THR B 1 115 ? -2.945 -10.516 -23.062 1 97.81 115 THR B O 1
ATOM 2764 N N . THR B 1 116 ? -4.879 -9.695 -22.266 1 96.56 116 THR B N 1
ATOM 2765 C CA . THR B 1 116 ? -4.711 -8.367 -22.844 1 96.56 116 THR B CA 1
ATOM 2766 C C . THR B 1 116 ? -3.637 -7.582 -22.094 1 96.56 116 THR B C 1
ATOM 2768 O O . THR B 1 116 ? -3.164 -6.551 -22.578 1 96.56 116 THR B O 1
ATOM 2771 N N . GLY B 1 117 ? -3.248 -8.047 -20.938 1 96.94 117 GLY B N 1
ATOM 2772 C CA . GLY B 1 117 ? -2.246 -7.367 -20.141 1 96.94 117 GLY B CA 1
ATOM 2773 C C . GLY B 1 117 ? -2.846 -6.527 -19.016 1 96.94 117 GLY B C 1
ATOM 2774 O O . GLY B 1 117 ? -2.115 -5.918 -18.234 1 96.94 117 GLY B O 1
ATOM 2775 N N . VAL B 1 118 ? -4.172 -6.547 -18.938 1 97 118 VAL B N 1
ATOM 2776 C CA . VAL B 1 118 ? -4.844 -5.762 -17.906 1 97 118 VAL B CA 1
ATOM 2777 C C . VAL B 1 118 ? -4.879 -6.551 -16.594 1 97 118 VAL B C 1
ATOM 2779 O O . VAL B 1 118 ? -5.422 -7.656 -16.547 1 97 118 VAL B O 1
ATOM 2782 N N . HIS B 1 119 ? -4.234 -6.066 -15.586 1 98.31 119 HIS B N 1
ATOM 2783 C CA . HIS B 1 119 ? -4.238 -6.445 -14.172 1 98.31 119 HIS B CA 1
ATOM 2784 C C . HIS B 1 119 ? -4.414 -5.227 -13.273 1 98.31 119 HIS B C 1
ATOM 2786 O O . HIS B 1 119 ? -4.918 -4.191 -13.719 1 98.31 119 HIS B O 1
ATOM 2792 N N . ASP B 1 120 ? -4.059 -5.398 -11.961 1 98.06 120 ASP B N 1
ATOM 2793 C CA . ASP B 1 120 ? -4.312 -4.234 -11.117 1 98.06 120 ASP B CA 1
ATOM 2794 C C . ASP B 1 120 ? -3.354 -4.199 -9.93 1 98.06 120 ASP B C 1
ATOM 2796 O O . ASP B 1 120 ? -3.09 -5.23 -9.305 1 98.06 120 ASP B O 1
ATOM 2800 N N . THR B 1 121 ? -2.775 -3.02 -9.711 1 98.38 121 THR B N 1
ATOM 2801 C CA . THR B 1 121 ? -1.979 -2.785 -8.508 1 98.38 121 THR B CA 1
ATOM 2802 C C . THR B 1 121 ? -2.58 -1.66 -7.672 1 98.38 121 THR B C 1
ATOM 2804 O O . THR B 1 121 ? -1.965 -1.202 -6.707 1 98.38 121 THR B O 1
ATOM 2807 N N . LEU B 1 122 ? -3.775 -1.143 -8.023 1 97.25 122 LEU B N 1
ATOM 2808 C CA . LEU B 1 122 ? -4.34 0.052 -7.406 1 97.25 122 LEU B CA 1
ATOM 2809 C C . LEU B 1 122 ? -5.207 -0.314 -6.203 1 97.25 122 LEU B C 1
ATOM 2811 O O . LEU B 1 122 ? -5.188 0.382 -5.184 1 97.25 122 LEU B O 1
ATOM 2815 N N . PHE B 1 123 ? -5.918 -1.381 -6.312 1 96.12 123 PHE B N 1
ATOM 2816 C CA . PHE B 1 123 ? -6.898 -1.778 -5.309 1 96.12 123 PHE B CA 1
ATOM 2817 C C . PHE B 1 123 ? -6.258 -2.664 -4.246 1 96.12 123 PHE B C 1
ATOM 2819 O O . PHE B 1 123 ? -5.445 -3.533 -4.566 1 96.12 123 PHE B O 1
ATOM 2826 N N . GLY B 1 124 ? -6.613 -2.416 -3.014 1 95.75 124 GLY B N 1
ATOM 2827 C CA . GLY B 1 124 ? -6.289 -3.389 -1.981 1 95.75 124 GLY B CA 1
ATOM 2828 C C . GLY B 1 124 ? -7.125 -4.652 -2.068 1 95.75 124 GLY B C 1
ATOM 2829 O O . GLY B 1 124 ? -8.117 -4.699 -2.797 1 95.75 124 GLY B O 1
ATOM 2830 N N . CYS B 1 125 ? -6.734 -5.621 -1.36 1 97.12 125 CYS B N 1
ATOM 2831 C CA . CYS B 1 125 ? -7.48 -6.875 -1.383 1 97.12 125 CYS B CA 1
ATOM 2832 C C . CYS B 1 125 ? -8.797 -6.742 -0.623 1 97.12 125 CYS B C 1
ATOM 2834 O O . CYS B 1 125 ? -8.922 -5.891 0.262 1 97.12 125 CYS B O 1
ATOM 2836 N N . CYS B 1 126 ? -9.766 -7.539 -1.031 1 97.25 126 CYS B N 1
ATOM 2837 C CA . CYS B 1 126 ? -10.969 -7.582 -0.215 1 97.25 126 CYS B CA 1
ATOM 2838 C C . CYS B 1 126 ? -10.68 -8.156 1.165 1 97.25 126 CYS B C 1
ATOM 2840 O O . CYS B 1 126 ? -9.75 -8.961 1.324 1 97.25 126 CYS B O 1
ATOM 2842 N N . ASP B 1 127 ? -11.367 -7.723 2.098 1 95.19 127 ASP B N 1
ATOM 2843 C CA . ASP B 1 127 ? -11.312 -8.195 3.479 1 95.19 127 ASP B CA 1
ATOM 2844 C C . ASP B 1 127 ? -12.656 -8.008 4.18 1 95.19 127 ASP B C 1
ATOM 2846 O O . ASP B 1 127 ? -13.586 -7.43 3.609 1 95.19 127 ASP B O 1
ATOM 2850 N N . ARG B 1 128 ? -12.75 -8.57 5.367 1 92.75 128 ARG B N 1
ATOM 2851 C CA . ARG B 1 128 ? -14.023 -8.578 6.066 1 92.75 128 ARG B CA 1
ATOM 2852 C C . ARG B 1 128 ? -14.469 -7.156 6.406 1 92.75 128 ARG B C 1
ATOM 2854 O O . ARG B 1 128 ? -15.664 -6.871 6.457 1 92.75 128 ARG B O 1
ATOM 2861 N N . PHE B 1 129 ? -13.609 -6.191 6.594 1 91.88 129 PHE B N 1
ATOM 2862 C CA . PHE B 1 129 ? -13.945 -4.812 6.926 1 91.88 129 PHE B CA 1
ATOM 2863 C C . PHE B 1 129 ? -14.492 -4.082 5.707 1 91.88 129 PHE B C 1
ATOM 2865 O O . PHE B 1 129 ? -15.461 -3.32 5.816 1 91.88 129 PHE B O 1
ATOM 2872 N N . ARG B 1 130 ? -13.852 -4.328 4.555 1 94.69 130 ARG B N 1
ATOM 2873 C CA . ARG B 1 130 ? -14.375 -3.768 3.312 1 94.69 130 ARG B CA 1
ATOM 2874 C C . ARG B 1 130 ? -15.773 -4.301 3.014 1 94.69 130 ARG B C 1
ATOM 2876 O O . ARG B 1 130 ? -16.656 -3.543 2.607 1 94.69 130 ARG B O 1
ATOM 2883 N N . TYR B 1 131 ? -15.977 -5.605 3.219 1 94.62 131 TYR B N 1
ATOM 2884 C CA . TYR B 1 131 ? -17.297 -6.176 2.996 1 94.62 131 TYR B CA 1
ATOM 2885 C C . TYR B 1 131 ? -18.328 -5.547 3.926 1 94.62 131 TYR B C 1
ATOM 2887 O O . TYR B 1 131 ? -19.469 -5.289 3.521 1 94.62 131 TYR B O 1
ATOM 2895 N N . HIS B 1 132 ? -17.906 -5.352 5.105 1 91.38 132 HIS B N 1
ATOM 2896 C CA . HIS B 1 132 ? -18.797 -4.672 6.031 1 91.38 132 HIS B CA 1
ATOM 2897 C C . HIS B 1 132 ? -19.156 -3.277 5.527 1 91.38 132 HIS B C 1
ATOM 2899 O O . HIS B 1 132 ? -20.328 -2.867 5.59 1 91.38 132 HIS B O 1
ATOM 2905 N N . ASN B 1 133 ? -18.141 -2.586 5.016 1 91.38 133 ASN B N 1
ATOM 2906 C CA . ASN B 1 133 ? -18.359 -1.272 4.418 1 91.38 133 ASN B CA 1
ATOM 2907 C C . ASN B 1 133 ? -19.344 -1.343 3.248 1 91.38 133 ASN B C 1
ATOM 2909 O O . ASN B 1 133 ? -20.047 -0.374 2.965 1 91.38 133 ASN B O 1
ATOM 2913 N N . LEU B 1 134 ? -19.406 -2.498 2.578 1 94.69 134 LEU B N 1
ATOM 2914 C CA . LEU B 1 134 ? -20.25 -2.684 1.403 1 94.69 134 LEU B CA 1
ATOM 2915 C C . LEU B 1 134 ? -21.641 -3.166 1.804 1 94.69 134 LEU B C 1
ATOM 2917 O O . LEU B 1 134 ? -22.484 -3.428 0.943 1 94.69 134 LEU B O 1
ATOM 2921 N N . GLY B 1 135 ? -21.844 -3.367 3.172 1 94.44 135 GLY B N 1
ATOM 2922 C CA . GLY B 1 135 ? -23.188 -3.672 3.641 1 94.44 135 GLY B CA 1
ATOM 2923 C C . GLY B 1 135 ? -23.344 -5.113 4.082 1 94.44 135 GLY B C 1
ATOM 2924 O O . GLY B 1 135 ? -24.438 -5.535 4.453 1 94.44 135 GLY B O 1
ATOM 2925 N N . VAL B 1 136 ? -22.25 -5.922 3.961 1 92.44 136 VAL B N 1
ATOM 2926 C CA . VAL B 1 136 ? -22.312 -7.285 4.477 1 92.44 136 VAL B CA 1
ATOM 2927 C C . VAL B 1 136 ? -22.266 -7.266 6 1 92.44 136 VAL B C 1
ATOM 2929 O O . VAL B 1 136 ? -21.266 -6.812 6.582 1 92.44 136 VAL B O 1
ATOM 2932 N N . ASP B 1 137 ? -23.25 -7.805 6.613 1 89.44 137 ASP B N 1
ATOM 2933 C CA . ASP B 1 137 ? -23.344 -7.711 8.062 1 89.44 137 ASP B CA 1
ATOM 2934 C C . ASP B 1 137 ? -22.406 -8.703 8.742 1 89.44 137 ASP B C 1
ATOM 2936 O O . ASP B 1 137 ? -22.094 -9.75 8.18 1 89.44 137 ASP B O 1
ATOM 2940 N N . GLY B 1 138 ? -21.922 -8.344 9.922 1 86.19 138 GLY B N 1
ATOM 2941 C CA . GLY B 1 138 ? -21.297 -9.258 10.859 1 86.19 138 GLY B CA 1
ATOM 2942 C C . GLY B 1 138 ? -19.859 -9.562 10.508 1 86.19 138 GLY B C 1
ATOM 2943 O O . GLY B 1 138 ? -19.25 -10.477 11.078 1 86.19 138 GLY B O 1
ATOM 2944 N N . TYR B 1 139 ? -19.25 -8.781 9.586 1 88.12 139 TYR B N 1
ATOM 2945 C CA . TYR B 1 139 ? -17.859 -9.016 9.211 1 88.12 139 TYR B CA 1
ATOM 2946 C C . TYR B 1 139 ? -17.641 -10.477 8.836 1 88.12 139 TYR B C 1
ATOM 2948 O O . TYR B 1 139 ? -16.609 -11.055 9.172 1 88.12 139 TYR B O 1
ATOM 2956 N N . ASP B 1 140 ? -18.734 -11.078 8.242 1 88.81 140 ASP B N 1
ATOM 2957 C CA . ASP B 1 140 ? -18.75 -12.531 8.086 1 88.81 140 ASP B CA 1
ATOM 2958 C C . ASP B 1 140 ? -18.734 -12.914 6.605 1 88.81 140 ASP B C 1
ATOM 2960 O O . ASP B 1 140 ? -19.625 -13.641 6.133 1 88.81 140 ASP B O 1
ATOM 2964 N N . HIS B 1 141 ? -17.875 -12.422 5.898 1 93 141 HIS B N 1
ATOM 2965 C CA . HIS B 1 141 ? -17.656 -12.812 4.512 1 93 141 HIS B CA 1
ATOM 2966 C C . HIS B 1 141 ? -16.203 -13.234 4.285 1 93 141 HIS B C 1
ATOM 2968 O O . HIS B 1 141 ? -15.281 -12.531 4.688 1 93 141 HIS B O 1
ATOM 2974 N N . GLY B 1 142 ? -16.016 -14.484 3.75 1 94.31 142 GLY B N 1
ATOM 2975 C CA . GLY B 1 142 ? -14.672 -14.867 3.354 1 94.31 142 GLY B CA 1
ATOM 2976 C C . GLY B 1 142 ? -14.008 -13.852 2.441 1 94.31 142 GLY B C 1
ATOM 2977 O O . GLY B 1 142 ? -14.68 -13.141 1.692 1 94.31 142 GLY B O 1
ATOM 2978 N N . SER B 1 143 ? -12.703 -13.695 2.529 1 96.69 143 SER B N 1
ATOM 2979 C CA . SER B 1 143 ? -12.008 -12.625 1.822 1 96.69 143 SER B CA 1
ATOM 2980 C C . SER B 1 143 ? -10.609 -13.07 1.389 1 96.69 143 SER B C 1
ATOM 2982 O O . SER B 1 143 ? -10.094 -14.07 1.883 1 96.69 143 SER B O 1
ATOM 2984 N N . CYS B 1 144 ? -10.07 -12.32 0.436 1 98.56 144 CYS B N 1
ATOM 2985 C CA . CYS B 1 144 ? -8.688 -12.578 0.034 1 98.56 144 CYS B CA 1
ATOM 2986 C C . CYS B 1 144 ? -7.738 -12.398 1.21 1 98.56 144 CYS B C 1
ATOM 2988 O O . CYS B 1 144 ? -6.746 -13.117 1.331 1 98.56 144 CYS B O 1
ATOM 2990 N N . ALA B 1 145 ? -8 -11.383 2.07 1 96.75 145 ALA B N 1
ATOM 2991 C CA . ALA B 1 145 ? -7.148 -11.203 3.242 1 96.75 145 ALA B CA 1
ATOM 2992 C C . ALA B 1 145 ? -7.16 -12.445 4.121 1 96.75 145 ALA B C 1
ATOM 2994 O O . ALA B 1 145 ? -6.105 -12.914 4.559 1 96.75 145 ALA B O 1
ATOM 2995 N N . GLU B 1 146 ? -8.312 -12.969 4.398 1 94.75 146 GLU B N 1
ATOM 2996 C CA . GLU B 1 146 ? -8.398 -14.195 5.184 1 94.75 146 GLU B CA 1
ATOM 2997 C C . GLU B 1 146 ? -7.684 -15.352 4.484 1 94.75 146 GLU B C 1
ATOM 2999 O O . GLU B 1 146 ? -6.957 -16.109 5.125 1 94.75 146 GLU B O 1
ATOM 3004 N N . ASN B 1 147 ? -7.93 -15.492 3.178 1 98 147 ASN B N 1
ATOM 3005 C CA . ASN B 1 147 ? -7.277 -16.547 2.412 1 98 147 ASN B CA 1
ATOM 3006 C C . ASN B 1 147 ? -5.758 -16.453 2.52 1 98 147 ASN B C 1
ATOM 3008 O O . ASN B 1 147 ? -5.078 -17.484 2.613 1 98 147 ASN B O 1
ATOM 3012 N N . MET B 1 148 ? -5.223 -15.234 2.445 1 97.44 148 MET B N 1
ATOM 3013 C CA . MET B 1 148 ? -3.779 -15.055 2.576 1 97.44 148 MET B CA 1
ATOM 3014 C C . MET B 1 148 ? -3.277 -15.625 3.9 1 97.44 148 MET B C 1
ATOM 3016 O O . MET B 1 148 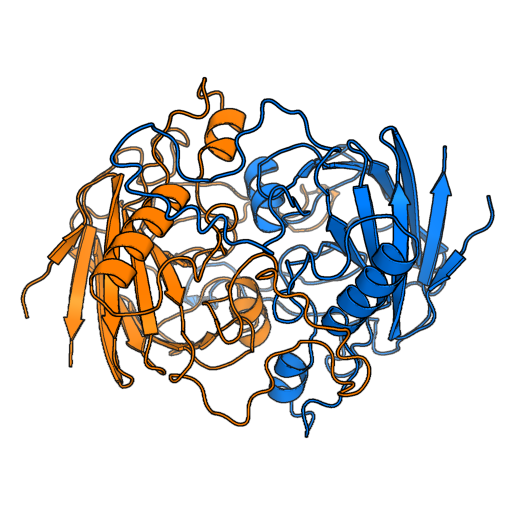? -2.312 -16.391 3.926 1 97.44 148 MET B O 1
ATOM 3020 N N . HIS B 1 149 ? -3.953 -15.258 4.945 1 93.88 149 HIS B N 1
ATOM 3021 C CA . HIS B 1 149 ? -3.484 -15.648 6.27 1 93.88 149 HIS B CA 1
ATOM 3022 C C . HIS B 1 149 ? -3.65 -17.141 6.496 1 93.88 149 HIS B C 1
ATOM 3024 O O . HIS B 1 149 ? -2.811 -17.781 7.141 1 93.88 149 HIS B O 1
ATOM 3030 N N . VAL B 1 150 ? -4.742 -17.75 6.027 1 94.69 150 VAL B N 1
ATOM 3031 C CA . VAL B 1 150 ? -4.926 -19.203 6.121 1 94.69 150 VAL B CA 1
ATOM 3032 C C . VAL B 1 150 ? -3.811 -19.906 5.355 1 94.69 150 VAL B C 1
ATOM 3034 O O . VAL B 1 150 ? -3.201 -20.859 5.867 1 94.69 150 VAL B O 1
ATOM 3037 N N . ALA B 1 151 ? -3.533 -19.438 4.148 1 96.81 151 ALA B N 1
ATOM 3038 C CA . ALA B 1 151 ? -2.463 -20.016 3.338 1 96.81 151 ALA B CA 1
ATOM 3039 C C . ALA B 1 151 ? -1.113 -19.875 4.035 1 96.81 151 ALA B C 1
ATOM 3041 O O . ALA B 1 151 ? -0.294 -20.797 4.008 1 96.81 151 ALA B O 1
ATOM 3042 N N . LEU B 1 152 ? -0.856 -18.703 4.629 1 94 152 LEU B N 1
ATOM 3043 C CA . LEU B 1 152 ? 0.398 -18.484 5.34 1 94 152 LEU B CA 1
ATOM 3044 C C . LEU B 1 152 ? 0.52 -19.422 6.531 1 94 152 LEU B C 1
ATOM 3046 O O . LEU B 1 152 ? 1.606 -19.938 6.816 1 94 152 LEU B O 1
ATOM 3050 N N . ARG B 1 153 ? -0.577 -19.625 7.227 1 93.12 153 ARG B N 1
ATOM 3051 C CA . ARG B 1 153 ? -0.571 -20.562 8.336 1 93.12 153 ARG B CA 1
ATOM 3052 C C . ARG B 1 153 ? -0.193 -21.969 7.867 1 93.12 153 ARG B C 1
ATOM 3054 O O . ARG B 1 153 ? 0.608 -22.656 8.508 1 93.12 153 ARG B O 1
ATOM 3061 N N . GLU B 1 154 ? -0.744 -22.391 6.785 1 95.88 154 GLU B N 1
ATOM 3062 C CA . GLU B 1 154 ? -0.43 -23.688 6.215 1 95.88 154 GLU B CA 1
ATOM 3063 C C . GLU B 1 154 ? 1.03 -23.766 5.777 1 95.88 154 GLU B C 1
ATOM 3065 O O . GLU B 1 154 ? 1.687 -24.797 5.965 1 95.88 154 GLU B O 1
ATOM 3070 N N . ALA B 1 155 ? 1.515 -22.688 5.195 1 96 155 ALA B N 1
ATOM 3071 C CA . ALA B 1 155 ? 2.91 -22.641 4.762 1 96 155 ALA B CA 1
ATOM 3072 C C . ALA B 1 155 ? 3.857 -22.766 5.949 1 96 155 ALA B C 1
ATOM 3074 O O . ALA B 1 155 ? 4.871 -23.469 5.871 1 96 155 ALA B O 1
ATOM 3075 N N . ALA B 1 156 ? 3.514 -22.062 7.02 1 92.38 156 ALA B N 1
ATOM 3076 C CA . ALA B 1 156 ? 4.328 -22.156 8.227 1 92.38 156 ALA B CA 1
ATOM 3077 C C . ALA B 1 156 ? 4.301 -23.578 8.797 1 92.38 156 ALA B C 1
ATOM 3079 O O . ALA B 1 156 ? 5.336 -24.109 9.203 1 92.38 156 ALA B O 1
ATOM 3080 N N . ALA B 1 157 ? 3.111 -24.188 8.828 1 94.5 157 ALA B N 1
ATOM 3081 C CA . ALA B 1 157 ? 2.961 -25.562 9.312 1 94.5 157 ALA B CA 1
ATOM 3082 C C . ALA B 1 157 ? 3.779 -26.531 8.469 1 94.5 157 ALA B C 1
ATOM 3084 O O . ALA B 1 157 ? 4.281 -27.547 8.977 1 94.5 157 ALA B O 1
ATOM 3085 N N . ALA B 1 158 ? 3.998 -26.172 7.254 1 95.81 158 ALA B N 1
ATOM 3086 C CA . ALA B 1 158 ? 4.777 -26.984 6.332 1 95.81 158 ALA B CA 1
ATOM 3087 C C . ALA B 1 158 ? 6.273 -26.734 6.5 1 95.81 158 ALA B C 1
ATOM 3089 O O . ALA B 1 158 ? 7.094 -27.344 5.805 1 95.81 158 ALA B O 1
ATOM 3090 N N . GLY B 1 159 ? 6.656 -25.812 7.336 1 93.69 159 GLY B N 1
ATOM 3091 C CA . GLY B 1 159 ? 8.055 -25.609 7.684 1 93.69 159 GLY B CA 1
ATOM 3092 C C . GLY B 1 159 ? 8.734 -24.562 6.809 1 93.69 159 GLY B C 1
ATOM 3093 O O . GLY B 1 159 ? 9.961 -24.484 6.789 1 93.69 159 GLY B O 1
ATOM 3094 N N . LEU B 1 160 ? 7.953 -23.766 6.043 1 93.88 160 LEU B N 1
ATOM 3095 C CA . LEU B 1 160 ? 8.555 -22.812 5.125 1 93.88 160 LEU B CA 1
ATOM 3096 C C . LEU B 1 160 ? 9.078 -21.594 5.875 1 93.88 160 LEU B C 1
ATOM 3098 O O . LEU B 1 160 ? 10.008 -20.922 5.41 1 93.88 160 LEU B O 1
ATOM 3102 N N . PHE B 1 161 ? 8.508 -21.25 7.039 1 90.81 161 PHE B N 1
ATOM 3103 C CA . PHE B 1 161 ? 8.938 -20.188 7.93 1 90.81 161 PHE B CA 1
ATOM 3104 C C . PHE B 1 161 ? 8.32 -20.359 9.312 1 90.81 161 PHE B C 1
ATOM 3106 O O . PHE B 1 161 ? 7.492 -21.25 9.531 1 90.81 161 PHE B O 1
ATOM 3113 N N . ALA B 1 162 ? 8.75 -19.516 10.234 1 88.19 162 ALA B N 1
ATOM 3114 C CA . ALA B 1 162 ? 8.273 -19.625 11.609 1 88.19 162 ALA B CA 1
ATOM 3115 C C . ALA B 1 162 ? 6.844 -19.109 11.742 1 88.19 162 ALA B C 1
ATOM 3117 O O . ALA B 1 162 ? 6.535 -18 11.281 1 88.19 162 ALA B O 1
ATOM 3118 N N . ALA B 1 163 ? 5.945 -19.891 12.352 1 86.44 163 ALA B N 1
ATOM 3119 C CA . ALA B 1 163 ? 4.586 -19.453 12.641 1 86.44 163 ALA B CA 1
ATOM 3120 C C . ALA B 1 163 ? 4.59 -18.156 13.438 1 86.44 163 ALA B C 1
ATOM 3122 O O . ALA B 1 163 ? 5.465 -17.938 14.281 1 86.44 163 ALA B O 1
ATOM 3123 N N . GLY B 1 164 ? 3.639 -17.266 13.164 1 82 164 GLY B N 1
ATOM 3124 C CA . GLY B 1 164 ? 3.523 -16.031 13.906 1 82 164 GLY B CA 1
ATOM 3125 C C . GLY B 1 164 ? 4.395 -14.914 13.352 1 82 164 GLY B C 1
ATOM 3126 O O . GLY B 1 164 ? 4.418 -13.805 13.891 1 82 164 GLY B O 1
ATOM 3127 N N . SER B 1 165 ? 5.09 -15.148 12.25 1 86.19 165 SER B N 1
ATOM 3128 C CA . SER B 1 165 ? 6 -14.164 11.672 1 86.19 165 SER B CA 1
ATOM 3129 C C . SER B 1 165 ? 5.238 -12.992 11.078 1 86.19 165 SER B C 1
ATOM 3131 O O . SER B 1 165 ? 5.801 -11.906 10.883 1 86.19 165 SER B O 1
ATOM 3133 N N . ILE B 1 166 ? 4.016 -13.188 10.758 1 88.94 166 ILE B N 1
ATOM 3134 C CA . ILE B 1 166 ? 3.184 -12.164 10.133 1 88.94 166 ILE B CA 1
ATOM 3135 C C . ILE B 1 166 ? 1.908 -11.961 10.953 1 88.94 166 ILE B C 1
ATOM 3137 O O . ILE B 1 166 ? 1.192 -12.93 11.242 1 88.94 166 ILE B O 1
ATOM 3141 N N . SER B 1 167 ? 1.701 -10.695 11.352 1 86.88 167 SER B N 1
ATOM 3142 C CA . SER B 1 167 ? 0.492 -10.383 12.102 1 86.88 167 SER B CA 1
ATOM 3143 C C . SER B 1 167 ? -0.761 -10.656 11.281 1 86.88 167 SER B C 1
ATOM 3145 O O . SER B 1 167 ? -0.809 -10.336 10.094 1 86.88 167 SER B O 1
ATOM 3147 N N . THR B 1 168 ? -1.771 -11.219 11.883 1 87.44 168 THR B N 1
ATOM 3148 C CA . THR B 1 168 ? -3.051 -11.438 11.211 1 87.44 168 THR B CA 1
ATOM 3149 C C . THR B 1 168 ? -3.83 -10.133 11.102 1 87.44 168 THR B C 1
ATOM 3151 O O . THR B 1 168 ? -4.945 -10.109 10.57 1 87.44 168 THR B O 1
ATOM 3154 N N . GLU B 1 169 ? -3.223 -9 11.57 1 87.5 169 GLU B N 1
ATOM 3155 C CA . GLU B 1 169 ? -3.889 -7.703 11.547 1 87.5 169 GLU B CA 1
ATOM 3156 C C . GLU B 1 169 ? -3.338 -6.82 10.43 1 87.5 169 GLU B C 1
ATOM 3158 O O . GLU B 1 169 ? -3.619 -5.621 10.383 1 87.5 169 GLU B O 1
ATOM 3163 N N . TRP B 1 170 ? -2.598 -7.453 9.57 1 91.75 170 TRP B N 1
ATOM 3164 C CA . TRP B 1 170 ? -1.98 -6.699 8.484 1 91.75 170 TRP B CA 1
ATOM 3165 C C . TRP B 1 170 ? -1.958 -7.52 7.199 1 91.75 170 TRP B C 1
ATOM 3167 O O . TRP B 1 170 ? -1.647 -8.711 7.219 1 91.75 170 TRP B O 1
ATOM 3177 N N . THR B 1 171 ? -2.324 -6.902 6.156 1 94.38 171 THR B N 1
ATOM 3178 C CA . THR B 1 171 ? -2.193 -7.473 4.82 1 94.38 171 THR B CA 1
ATOM 3179 C C . THR B 1 171 ? -1.573 -6.461 3.859 1 94.38 171 THR B C 1
ATOM 3181 O O . THR B 1 171 ? -2.031 -5.32 3.768 1 94.38 171 THR B O 1
ATOM 3184 N N . PRO B 1 172 ? -0.483 -6.812 3.129 1 97.25 172 PRO B N 1
ATOM 3185 C CA . PRO B 1 172 ? 0.006 -5.93 2.066 1 97.25 172 PRO B CA 1
ATOM 3186 C C . PRO B 1 172 ? -0.913 -5.906 0.847 1 97.25 172 PRO B C 1
ATOM 3188 O O . PRO B 1 172 ? -1.79 -6.766 0.715 1 97.25 172 PRO B O 1
ATOM 3191 N N . ASP B 1 173 ? -0.732 -4.898 0.016 1 98.19 173 ASP B N 1
ATOM 3192 C CA . ASP B 1 173 ? -1.482 -4.867 -1.236 1 98.19 173 ASP B CA 1
ATOM 3193 C C . ASP B 1 173 ? -1.002 -5.953 -2.193 1 98.19 173 ASP B C 1
ATOM 3195 O O . ASP B 1 173 ? 0.202 -6.191 -2.316 1 98.19 173 ASP B O 1
ATOM 3199 N N . PRO B 1 174 ? -1.932 -6.629 -2.855 1 98.69 174 PRO B N 1
ATOM 3200 C CA . PRO B 1 174 ? -1.562 -7.66 -3.826 1 98.69 174 PRO B CA 1
ATOM 3201 C C . PRO B 1 174 ? -1.346 -7.102 -5.23 1 98.69 174 PRO B C 1
ATOM 3203 O O . PRO B 1 174 ? -1.683 -5.945 -5.496 1 98.69 174 PRO B O 1
ATOM 3206 N N . LEU B 1 175 ? -0.691 -7.898 -6.047 1 98.88 175 LEU B N 1
ATOM 3207 C CA . LEU B 1 175 ? -0.997 -7.836 -7.473 1 98.88 175 LEU B CA 1
ATOM 3208 C C . LEU B 1 175 ? -2.309 -8.555 -7.777 1 98.88 175 LEU B C 1
ATOM 3210 O O . LEU B 1 175 ? -2.412 -9.766 -7.609 1 98.88 175 LEU B O 1
ATOM 3214 N N . ASN B 1 176 ? -3.305 -7.793 -8.148 1 98.81 176 ASN B N 1
ATOM 3215 C CA . ASN B 1 176 ? -4.566 -8.422 -8.539 1 98.81 176 ASN B CA 1
ATOM 3216 C C . ASN B 1 176 ? -4.523 -8.93 -9.977 1 98.81 176 ASN B C 1
ATOM 3218 O O . ASN B 1 176 ? -4.891 -8.203 -10.906 1 98.81 176 ASN B O 1
ATOM 3222 N N . VAL B 1 177 ? -4.156 -10.188 -10.094 1 98.88 177 VAL B N 1
ATOM 3223 C CA . VAL B 1 177 ? -3.988 -10.789 -11.406 1 98.88 177 VAL B CA 1
ATOM 3224 C C . VAL B 1 177 ? -5.352 -10.969 -12.07 1 98.88 177 VAL B C 1
ATOM 3226 O O . VAL B 1 177 ? -6.297 -11.445 -11.445 1 98.88 177 VAL B O 1
ATOM 3229 N N . PHE B 1 178 ? -5.52 -10.516 -13.328 1 98.75 178 PHE B N 1
ATOM 3230 C CA . PHE B 1 178 ? -6.668 -10.609 -14.219 1 98.75 178 PHE B CA 1
ATOM 3231 C C . PHE B 1 178 ? -7.715 -9.555 -13.875 1 98.75 178 PHE B C 1
ATOM 3233 O O . PHE B 1 178 ? -8.68 -9.375 -14.617 1 98.75 178 PHE B O 1
ATOM 3240 N N . MET B 1 179 ? -7.531 -8.844 -12.789 1 98.69 179 MET B N 1
ATOM 3241 C CA . MET B 1 179 ? -8.508 -7.836 -12.391 1 98.69 179 MET B CA 1
ATOM 3242 C C . MET B 1 179 ? -8.461 -6.629 -13.328 1 98.69 179 MET B C 1
ATOM 3244 O O . MET B 1 179 ? -7.387 -6.242 -13.789 1 98.69 179 MET B O 1
ATOM 3248 N N . ASN B 1 180 ? -9.648 -6.07 -13.523 1 98.25 180 ASN B N 1
ATOM 3249 C CA . ASN B 1 180 ? -9.797 -4.918 -14.406 1 98.25 180 ASN B CA 1
ATOM 3250 C C . ASN B 1 180 ? -10.367 -3.715 -13.672 1 98.25 180 ASN B C 1
ATOM 3252 O O . ASN B 1 180 ? -11.531 -3.727 -13.258 1 98.25 180 ASN B O 1
ATOM 3256 N N . VAL B 1 181 ? -9.5 -2.664 -13.508 1 97.75 181 VAL B N 1
ATOM 3257 C CA . VAL B 1 181 ? -9.883 -1.431 -12.828 1 97.75 181 VAL B CA 1
ATOM 3258 C C . VAL B 1 181 ? -9.539 -0.23 -13.711 1 97.75 181 VAL B C 1
ATOM 3260 O O . VAL B 1 181 ? -8.516 0.431 -13.5 1 97.75 181 VAL B O 1
ATOM 3263 N N . PRO B 1 182 ? -10.352 0.089 -14.656 1 97.06 182 PRO B N 1
ATOM 3264 C CA . PRO B 1 182 ? -10.086 1.254 -15.5 1 97.06 182 PRO B CA 1
ATOM 3265 C C . PRO B 1 182 ? -10.164 2.572 -14.734 1 97.06 182 PRO B C 1
ATOM 3267 O O . PRO B 1 182 ? -10.906 2.676 -13.75 1 97.06 182 PRO B O 1
ATOM 3270 N N . ILE B 1 183 ? -9.375 3.525 -15.156 1 97 183 ILE B N 1
ATOM 3271 C CA . ILE B 1 183 ? -9.492 4.914 -14.727 1 97 183 ILE B CA 1
ATOM 3272 C C . ILE B 1 183 ? -10.406 5.676 -15.688 1 97 183 ILE B C 1
ATOM 3274 O O . ILE B 1 183 ? -10.086 5.82 -16.875 1 97 183 ILE B O 1
ATOM 3278 N N . THR B 1 184 ? -11.445 6.238 -15.133 1 96.25 184 THR B N 1
ATOM 3279 C CA . THR B 1 184 ? -12.531 6.664 -16.016 1 96.25 184 THR B CA 1
ATOM 3280 C C . THR B 1 184 ? -12.578 8.188 -16.125 1 96.25 184 THR B C 1
ATOM 3282 O O . THR B 1 184 ? -13.344 8.734 -16.922 1 96.25 184 THR B O 1
ATOM 3285 N N . THR B 1 185 ? -11.844 8.93 -15.344 1 95.94 185 THR B N 1
ATOM 3286 C CA . THR B 1 185 ? -11.766 10.383 -15.438 1 95.94 185 THR B CA 1
ATOM 3287 C C . THR B 1 185 ? -10.328 10.867 -15.266 1 95.94 185 THR B C 1
ATOM 3289 O O . THR B 1 185 ? -9.5 10.164 -14.68 1 95.94 185 THR B O 1
ATOM 3292 N N . PRO B 1 186 ? -10.055 12.086 -15.773 1 93.56 186 PRO B N 1
ATOM 3293 C CA . PRO B 1 186 ? -8.75 12.672 -15.484 1 93.56 186 PRO B CA 1
ATOM 3294 C C . PRO B 1 186 ? -8.523 12.898 -13.992 1 93.56 186 PRO B C 1
ATOM 3296 O O . PRO B 1 186 ? -9.453 12.789 -13.195 1 93.56 186 PRO B O 1
ATOM 3299 N N . LEU B 1 187 ? -7.246 13.219 -13.641 1 94.38 187 LEU B N 1
ATOM 3300 C CA . LEU B 1 187 ? -6.844 13.289 -12.242 1 94.38 187 LEU B CA 1
ATOM 3301 C C . LEU B 1 187 ? -7.258 14.617 -11.625 1 94.38 187 LEU B C 1
ATOM 3303 O O . LEU B 1 187 ? -7.273 14.758 -10.398 1 94.38 187 LEU B O 1
ATOM 3307 N N . ASP B 1 188 ? -7.598 15.562 -12.398 1 90.62 188 ASP B N 1
ATOM 3308 C CA . ASP B 1 188 ? -7.91 16.891 -11.859 1 90.62 188 ASP B CA 1
ATOM 3309 C C . ASP B 1 188 ? -9.211 16.859 -11.055 1 90.62 188 ASP B C 1
ATOM 3311 O O . ASP B 1 188 ? -10.086 16.031 -11.312 1 90.62 188 ASP B O 1
ATOM 3315 N N . ARG B 1 189 ? -9.266 17.812 -10.125 1 88.31 189 ARG B N 1
ATOM 3316 C CA . ARG B 1 189 ? -10.367 17.859 -9.172 1 88.31 189 ARG B CA 1
ATOM 3317 C C . ARG B 1 189 ? -11.711 18.016 -9.883 1 88.31 189 ARG B C 1
ATOM 3319 O O . ARG B 1 189 ? -12.695 17.375 -9.523 1 88.31 189 ARG B O 1
ATOM 3326 N N . GLN B 1 190 ? -11.805 18.75 -10.859 1 89.44 190 GLN B N 1
ATOM 3327 C CA . GLN B 1 190 ? -13.039 19.078 -11.57 1 89.44 190 GLN B CA 1
ATOM 3328 C C . GLN B 1 190 ? -13.617 17.844 -12.25 1 89.44 190 GLN B C 1
ATOM 3330 O O . GLN B 1 190 ? -14.836 17.688 -12.344 1 89.44 190 GLN B O 1
ATOM 3335 N N . SER B 1 191 ? -12.719 16.938 -12.617 1 85.88 191 SER B N 1
ATOM 3336 C CA . SER B 1 191 ? -13.148 15.758 -13.367 1 85.88 191 SER B CA 1
ATOM 3337 C C . SER B 1 191 ? -13.43 14.586 -12.43 1 85.88 191 SER B C 1
ATOM 3339 O O . SER B 1 191 ? -13.992 13.578 -12.852 1 85.88 191 SER B O 1
ATOM 3341 N N . GLY B 1 192 ? -12.961 14.766 -11.172 1 86.56 192 GLY B N 1
ATOM 3342 C CA . GLY B 1 192 ? -13.32 13.719 -10.227 1 86.56 192 GLY B CA 1
ATOM 3343 C C . GLY B 1 192 ? -12.125 13.109 -9.531 1 86.56 192 GLY B C 1
ATOM 3344 O O . GLY B 1 192 ? -12.273 12.211 -8.703 1 86.56 192 GLY B O 1
ATOM 3345 N N . GLY B 1 193 ? -10.859 13.508 -9.883 1 93.31 193 GLY B N 1
ATOM 3346 C CA . GLY B 1 193 ? -9.68 13.078 -9.148 1 93.31 193 GLY B CA 1
ATOM 3347 C C . GLY B 1 193 ? -9.203 11.695 -9.547 1 93.31 193 GLY B C 1
ATOM 3348 O O . GLY B 1 193 ? -8.633 10.969 -8.727 1 93.31 193 GLY B O 1
ATOM 3349 N N . GLY B 1 194 ? -9.523 11.266 -10.852 1 96.56 194 GLY B N 1
ATOM 3350 C CA . GLY B 1 194 ? -9.141 9.922 -11.273 1 96.56 194 GLY B CA 1
ATOM 3351 C C . GLY B 1 194 ? -10.07 8.844 -10.742 1 96.56 194 GLY B C 1
ATOM 3352 O O . GLY B 1 194 ? -9.633 7.945 -10.023 1 96.56 194 GLY B O 1
ATOM 3353 N N . ARG B 1 195 ? -11.297 8.906 -11.211 1 97.5 195 ARG B N 1
ATOM 3354 C CA . ARG B 1 195 ? -12.266 7.898 -10.789 1 97.5 195 ARG B CA 1
ATOM 3355 C C . ARG B 1 195 ? -11.914 6.527 -11.344 1 97.5 195 ARG B C 1
ATOM 3357 O O . ARG B 1 195 ? -11.453 6.41 -12.484 1 97.5 195 ARG B O 1
ATOM 3364 N N . ILE B 1 196 ? -12.125 5.492 -10.484 1 97.38 196 ILE B N 1
ATOM 3365 C CA . ILE B 1 196 ? -11.852 4.113 -10.883 1 97.38 196 ILE B CA 1
ATOM 3366 C C . ILE B 1 196 ? -13.086 3.252 -10.641 1 97.38 196 ILE B C 1
ATOM 3368 O O . ILE B 1 196 ? -13.938 3.598 -9.82 1 97.38 196 ILE B O 1
ATOM 3372 N N . GLU B 1 197 ? -13.188 2.186 -11.367 1 96.56 197 GLU B N 1
ATOM 3373 C CA . GLU B 1 197 ? -14.281 1.229 -11.219 1 96.56 197 GLU B CA 1
ATOM 3374 C C . GLU B 1 197 ? -13.797 -0.202 -11.43 1 96.56 197 GLU B C 1
ATOM 3376 O O . GLU B 1 197 ? -12.828 -0.433 -12.156 1 96.56 197 GLU B O 1
ATOM 3381 N N . CYS B 1 198 ? -14.438 -1.124 -10.719 1 97.12 198 CYS B N 1
ATOM 3382 C CA . CYS B 1 198 ? -14.18 -2.535 -10.984 1 97.12 198 CYS B CA 1
ATOM 3383 C C . CYS B 1 198 ? -15.125 -3.072 -12.055 1 97.12 198 CYS B C 1
ATOM 3385 O O . CYS B 1 198 ? -16.344 -3.086 -11.867 1 97.12 198 CYS B O 1
ATOM 3387 N N . VAL B 1 199 ? -14.602 -3.496 -13.148 1 98 199 VAL B N 1
ATOM 3388 C CA . VAL B 1 199 ? -15.406 -4.09 -14.211 1 98 199 VAL B CA 1
ATOM 3389 C C . VAL B 1 199 ? -14.938 -5.516 -14.477 1 98 199 VAL B C 1
ATOM 3391 O O . VAL B 1 199 ? -14 -6.004 -13.836 1 98 199 VAL B O 1
ATOM 3394 N N . ALA B 1 200 ? -15.586 -6.219 -15.297 1 98.06 200 ALA B N 1
ATOM 3395 C CA . ALA B 1 200 ? -15.258 -7.617 -15.555 1 98.06 200 ALA B CA 1
ATOM 3396 C C . ALA B 1 200 ? -13.844 -7.762 -16.094 1 98.06 200 ALA B C 1
ATOM 3398 O O . ALA B 1 200 ? -13.391 -6.934 -16.891 1 98.06 200 ALA B O 1
ATOM 3399 N N . PRO B 1 201 ? -13.188 -8.828 -15.719 1 98.31 201 PRO B N 1
ATOM 3400 C CA . PRO B 1 201 ? -11.867 -9.109 -16.297 1 98.31 201 PRO B CA 1
ATOM 3401 C C . PRO B 1 201 ? -11.898 -9.227 -17.812 1 98.31 201 PRO B C 1
ATOM 3403 O O . PRO B 1 201 ? -12.93 -9.602 -18.391 1 98.31 201 PRO B O 1
ATOM 3406 N N . GLU B 1 202 ? -10.758 -8.938 -18.438 1 97.56 202 GLU B N 1
ATOM 3407 C CA . GLU B 1 202 ? -10.648 -9.047 -19.875 1 97.56 202 GLU B CA 1
ATOM 3408 C C . GLU B 1 202 ? -10.078 -10.406 -20.281 1 97.56 202 GLU B C 1
ATOM 3410 O O . GLU B 1 202 ? -10.07 -10.75 -21.469 1 97.56 202 GLU B O 1
ATOM 3415 N N . SER B 1 203 ? -9.617 -11.172 -19.25 1 97.94 203 SER B N 1
ATOM 3416 C CA . SER B 1 203 ? -9.023 -12.469 -19.547 1 97.94 203 SER B CA 1
ATOM 3417 C C . SER B 1 203 ? -10.055 -13.453 -20.078 1 97.94 203 SER B C 1
ATOM 3419 O O . SER B 1 203 ? -11.258 -13.297 -19.828 1 97.94 203 SER B O 1
ATOM 3421 N N . ARG B 1 204 ? -9.555 -14.477 -20.844 1 98.12 204 ARG B N 1
ATOM 3422 C CA . ARG B 1 204 ? -10.367 -15.562 -21.375 1 98.12 204 ARG B CA 1
ATOM 3423 C C . ARG B 1 204 ? -9.984 -16.891 -20.75 1 98.12 204 ARG B C 1
ATOM 3425 O O . ARG B 1 204 ? -8.922 -17.016 -20.125 1 98.12 204 ARG B O 1
ATOM 3432 N N . ALA B 1 205 ? -10.898 -17.859 -20.953 1 98.62 205 ALA B N 1
ATOM 3433 C CA . ALA B 1 205 ? -10.68 -19.188 -20.375 1 98.62 205 ALA B CA 1
ATOM 3434 C C . ALA B 1 205 ? -9.328 -19.75 -20.812 1 98.62 205 ALA B C 1
ATOM 3436 O O . ALA B 1 205 ? -8.992 -19.734 -22 1 98.62 205 ALA B O 1
ATOM 3437 N N . GLY B 1 206 ? -8.539 -20.141 -19.844 1 98.56 206 GLY B N 1
ATOM 3438 C CA . GLY B 1 206 ? -7.281 -20.828 -20.125 1 98.56 206 GLY B CA 1
ATOM 3439 C C . GLY B 1 206 ? -6.094 -19.891 -20.172 1 98.56 206 GLY B C 1
ATOM 3440 O O . GLY B 1 206 ? -4.941 -20.328 -20.156 1 98.56 206 GLY B O 1
ATOM 3441 N N . GLU B 1 207 ? -6.297 -18.547 -20.188 1 98.81 207 GLU B N 1
ATOM 3442 C CA . GLU B 1 207 ? -5.191 -17.594 -20.234 1 98.81 207 GLU B CA 1
ATOM 3443 C C . GLU B 1 207 ? -4.441 -17.547 -18.906 1 98.81 207 GLU B C 1
ATOM 3445 O O . GLU B 1 207 ? -4.969 -17.984 -17.875 1 98.81 207 GLU B O 1
ATOM 3450 N N . TYR B 1 208 ? -3.168 -17.109 -18.969 1 98.81 208 TYR B N 1
ATOM 3451 C CA . TYR B 1 208 ? -2.309 -17.25 -17.797 1 98.81 208 TYR B CA 1
ATOM 3452 C C . TYR B 1 208 ? -1.24 -16.172 -17.766 1 98.81 208 TYR B C 1
ATOM 3454 O O . TYR B 1 208 ? -1.043 -15.453 -18.75 1 98.81 208 TYR B O 1
ATOM 3462 N N . LEU B 1 209 ? -0.667 -15.953 -16.656 1 98.81 209 LEU B N 1
ATOM 3463 C CA . LEU B 1 209 ? 0.505 -15.125 -16.375 1 98.81 209 LEU B CA 1
ATOM 3464 C C . LEU B 1 209 ? 1.638 -15.977 -15.805 1 98.81 209 LEU B C 1
ATOM 3466 O O . LEU B 1 209 ? 1.414 -16.797 -14.914 1 98.81 209 LEU B O 1
ATOM 3470 N N . VAL B 1 210 ? 2.863 -15.859 -16.344 1 98.88 210 VAL B N 1
ATOM 3471 C CA . VAL B 1 210 ? 4.02 -16.578 -15.828 1 98.88 210 VAL B CA 1
ATOM 3472 C C . VAL B 1 210 ? 5.02 -15.602 -15.227 1 98.88 210 VAL B C 1
ATOM 3474 O O . VAL B 1 210 ? 5.383 -14.602 -15.859 1 98.88 210 VAL B O 1
ATOM 3477 N N . LEU B 1 211 ? 5.473 -15.867 -14.016 1 98.75 211 LEU B N 1
ATOM 3478 C CA . LEU B 1 211 ? 6.469 -15.094 -13.281 1 98.75 211 LEU B CA 1
ATOM 3479 C C . LEU B 1 211 ? 7.66 -15.969 -12.906 1 98.75 211 LEU B C 1
ATOM 3481 O O . LEU B 1 211 ? 7.496 -17.141 -12.539 1 98.75 211 LEU B O 1
ATOM 3485 N N . ARG B 1 212 ? 8.828 -15.398 -12.953 1 98.94 212 ARG B N 1
ATOM 3486 C CA . ARG B 1 212 ? 10.016 -16.078 -12.445 1 98.94 212 ARG B CA 1
ATOM 3487 C C . ARG B 1 212 ? 10.453 -15.5 -11.109 1 98.94 212 ARG B C 1
ATOM 3489 O O . ARG B 1 212 ? 10.609 -14.281 -10.977 1 98.94 212 ARG B O 1
ATOM 3496 N N . ALA B 1 213 ? 10.695 -16.359 -10.172 1 98.69 213 ALA B N 1
ATOM 3497 C CA . ALA B 1 213 ? 11.18 -15.93 -8.867 1 98.69 213 ALA B CA 1
ATOM 3498 C C . ALA B 1 213 ? 12.641 -15.484 -8.945 1 98.69 213 ALA B C 1
ATOM 3500 O O . ALA B 1 213 ? 13.484 -16.203 -9.477 1 98.69 213 ALA B O 1
ATOM 3501 N N . GLU B 1 214 ? 12.93 -14.344 -8.383 1 97.94 214 GLU B N 1
ATOM 3502 C CA . GLU B 1 214 ? 14.289 -13.82 -8.352 1 97.94 214 GLU B CA 1
ATOM 3503 C C . GLU B 1 214 ? 14.922 -14.023 -6.977 1 97.94 214 GLU B C 1
ATOM 3505 O O . GLU B 1 214 ? 16.109 -13.758 -6.793 1 97.94 214 GLU B O 1
ATOM 3510 N N . LEU B 1 215 ? 14.18 -14.469 -6.004 1 96.56 215 LEU B N 1
ATOM 3511 C CA . LEU B 1 215 ? 14.562 -14.852 -4.648 1 96.56 215 LEU B CA 1
ATOM 3512 C C . LEU B 1 215 ? 13.812 -16.109 -4.207 1 96.56 215 LEU B C 1
ATOM 3514 O O . LEU B 1 215 ? 12.727 -16.391 -4.711 1 96.56 215 LEU B O 1
ATOM 3518 N N . ASP B 1 216 ? 14.469 -16.891 -3.299 1 97.19 216 ASP B N 1
ATOM 3519 C CA . ASP B 1 216 ? 13.648 -17.844 -2.566 1 97.19 216 ASP B CA 1
ATOM 3520 C C . ASP B 1 216 ? 12.516 -17.141 -1.824 1 97.19 216 ASP B C 1
ATOM 3522 O O . ASP B 1 216 ? 12.742 -16.172 -1.096 1 97.19 216 ASP B O 1
ATOM 3526 N N . CYS B 1 217 ? 11.273 -17.641 -2.023 1 97.94 217 CYS B N 1
ATOM 3527 C CA . CYS B 1 217 ? 10.148 -16.922 -1.438 1 97.94 217 CYS B CA 1
ATOM 3528 C C . CYS B 1 217 ? 8.938 -17.844 -1.289 1 97.94 217 CYS B C 1
ATOM 3530 O O . CYS B 1 217 ? 8.984 -19.016 -1.706 1 97.94 217 CYS B O 1
ATOM 3532 N N . VAL B 1 218 ? 7.965 -17.406 -0.542 1 98.38 218 VAL B N 1
ATOM 3533 C CA . VAL B 1 218 ? 6.652 -18.031 -0.438 1 98.38 218 VAL B CA 1
ATOM 3534 C C . VAL B 1 218 ? 5.621 -17.219 -1.213 1 98.38 218 VAL B C 1
ATOM 3536 O O . VAL B 1 218 ? 5.355 -16.062 -0.875 1 98.38 218 VAL B O 1
ATOM 3539 N N . ALA B 1 219 ? 5.109 -17.781 -2.283 1 98.81 219 ALA B N 1
ATOM 3540 C CA . ALA B 1 219 ? 4.012 -17.172 -3.025 1 98.81 219 ALA B CA 1
ATOM 3541 C C . ALA B 1 219 ? 2.664 -17.547 -2.42 1 98.81 219 ALA 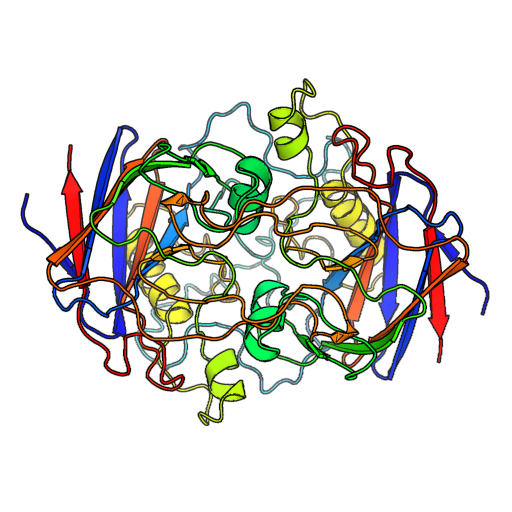B C 1
ATOM 3543 O O . ALA B 1 219 ? 2.457 -18.703 -2.012 1 98.81 219 ALA B O 1
ATOM 3544 N N . VAL B 1 220 ? 1.781 -16.578 -2.301 1 98.88 220 VAL B N 1
ATOM 3545 C CA . VAL B 1 220 ? 0.429 -16.781 -1.789 1 98.88 220 VAL B CA 1
ATOM 3546 C C . VAL B 1 220 ? -0.588 -16.281 -2.814 1 98.88 220 VAL B C 1
ATOM 3548 O O . VAL B 1 220 ? -0.418 -15.211 -3.398 1 98.88 220 VAL B O 1
ATOM 3551 N N . MET B 1 221 ? -1.625 -17.078 -3.047 1 98.88 221 MET B N 1
ATOM 3552 C CA . MET B 1 221 ? -2.654 -16.781 -4.039 1 98.88 221 MET B CA 1
ATOM 3553 C C . MET B 1 221 ? -4.047 -16.938 -3.443 1 98.88 221 MET B C 1
ATOM 3555 O O . MET B 1 221 ? -4.281 -17.844 -2.631 1 98.88 221 MET B O 1
ATOM 3559 N N . SER B 1 222 ? -4.91 -16.125 -3.836 1 98.88 222 SER B N 1
ATOM 3560 C CA . SER B 1 222 ? -6.316 -16.234 -3.455 1 98.88 222 SER B CA 1
ATOM 3561 C C . SER B 1 222 ? -7.227 -16.188 -4.676 1 98.88 222 SER B C 1
ATOM 3563 O O . SER B 1 222 ? -7.191 -15.219 -5.445 1 98.88 222 SER B O 1
ATOM 3565 N N . ALA B 1 223 ? -7.961 -17.266 -4.891 1 98.94 223 ALA B N 1
ATOM 3566 C CA . ALA B 1 223 ? -9.109 -17.109 -5.781 1 98.94 223 ALA B CA 1
ATOM 3567 C C . ALA B 1 223 ? -10.164 -16.203 -5.164 1 98.94 223 ALA B C 1
ATOM 3569 O O . ALA B 1 223 ? -10.898 -16.625 -4.266 1 98.94 223 ALA B O 1
ATOM 3570 N N . CYS B 1 224 ? -10.18 -15 -5.629 1 98.81 224 CYS B N 1
ATOM 3571 C CA . CYS B 1 224 ? -10.883 -13.914 -4.949 1 98.81 224 CYS B CA 1
ATOM 3572 C C . CYS B 1 224 ? -12.344 -14.289 -4.699 1 98.81 224 CYS B C 1
ATOM 3574 O O . CYS B 1 224 ? -13.062 -14.641 -5.637 1 98.81 224 CYS B O 1
ATOM 3576 N N . PRO B 1 225 ? -12.844 -14.125 -3.508 1 98.38 225 PRO B N 1
ATOM 3577 C CA . PRO B 1 225 ? -14.211 -14.516 -3.162 1 98.38 225 PRO B CA 1
ATOM 3578 C C . PRO B 1 225 ? -15.219 -13.383 -3.381 1 98.38 225 PRO B C 1
ATOM 3580 O O . PRO B 1 225 ? -16.391 -13.516 -3.016 1 98.38 225 PRO B O 1
ATOM 3583 N N . ASN B 1 226 ? -14.797 -12.266 -3.879 1 98.12 226 ASN B N 1
ATOM 3584 C CA . ASN B 1 226 ? -15.688 -11.109 -3.975 1 98.12 226 ASN B CA 1
ATOM 3585 C C . ASN B 1 226 ? -16.875 -11.398 -4.883 1 98.12 226 ASN B C 1
ATOM 3587 O O . ASN B 1 226 ? -16.703 -11.656 -6.074 1 98.12 226 ASN B O 1
ATOM 3591 N N . ASP B 1 227 ? -18.016 -11.453 -4.355 1 97.31 227 ASP B N 1
ATOM 3592 C CA . ASP B 1 227 ? -19.281 -11.602 -5.07 1 97.31 227 ASP B CA 1
ATOM 3593 C C . ASP B 1 227 ? -20.219 -10.445 -4.75 1 97.31 227 ASP B C 1
ATOM 3595 O O . ASP B 1 227 ? -21.422 -10.539 -5 1 97.31 227 ASP B O 1
ATOM 3599 N N . VAL B 1 228 ? -19.688 -9.391 -4.141 1 96.44 228 VAL B N 1
ATOM 3600 C CA . VAL B 1 228 ? -20.484 -8.25 -3.699 1 96.44 228 VAL B CA 1
ATOM 3601 C C . VAL B 1 228 ? -20.344 -7.109 -4.707 1 96.44 228 VAL B C 1
ATOM 3603 O O . VAL B 1 228 ? -21.328 -6.441 -5.035 1 96.44 228 VAL B O 1
ATOM 3606 N N . ILE B 1 229 ? -19.141 -6.852 -5.242 1 96.38 229 ILE B N 1
ATOM 3607 C CA . ILE B 1 229 ? -18.906 -5.863 -6.293 1 96.38 229 ILE B CA 1
ATOM 3608 C C . ILE B 1 229 ? -19.109 -6.504 -7.66 1 96.38 229 ILE B C 1
ATOM 3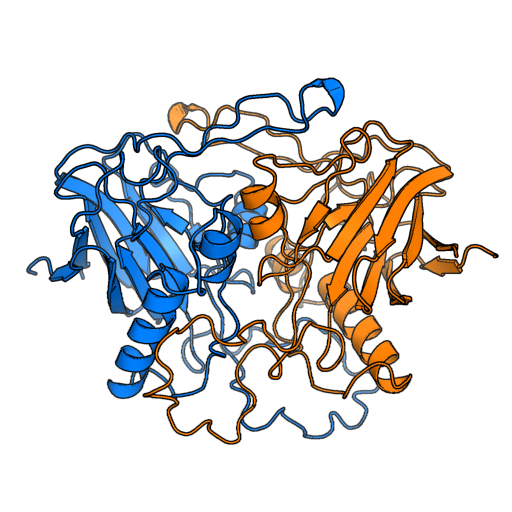610 O O . ILE B 1 229 ? -18.328 -7.367 -8.078 1 96.38 229 ILE B O 1
ATOM 3614 N N . PRO B 1 230 ? -20.062 -6.18 -8.43 1 93.5 230 PRO B N 1
ATOM 3615 C CA . PRO B 1 230 ? -20.469 -6.906 -9.633 1 93.5 230 PRO B CA 1
ATOM 3616 C C . PRO B 1 230 ? -19.344 -7.031 -10.656 1 93.5 230 PRO B C 1
ATOM 3618 O O . PRO B 1 230 ? -19.297 -8.023 -11.398 1 93.5 230 PRO B O 1
ATOM 3621 N N . GLY B 1 231 ? -18.484 -6.141 -10.812 1 96.19 231 GLY B N 1
ATOM 3622 C CA . GLY B 1 231 ? -17.438 -6.191 -11.82 1 96.19 231 GLY B CA 1
ATOM 3623 C C . GLY B 1 231 ? -16.328 -7.168 -11.484 1 96.19 231 GLY B C 1
ATOM 3624 O O . GLY B 1 231 ? -15.633 -7.664 -12.375 1 96.19 231 GLY B O 1
ATOM 3625 N N . VAL B 1 232 ? -16.203 -7.551 -10.281 1 97.62 232 VAL B N 1
ATOM 3626 C CA . VAL B 1 232 ? -15.141 -8.445 -9.852 1 97.62 232 VAL B CA 1
ATOM 3627 C C . VAL B 1 232 ? -15.492 -9.883 -10.203 1 97.62 232 VAL B C 1
ATOM 3629 O O . VAL B 1 232 ? -16.625 -10.32 -9.992 1 97.62 232 VAL B O 1
ATOM 3632 N N . ASN B 1 233 ? -14.539 -10.617 -10.781 1 98.5 233 ASN B N 1
ATOM 3633 C CA . ASN B 1 233 ? -14.688 -12.008 -11.203 1 98.5 233 ASN B CA 1
ATOM 3634 C C . ASN B 1 233 ? -15.758 -12.156 -12.281 1 98.5 233 ASN B C 1
ATOM 3636 O O . ASN B 1 233 ? -16.188 -13.266 -12.586 1 98.5 233 ASN B O 1
ATOM 3640 N N . GLY B 1 234 ? -16.297 -11.031 -12.75 1 96.81 234 GLY B N 1
ATOM 3641 C CA . GLY B 1 234 ? -17.438 -11.117 -13.656 1 96.81 234 GLY B CA 1
ATOM 3642 C C . GLY B 1 234 ? -18.719 -11.508 -12.953 1 96.81 234 GLY B C 1
ATOM 3643 O O . GLY B 1 234 ? -19.641 -12.016 -13.586 1 96.81 234 GLY B O 1
ATOM 3644 N N . GLY B 1 235 ? -18.688 -11.414 -11.68 1 95.88 235 GLY B N 1
ATOM 3645 C CA . GLY B 1 235 ? -19.891 -11.641 -10.898 1 95.88 235 GLY B CA 1
ATOM 3646 C C . GLY B 1 235 ? -20 -13.055 -10.367 1 95.88 235 GLY B C 1
ATOM 3647 O O . GLY B 1 235 ? -20.906 -13.367 -9.578 1 95.88 235 GLY B O 1
ATOM 3648 N N . VAL B 1 236 ? -19.109 -13.969 -10.711 1 96.81 236 VAL B N 1
ATOM 3649 C CA . VAL B 1 236 ? -19.172 -15.359 -10.289 1 96.81 236 VAL B CA 1
ATOM 3650 C C . VAL B 1 236 ? -17.797 -15.82 -9.82 1 96.81 236 VAL B C 1
ATOM 3652 O O . VAL B 1 236 ? -16.812 -15.688 -10.555 1 96.81 236 VAL B O 1
ATOM 3655 N N . CYS B 1 237 ? -17.766 -16.375 -8.641 1 98.62 237 CYS B N 1
ATOM 3656 C CA . CYS B 1 237 ? -16.5 -16.906 -8.125 1 98.62 237 CYS B CA 1
ATOM 3657 C C . CYS B 1 237 ? -16.25 -18.312 -8.656 1 98.62 237 CYS B C 1
ATOM 3659 O O . CYS B 1 237 ? -17.094 -19.188 -8.539 1 98.62 237 CYS B O 1
ATOM 3661 N N . THR B 1 238 ? -15.109 -18.531 -9.219 1 98.75 238 THR B N 1
ATOM 3662 C CA . THR B 1 238 ? -14.695 -19.828 -9.734 1 98.75 238 THR B CA 1
ATOM 3663 C C . THR B 1 238 ? -13.312 -20.203 -9.211 1 98.75 238 THR B C 1
ATOM 3665 O O . THR B 1 238 ? -12.68 -19.438 -8.492 1 98.75 238 THR B O 1
ATOM 3668 N N . ASP B 1 239 ? -12.922 -21.438 -9.477 1 98.75 239 ASP B N 1
ATOM 3669 C CA . ASP B 1 239 ? -11.57 -21.859 -9.109 1 98.75 239 ASP B CA 1
ATOM 3670 C C . ASP B 1 239 ? -10.531 -21.25 -10.047 1 98.75 239 ASP B C 1
ATOM 3672 O O . ASP B 1 239 ? -10.867 -20.734 -11.109 1 98.75 239 ASP B O 1
ATOM 3676 N N . ALA B 1 240 ? -9.336 -21.203 -9.648 1 98.81 240 ALA B N 1
ATOM 3677 C CA . ALA B 1 240 ? -8.141 -20.875 -10.422 1 98.81 240 ALA B CA 1
ATOM 3678 C C . ALA B 1 240 ? -7.109 -22 -10.336 1 98.81 240 ALA B C 1
ATOM 3680 O O . ALA B 1 240 ? -7.344 -23.016 -9.688 1 98.81 240 ALA B O 1
ATOM 3681 N N . GLN B 1 241 ? -6.074 -21.891 -11.094 1 98.81 241 GLN B N 1
ATOM 3682 C CA . GLN B 1 241 ? -5.023 -22.906 -11.078 1 98.81 241 GLN B CA 1
ATOM 3683 C C . GLN B 1 241 ? -3.639 -22.266 -11.086 1 98.81 241 GLN B C 1
ATOM 3685 O O . GLN B 1 241 ? -3.49 -21.109 -11.461 1 98.81 241 GLN B O 1
ATOM 3690 N N . TYR B 1 242 ? -2.67 -23 -10.586 1 98.88 242 TYR B N 1
ATOM 3691 C CA . TYR B 1 242 ? -1.278 -22.578 -10.711 1 98.88 242 TYR B CA 1
ATOM 3692 C C . TYR B 1 242 ? -0.373 -23.781 -10.977 1 98.88 242 TYR B C 1
ATOM 3694 O O . TYR B 1 242 ? -0.752 -24.922 -10.711 1 98.88 242 TYR B O 1
ATOM 3702 N N . GLU B 1 243 ? 0.789 -23.547 -11.578 1 98.69 243 GLU B N 1
ATOM 3703 C CA . GLU B 1 243 ? 1.859 -24.516 -11.828 1 98.69 243 GLU B CA 1
ATOM 3704 C C . GLU B 1 243 ? 3.215 -23.953 -11.414 1 98.69 243 GLU B C 1
ATOM 3706 O O . GLU B 1 243 ? 3.465 -22.75 -11.555 1 98.69 243 GLU B O 1
ATOM 3711 N N . VAL B 1 244 ? 4 -24.75 -10.867 1 98.38 244 VAL B N 1
ATOM 3712 C CA . VAL B 1 244 ? 5.402 -24.422 -10.648 1 98.38 244 VAL B CA 1
ATOM 3713 C C . VAL B 1 244 ? 6.266 -25.062 -11.727 1 98.38 244 VAL B C 1
ATOM 3715 O O . VAL B 1 244 ? 6.234 -26.281 -11.914 1 98.38 244 VAL B O 1
ATOM 3718 N N . LEU B 1 245 ? 6.949 -24.281 -12.414 1 97.31 245 LEU B N 1
ATOM 3719 C CA . LEU B 1 245 ? 7.824 -24.719 -13.5 1 97.31 245 LEU B CA 1
ATOM 3720 C C . LEU B 1 245 ? 9.289 -24.547 -13.109 1 97.31 245 LEU B C 1
ATOM 3722 O O . LEU B 1 245 ? 9.625 -23.703 -12.273 1 97.31 245 LEU B O 1
ATOM 3726 N N . PRO B 1 246 ? 10.164 -25.469 -13.703 1 93.69 246 PRO B N 1
ATOM 3727 C CA . PRO B 1 246 ? 11.586 -25.344 -13.383 1 93.69 246 PRO B CA 1
ATOM 3728 C C . PRO B 1 246 ? 12.203 -24.047 -13.922 1 93.69 246 PRO B C 1
ATOM 3730 O O . PRO B 1 246 ? 11.734 -23.516 -14.938 1 93.69 246 PRO B O 1
#

Nearest PDB structures (foldseek):
  3oru-assembly1_A  TM=9.088E-01  e=2.652E-20  Ruegeria sp. TM1040
  3di4-assembly1_B  TM=8.036E-01  e=9.914E-13  Ruegeria pomeroyi DSS-3
  1lns-assembly1_A-2  TM=2.227E-01  e=1.622E+00  Lactococcus lactis
  3oru-assembly1_A  TM=9.115E-01  e=1.784E-20  Ruegeria sp. TM1040
  3di4-assembly1_B  TM=8.037E-01  e=2.480E-12  Ruegeria pomeroyi DSS-3

Solvent-accessible surface area (backbone atoms only — not comparable to full-atom values): 24224 Å² total; per-residue (Å²): 123,75,71,42,76,25,53,52,50,30,37,38,59,46,80,40,48,54,61,27,26,42,36,42,33,21,63,73,14,26,42,26,33,40,35,46,38,36,28,48,67,89,44,61,71,85,84,57,78,64,50,46,57,72,90,84,59,91,65,48,76,59,52,76,55,49,54,62,44,27,45,69,58,63,42,33,47,21,39,32,46,23,25,55,74,69,33,22,54,32,78,38,30,89,76,46,32,61,40,19,18,71,63,60,42,68,36,32,33,29,64,42,57,69,44,74,53,55,36,34,43,66,52,43,66,53,28,24,41,54,40,34,74,73,67,44,70,84,48,71,51,79,20,33,44,25,21,45,52,55,22,49,51,52,39,21,75,71,63,76,48,68,75,52,35,60,29,57,62,60,79,76,45,22,44,28,41,38,29,30,61,54,72,77,34,55,55,47,47,93,59,51,10,22,24,40,48,65,37,51,27,78,37,47,59,61,30,36,40,32,33,29,27,60,32,38,31,39,39,34,38,12,19,37,40,56,66,80,55,60,19,36,27,56,47,48,64,39,46,31,33,37,33,73,42,116,124,75,71,43,76,24,53,52,50,30,36,38,60,46,80,41,48,55,61,27,26,42,36,43,33,21,63,74,14,27,41,26,33,40,36,47,39,37,29,48,71,89,45,59,73,83,85,58,78,65,50,48,52,72,72,74,73,80,61,57,80,73,50,85,22,37,19,28,54,40,42,86,59,54,42,33,47,21,39,34,48,24,26,54,74,68,34,22,54,32,78,39,31,88,76,46,33,62,40,18,18,74,63,60,41,70,38,31,33,30,62,42,58,69,44,75,50,54,35,33,44,65,52,44,66,53,30,22,40,53,39,33,72,73,66,44,69,85,44,71,49,78,20,34,43,25,20,45,52,54,22,49,51,51,39,22,75,70,65,77,47,69,76,78,41,58,39,60,62,57,77,76,45,21,45,27,41,39,28,31,59,56,72,77,34,55,58,47,48,92,59,50,9,21,24,40,47,63,37,50,28,79,37,45,60,61,31,35,40,30,33,30,27,61,32,38,31,39,39,34,38,11,19,36,40,56,64,80,55,61,19,37,27,55,48,47,62,39,47,32,34,36,32,73,41,116

pLDDT: mean 90.42, std 15.88, range [29.67, 98.94]